Protein AF-A0A368G7T0-F1 (afdb_monomer)

Solvent-accessible surface area (backbone atoms only — not comparable to full-atom values): 21179 Å² total; per-residue (Å²): 137,83,88,90,78,86,85,77,90,71,83,85,74,84,69,77,79,73,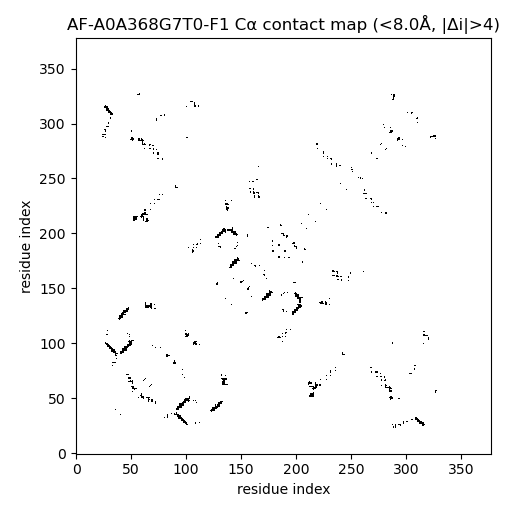69,77,88,69,86,67,64,80,40,47,28,40,36,34,49,46,74,39,92,53,74,73,26,43,25,41,35,37,37,24,32,63,39,20,41,27,94,54,31,57,61,1,21,14,10,34,44,15,19,29,17,46,39,45,52,55,50,50,48,57,50,52,40,63,41,61,70,43,79,91,62,42,50,71,40,22,42,35,43,34,42,19,27,39,37,87,62,62,26,32,18,55,50,43,51,51,52,53,61,64,67,63,77,47,90,48,67,44,71,64,36,35,44,26,39,34,29,43,15,50,83,73,46,47,28,43,36,27,55,53,84,62,54,89,87,33,72,66,31,51,40,53,54,29,37,47,67,45,28,87,90,48,57,65,45,81,46,70,47,75,83,58,90,90,50,77,60,73,51,71,23,49,62,38,44,76,72,73,37,52,38,30,29,42,23,46,61,94,51,77,82,46,63,60,60,46,25,52,82,30,38,60,85,70,48,35,69,66,38,27,51,51,50,47,48,20,53,49,42,12,50,48,37,59,63,66,66,54,73,88,83,63,71,76,83,51,85,89,53,86,64,75,94,56,91,59,61,90,77,58,67,53,68,67,61,51,55,51,41,41,63,71,54,10,61,53,44,24,21,77,60,36,51,69,45,43,51,51,50,50,50,53,48,49,56,63,44,48,79,68,25,63,68,47,78,46,81,38,69,72,84,92,58,88,79,68,80,75,57,76,81,84,84,80,82,74,84,68,88,55,75,62,56,58,51,52,50,53,50,50,52,50,52,51,52,52,52,51,52,52,52,54,60,47,48,54,53,51,50,53,50,50,49,53,54,53,63,72,74,108

Nearest PDB structures (foldseek):
  7tm3-assembly1_7  TM=8.358E-01  e=3.167E-27  Canis lupus
  9c7v-assembly1_A  TM=8.574E-01  e=7.953E-26  Homo sapiens
  8oqz-assembly1_A  TM=6.712E-01  e=8.395E-12  Homo sapiens
  6idf-assembly1_A  TM=7.305E-01  e=1.419E-10  Homo sapiens
  4uis-assembly1_A  TM=6.211E-01  e=2.686E-09  Homo sapiens

pLDDT: mean 85.39, std 16.7, range [24.81, 98.0]

Mean predicted aligned error: 10.29 Å

InterPro domains:
  IPR007484 Peptidase M28 [PF04389] (37-238)
  IPR016574 Nicalin [PTHR31826] (30-376)

Organism: Ancylostoma caninum (NCBI:txid29170)

Foldseek 3Di:
DDDDDDDDDDDDPPPPPPVPPPPCLFFKKKKFKQAAPDQQQAEEEEEFEQAFAAPQLQLGLLLLLGLLVLLLLLLLLLLVLVQSPDNVSGFSYMYMYMYFYCCVVLRLRLLVVLVVLVVVPDSSHHHLEYEYEGRQQADAAKEKEDQDPDDPPRLVNLLQLLLCLLCPPHHYYYDHHHDDPVDRGLDSQSSCVVVVHHYIYIHRDPGSVPCSNHDSVQAPVNGDLVSSQSSSQSNSQSVVCSRVVPDSVADDPPPVDPDDSGPDDPPSGPSVSSVVSSVLRRHGRRHSLDSVSSVSSVVVSCVSSVVRGDMDMDTGDDDPDDDDHDSDDDDDDDDPDDPVVVVVVVVVVVVVVVVVVVVVVVVVVVVVVVVVVVVVVD

Radius of gyration: 34.55 Å; Cα contacts (8 Å, |Δi|>4): 626; chains: 1; bounding box: 98×49×118 Å

Sequence (378 aa):
FVHLIPERFFPCFFFHFFCSWRGCCLNRYFKGRLSSSERSAPTIAFVAHYDSHAAFPGAAVGADSNGSGVVVLLELLAIFRKLYEKPATRPPFNLVFVWTAAGKYNYQGARQFIEDFQSDNSDDHRLEMAICVEALGGVGPLRMHASKQPADGSAADRLLRRLRLAAPNQSVELVTKKISMNQPSAWEHEKFNIKRLPAVTLSRLPTHDDPIRKSMLDTPSQLSLEALEQNIRTIAEAVLGHMLSLPEGGYSTDPRVSADTSVLSRDAVDRQRLAHAIRLFATRPRPVADEAATVACAANLAVAVGNYAKVTVSPVSMHEVQIWPGVSDRLMAERVKPAVFDLVIAGGVFVYLAAFYHLVSRAQRVLETAMLKLRKRV

Secondary structure (DSSP, 8-state):
---------------------------EEEEEEE--SSTT--EEEEEEE-----SSGGG---IIIIIHHHHHHHHHHHHHHHHHHSGGG--S-EEEEEEES-STTTTHHHHHHHHHHHHS--TT--EEEEEEEE--SSSS-EEEEESSPPPTTSHHHHHHHHHHHS-TTS-EEEEE----SSS--SSHHHHHHHTT--EEEEES-SSTT-GGGG-S---GGG--HHHHHHHHHHHHHHHHHHHTT--TT-S---TT----S-SS-GGGS-HHHHHHHHHHHSSS---TT-HHHHHHHHHHHHHHHHTTSEEEEEE---SS-PPPS-S-----------HHHHHHHHHHHHHHHHHHHHHHHHHHHHHHHHHHHHHTT-

Structure (mmCIF, N/CA/C/O backbone):
data_AF-A0A368G7T0-F1
#
_entry.id   AF-A0A368G7T0-F1
#
loop_
_atom_site.group_PDB
_atom_site.id
_atom_site.type_symbol
_atom_site.label_atom_id
_atom_site.label_alt_id
_atom_site.label_comp_id
_atom_site.label_asym_id
_atom_site.label_entity_id
_atom_site.label_seq_id
_atom_site.pdbx_PDB_ins_code
_atom_site.Cartn_x
_atom_site.Cartn_y
_atom_site.Cartn_z
_atom_site.occupancy
_atom_site.B_iso_or_equiv
_atom_site.auth_seq_id
_atom_site.auth_comp_id
_atom_site.auth_asym_id
_atom_site.auth_atom_id
_atom_site.pdbx_PDB_model_num
ATOM 1 N N . PHE A 1 1 ? 55.294 19.625 -39.959 1.00 32.88 1 PHE A N 1
ATOM 2 C CA . PHE A 1 1 ? 55.672 21.033 -39.741 1.00 32.88 1 PHE A CA 1
ATOM 3 C C . PHE A 1 1 ? 54.388 21.847 -39.728 1.00 32.88 1 PHE A C 1
ATOM 5 O O . PHE A 1 1 ? 53.804 22.041 -40.775 1.00 32.88 1 PHE A O 1
ATOM 12 N N . VAL A 1 2 ? 53.722 21.928 -38.576 1.00 30.50 2 VAL A N 1
ATOM 13 C CA . VAL A 1 2 ? 53.913 22.946 -37.523 1.00 30.50 2 VAL A CA 1
ATOM 14 C C . VAL A 1 2 ? 52.931 24.112 -37.732 1.00 30.50 2 VAL A C 1
ATOM 16 O O . VAL A 1 2 ? 52.976 24.787 -38.748 1.00 30.50 2 VAL A O 1
ATOM 19 N N . HIS A 1 3 ? 52.097 24.289 -36.701 1.00 31.66 3 HIS A N 1
ATOM 20 C CA . HIS A 1 3 ? 51.309 25.457 -36.292 1.00 31.66 3 HIS A CA 1
ATOM 21 C C . HIS A 1 3 ? 50.156 25.971 -37.164 1.00 31.66 3 HIS A C 1
ATOM 23 O O . HIS A 1 3 ? 50.363 26.544 -38.223 1.00 31.66 3 HIS A O 1
ATOM 29 N N . LEU A 1 4 ? 48.940 25.902 -36.598 1.00 31.47 4 LEU A N 1
ATOM 30 C CA . LEU A 1 4 ? 48.194 27.082 -36.117 1.00 31.47 4 LEU A CA 1
ATOM 31 C C . LEU A 1 4 ? 46.910 26.630 -35.385 1.00 31.47 4 LEU A C 1
ATOM 33 O O . LEU A 1 4 ? 45.899 26.324 -36.006 1.00 31.47 4 LEU A O 1
ATOM 37 N N . ILE A 1 5 ? 46.955 26.597 -34.050 1.00 32.44 5 ILE A N 1
ATOM 38 C CA . ILE A 1 5 ? 45.770 26.652 -33.178 1.00 32.44 5 ILE A CA 1
ATOM 39 C C . ILE A 1 5 ? 46.030 27.828 -32.232 1.00 32.44 5 ILE A C 1
ATOM 41 O O . ILE A 1 5 ? 47.087 27.832 -31.596 1.00 32.44 5 ILE A O 1
ATOM 45 N N . PRO A 1 6 ? 45.145 28.836 -32.151 1.00 36.50 6 PRO A N 1
ATOM 46 C CA . PRO A 1 6 ? 45.329 29.929 -31.219 1.00 36.50 6 PRO A CA 1
ATOM 47 C C . PRO A 1 6 ? 44.924 29.490 -29.811 1.00 36.50 6 PRO A C 1
ATOM 49 O O . PRO A 1 6 ? 43.859 28.912 -29.585 1.00 36.50 6 PRO A O 1
ATOM 52 N N . GLU A 1 7 ? 45.809 29.806 -28.876 1.00 30.20 7 GLU A N 1
ATOM 53 C CA . GLU A 1 7 ? 45.605 29.748 -27.440 1.00 30.20 7 GLU A CA 1
ATOM 54 C C . GLU A 1 7 ? 44.356 30.538 -27.022 1.00 30.20 7 GLU A C 1
ATOM 56 O O . GLU A 1 7 ? 44.214 31.730 -27.301 1.00 30.20 7 GLU A O 1
ATOM 61 N N . ARG A 1 8 ? 43.480 29.893 -26.252 1.00 28.69 8 ARG A N 1
ATOM 62 C CA . ARG A 1 8 ? 42.755 30.573 -25.179 1.00 28.69 8 ARG A CA 1
ATOM 63 C C . ARG A 1 8 ? 43.064 29.859 -23.876 1.00 28.69 8 ARG A C 1
ATOM 65 O O . ARG A 1 8 ? 42.516 28.803 -23.575 1.00 28.69 8 ARG A O 1
ATOM 72 N N . PHE A 1 9 ? 43.972 30.482 -23.137 1.00 28.19 9 PHE A N 1
ATOM 73 C CA . PHE A 1 9 ? 44.185 30.316 -21.711 1.00 28.19 9 PHE A CA 1
ATOM 74 C C . PHE A 1 9 ? 42.850 30.391 -20.954 1.00 28.19 9 PHE A C 1
ATOM 76 O O . PHE A 1 9 ? 42.186 31.425 -20.959 1.00 28.19 9 PHE A O 1
ATOM 83 N N . PHE A 1 10 ? 42.501 29.319 -20.249 1.00 27.80 10 PHE A N 1
ATOM 84 C CA . PHE A 1 10 ? 41.735 29.392 -19.008 1.00 27.80 10 PHE 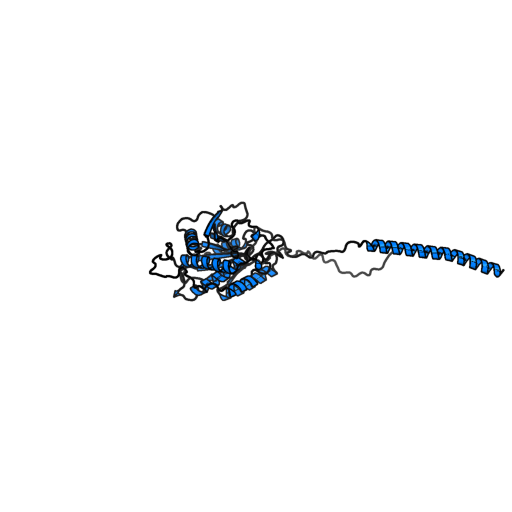A CA 1
ATOM 85 C C . PHE A 1 10 ? 42.491 28.556 -17.970 1.00 27.80 10 PHE A C 1
ATOM 87 O O . PHE A 1 10 ? 42.857 27.416 -18.266 1.00 27.80 10 PHE A O 1
ATOM 94 N N . PRO A 1 11 ? 42.803 29.115 -16.791 1.00 29.89 11 PRO A N 1
ATOM 95 C CA . PRO A 1 11 ? 43.644 28.446 -15.818 1.00 29.89 11 PRO A CA 1
ATOM 96 C C . PRO A 1 11 ? 42.894 27.268 -15.200 1.00 29.89 11 PRO A C 1
ATOM 98 O O . PRO A 1 11 ? 41.728 27.379 -14.816 1.00 29.89 11 PRO A O 1
ATOM 101 N N . CYS A 1 12 ? 43.609 26.151 -15.080 1.00 27.66 12 CYS A N 1
ATOM 102 C CA . CYS A 1 12 ? 43.267 25.005 -14.256 1.00 27.66 12 CYS A CA 1
ATOM 103 C C . CYS A 1 12 ? 43.040 25.448 -12.805 1.00 27.66 12 CYS A C 1
ATOM 105 O O . CYS A 1 12 ? 43.949 25.412 -11.979 1.00 27.66 12 CYS A O 1
ATOM 107 N N . PHE A 1 13 ? 41.810 25.827 -12.477 1.00 24.81 13 PHE A N 1
ATOM 108 C CA . PHE A 1 13 ? 41.325 25.705 -11.116 1.00 24.81 13 PHE A CA 1
ATOM 109 C C . PHE A 1 13 ? 40.976 24.237 -10.900 1.00 24.81 13 PHE A C 1
ATOM 111 O O . PHE A 1 13 ? 39.919 23.752 -11.302 1.00 24.81 13 PHE A O 1
ATOM 118 N N . PHE A 1 14 ? 41.911 23.534 -10.265 1.00 27.64 14 PHE A N 1
ATOM 119 C CA . PHE A 1 14 ? 41.688 22.287 -9.546 1.00 27.64 14 PHE A CA 1
ATOM 120 C C . PHE A 1 14 ? 40.686 22.569 -8.411 1.00 27.64 14 PHE A C 1
ATOM 122 O O . PHE A 1 14 ? 41.035 22.659 -7.237 1.00 27.64 14 PHE A O 1
ATOM 129 N N . PHE A 1 15 ? 39.416 22.780 -8.760 1.00 25.47 15 PHE A N 1
ATOM 130 C CA . PHE A 1 15 ? 38.341 22.709 -7.790 1.00 25.47 15 PHE A CA 1
ATOM 131 C C . PHE A 1 15 ? 38.098 21.232 -7.544 1.00 25.47 15 PHE A C 1
ATOM 133 O O . PHE A 1 15 ? 37.499 20.525 -8.352 1.00 25.47 15 PHE A O 1
ATOM 140 N N . HIS A 1 16 ? 38.645 20.788 -6.419 1.00 27.23 16 HIS A N 1
ATOM 141 C CA . HIS A 1 16 ? 38.237 19.612 -5.680 1.00 27.23 16 HIS A CA 1
ATOM 142 C C . HIS A 1 16 ? 36.710 19.470 -5.792 1.00 27.23 16 HIS A C 1
ATOM 144 O O . HIS A 1 16 ? 35.953 20.128 -5.079 1.00 27.23 16 HIS A O 1
ATOM 150 N N . PHE A 1 17 ? 36.247 18.623 -6.712 1.00 25.53 17 PHE A N 1
ATOM 151 C CA . PHE A 1 17 ? 34.865 18.169 -6.767 1.00 25.53 17 PHE A CA 1
ATOM 152 C C . PHE A 1 17 ? 34.688 17.187 -5.600 1.00 25.53 17 PHE A C 1
ATOM 154 O O . PHE A 1 17 ? 34.505 15.987 -5.769 1.00 25.53 17 PHE A O 1
ATOM 161 N N . PHE A 1 18 ? 34.742 17.710 -4.372 1.00 26.64 18 PHE A N 1
ATOM 162 C CA . PHE A 1 18 ? 33.938 17.179 -3.282 1.00 26.64 18 PHE A CA 1
ATOM 163 C C . PHE A 1 18 ? 32.490 17.514 -3.653 1.00 26.64 18 PHE A C 1
ATOM 165 O O . PHE A 1 18 ? 31.876 18.445 -3.137 1.00 26.64 18 PHE A O 1
ATOM 172 N N . CYS A 1 19 ? 31.958 16.784 -4.638 1.00 27.00 19 CYS A N 1
ATOM 173 C CA . CYS A 1 19 ? 30.526 16.698 -4.817 1.00 27.00 19 CYS A CA 1
ATOM 174 C C . CYS A 1 19 ? 30.025 16.072 -3.525 1.00 27.00 19 CYS A C 1
ATOM 176 O O . CYS A 1 19 ? 30.316 14.909 -3.245 1.00 27.00 19 CYS A O 1
ATOM 178 N N . SER A 1 20 ? 29.406 16.910 -2.700 1.00 28.77 20 SER A N 1
ATOM 179 C CA . SER A 1 20 ? 28.762 16.562 -1.447 1.00 28.77 20 SER A CA 1
ATOM 180 C C . SER A 1 20 ? 28.057 15.215 -1.585 1.00 28.77 20 SER A C 1
ATOM 182 O O . SER A 1 20 ? 26.975 15.103 -2.157 1.00 28.77 20 SER A O 1
ATOM 184 N N . TRP A 1 21 ? 28.708 14.179 -1.062 1.00 29.59 21 TRP A N 1
ATOM 185 C CA . TRP A 1 21 ? 28.151 12.862 -0.809 1.00 29.59 21 TRP A CA 1
ATOM 186 C C . TRP A 1 21 ? 27.145 13.006 0.342 1.00 29.59 21 TRP A C 1
ATOM 188 O O . TRP A 1 21 ? 27.373 12.621 1.483 1.00 29.59 21 TRP A O 1
ATOM 198 N N . ARG A 1 22 ? 26.018 13.648 0.048 1.00 32.91 22 ARG A N 1
ATOM 199 C CA . ARG A 1 22 ? 24.776 13.539 0.807 1.00 32.91 22 ARG A CA 1
ATOM 200 C C . ARG A 1 22 ? 23.691 13.196 -0.195 1.00 32.91 22 ARG A C 1
ATOM 202 O O . ARG A 1 22 ? 22.845 14.016 -0.532 1.00 32.91 22 ARG A O 1
ATOM 209 N N . GLY A 1 23 ? 23.758 11.957 -0.677 1.00 35.66 23 GLY A N 1
ATOM 210 C CA . GLY A 1 23 ? 22.663 11.276 -1.359 1.00 35.66 23 GLY A CA 1
ATOM 211 C C . GLY A 1 23 ? 21.502 11.029 -0.396 1.00 35.66 23 GLY A C 1
ATOM 212 O O . GLY A 1 23 ? 21.198 9.891 -0.058 1.00 35.66 23 GLY A O 1
ATOM 213 N N . CYS A 1 24 ? 20.865 12.100 0.073 1.00 41.28 24 CYS A N 1
ATOM 214 C CA . CYS A 1 24 ? 19.550 12.018 0.682 1.00 41.28 24 CYS A CA 1
ATOM 215 C C . CYS A 1 24 ? 18.527 12.058 -0.450 1.00 41.28 24 CYS A C 1
ATOM 217 O O . CYS A 1 24 ? 17.947 13.106 -0.710 1.00 41.28 24 CYS A O 1
ATOM 219 N N . CYS A 1 25 ? 18.280 10.922 -1.107 1.00 50.62 25 CYS A N 1
ATOM 220 C CA . CYS A 1 25 ? 16.977 10.721 -1.734 1.00 50.62 25 CYS A CA 1
ATOM 221 C C . CYS A 1 25 ? 15.950 10.896 -0.608 1.00 50.62 25 CYS A C 1
ATOM 223 O O . CYS A 1 25 ? 15.876 10.040 0.280 1.00 50.62 25 CYS A O 1
ATOM 225 N N . LEU A 1 26 ? 15.246 12.033 -0.564 1.00 65.94 26 LEU A N 1
ATOM 226 C CA . LEU A 1 26 ? 14.365 12.406 0.548 1.00 65.94 26 LEU A CA 1
ATOM 227 C C . LEU A 1 26 ? 13.054 11.611 0.480 1.00 65.94 26 LEU A C 1
ATOM 229 O O . LEU A 1 26 ? 11.965 12.146 0.280 1.00 65.94 26 LEU A O 1
ATOM 233 N N . ASN A 1 27 ? 13.173 10.300 0.670 1.00 82.44 27 ASN A N 1
ATOM 234 C CA . ASN A 1 27 ? 12.056 9.403 0.890 1.00 82.44 27 ASN A CA 1
ATOM 235 C C . ASN A 1 27 ? 11.357 9.793 2.190 1.00 82.44 27 ASN A C 1
ATOM 237 O O . ASN A 1 27 ? 11.998 10.123 3.190 1.00 82.44 27 ASN A O 1
ATOM 241 N N . ARG A 1 28 ? 10.026 9.773 2.177 1.00 88.00 28 ARG A N 1
ATOM 242 C CA . ARG A 1 28 ? 9.200 10.186 3.315 1.00 88.00 28 ARG A CA 1
ATOM 243 C C . ARG A 1 28 ? 8.091 9.183 3.546 1.00 88.00 28 ARG A C 1
ATOM 245 O O . ARG A 1 28 ? 7.566 8.621 2.586 1.00 88.00 28 ARG A O 1
ATOM 252 N N . TYR A 1 29 ? 7.708 8.996 4.799 1.00 91.19 29 TYR A N 1
ATOM 253 C CA . TYR A 1 29 ? 6.459 8.328 5.130 1.00 91.19 29 TYR A CA 1
ATOM 254 C C . TYR A 1 29 ? 5.424 9.361 5.588 1.00 91.19 29 TYR A C 1
ATOM 256 O O . TYR A 1 29 ? 5.761 10.435 6.097 1.00 91.19 29 TYR A O 1
ATOM 264 N N . PHE A 1 30 ? 4.155 9.029 5.381 1.00 90.44 30 PHE A N 1
ATOM 265 C CA . PHE A 1 30 ? 3.007 9.872 5.707 1.00 90.44 30 PHE A CA 1
ATOM 266 C C . PHE A 1 30 ? 2.185 9.166 6.763 1.00 90.44 30 PHE A C 1
ATOM 268 O O . PHE A 1 30 ? 1.940 7.969 6.630 1.00 90.44 30 PHE A O 1
ATOM 275 N N . LYS A 1 31 ? 1.723 9.893 7.780 1.00 92.06 31 LYS A N 1
ATOM 276 C CA . LYS A 1 31 ? 0.713 9.386 8.708 1.00 92.06 31 LYS A CA 1
ATOM 277 C C . LYS A 1 31 ? -0.485 10.324 8.794 1.00 92.06 31 LYS A C 1
ATOM 279 O O . LYS A 1 31 ? -0.321 11.529 8.981 1.00 92.06 31 LYS A O 1
ATOM 284 N N . GLY A 1 32 ? -1.682 9.764 8.661 1.00 93.06 32 GLY A N 1
ATOM 285 C CA . GLY A 1 32 ? -2.955 10.410 8.969 1.00 93.06 32 GLY A CA 1
ATOM 286 C C . GLY A 1 32 ? -3.502 9.847 10.276 1.00 93.06 32 GLY A C 1
ATOM 287 O O . GLY A 1 32 ? -3.548 8.629 10.442 1.00 93.06 32 GLY A O 1
ATOM 288 N N . ARG A 1 33 ? -3.898 10.709 11.218 1.00 92.12 33 ARG A N 1
ATOM 289 C CA . ARG A 1 33 ? -4.396 10.275 12.534 1.00 92.12 33 ARG A CA 1
ATOM 290 C C . ARG A 1 33 ? -5.852 10.669 12.750 1.00 92.12 33 ARG A C 1
ATOM 292 O O . ARG A 1 33 ? -6.204 11.839 12.616 1.00 92.12 33 ARG A O 1
ATOM 299 N N . LEU A 1 34 ? -6.660 9.701 13.177 1.00 92.69 34 LEU A N 1
ATOM 300 C CA . LEU A 1 34 ? -7.986 9.905 13.751 1.00 92.69 34 LEU A CA 1
ATOM 301 C C . LEU A 1 34 ? -7.905 9.566 15.245 1.00 92.69 34 LEU A C 1
ATOM 303 O O . LEU A 1 34 ? -7.773 8.404 15.623 1.00 92.69 34 LEU A O 1
ATOM 307 N N . SER A 1 35 ? -7.912 10.582 16.109 1.00 89.50 35 SER A N 1
ATOM 308 C CA . SER A 1 35 ? -7.858 10.370 17.562 1.00 89.50 35 SER A CA 1
ATOM 309 C C . SER A 1 35 ? -9.211 9.922 18.118 1.00 89.50 35 SER A C 1
ATOM 311 O O . SER A 1 35 ? -10.222 10.188 17.487 1.00 89.50 35 SER A O 1
ATOM 313 N N . SER A 1 36 ? -9.279 9.286 19.282 1.00 87.44 36 SER A N 1
ATOM 314 C CA . SER A 1 36 ? -10.511 9.171 20.078 1.00 87.44 36 SER A CA 1
ATOM 315 C C . SER A 1 36 ? -10.644 10.368 21.035 1.00 87.44 36 SER A C 1
ATOM 317 O O . SER A 1 36 ? -9.752 11.215 21.106 1.00 87.44 36 SER A O 1
ATOM 319 N N . SER A 1 37 ? -11.768 10.472 21.748 1.00 82.50 37 SER A N 1
ATOM 320 C CA . SER A 1 37 ? -11.941 11.405 22.874 1.00 82.50 37 SER A CA 1
ATOM 321 C C . SER A 1 37 ? -11.271 10.913 24.160 1.00 82.50 37 SER A C 1
ATOM 323 O O . SER A 1 37 ? -10.948 11.721 25.028 1.00 82.50 37 SER A O 1
ATOM 325 N N . GLU A 1 38 ? -11.060 9.605 24.292 1.00 82.88 38 GLU A N 1
ATOM 326 C CA . GLU A 1 38 ? -10.394 9.004 25.447 1.00 82.88 38 GLU A CA 1
ATOM 327 C C . GLU A 1 38 ? -8.870 9.172 25.364 1.00 82.88 38 GLU A C 1
ATOM 329 O O . GLU A 1 38 ? -8.260 8.891 24.330 1.00 82.88 38 GLU A O 1
ATOM 334 N N . ARG A 1 39 ? -8.244 9.612 26.467 1.00 76.12 39 ARG A N 1
ATOM 335 C CA . ARG A 1 39 ? -6.799 9.915 26.513 1.00 76.12 39 ARG A CA 1
ATOM 336 C C . ARG A 1 39 ? -5.918 8.675 26.315 1.00 76.12 39 ARG A C 1
ATOM 338 O O . ARG A 1 39 ? -4.988 8.724 25.525 1.00 76.12 39 ARG A O 1
ATOM 345 N N . SER A 1 40 ? -6.287 7.542 26.917 1.00 83.62 40 SER A N 1
ATOM 346 C CA . SER A 1 40 ? -5.521 6.282 26.852 1.00 83.62 40 SER A CA 1
ATOM 347 C C . SER A 1 40 ? -6.120 5.252 25.876 1.00 83.62 40 SER A C 1
ATOM 349 O O . SER A 1 40 ? -5.988 4.037 26.052 1.00 83.62 40 SER A O 1
ATOM 351 N N . ALA A 1 41 ? -6.821 5.719 24.836 1.00 89.50 41 ALA A N 1
ATOM 352 C CA . ALA A 1 41 ? -7.420 4.816 23.858 1.00 89.50 41 ALA A CA 1
ATOM 353 C C . ALA A 1 41 ? -6.337 4.014 23.099 1.00 89.50 41 ALA A C 1
ATOM 355 O O . ALA A 1 41 ? -5.395 4.608 22.553 1.00 89.50 41 ALA A O 1
ATOM 356 N N . PRO A 1 42 ? -6.461 2.677 23.005 1.00 92.75 42 PRO A N 1
ATOM 357 C CA . PRO A 1 42 ? -5.571 1.859 22.185 1.00 92.75 42 PRO A CA 1
ATOM 358 C C . PRO A 1 42 ? -5.567 2.314 20.720 1.00 92.75 42 PRO A C 1
ATOM 360 O O . PRO A 1 42 ? -6.571 2.784 20.186 1.00 92.75 42 PRO A O 1
ATOM 363 N N . THR A 1 43 ? -4.416 2.177 20.066 1.00 93.56 43 THR A N 1
ATOM 364 C CA . THR A 1 43 ? -4.216 2.578 18.671 1.00 93.56 43 THR A CA 1
ATOM 365 C C . THR A 1 43 ? -4.187 1.366 17.749 1.00 93.56 43 THR A C 1
ATOM 367 O O . THR A 1 43 ? -3.441 0.422 18.003 1.00 93.56 43 THR A O 1
ATOM 370 N N . ILE A 1 44 ? -4.943 1.416 16.654 1.00 95.94 44 ILE A N 1
ATOM 371 C CA . ILE A 1 44 ? -4.835 0.480 15.531 1.00 95.94 44 ILE A CA 1
ATOM 372 C C . ILE A 1 44 ? -4.130 1.213 14.391 1.00 95.94 44 ILE A C 1
ATOM 374 O O . ILE A 1 44 ? -4.570 2.282 13.954 1.00 95.94 44 ILE A O 1
ATOM 378 N N . ALA A 1 45 ? -3.012 0.657 13.930 1.00 96.44 45 ALA A N 1
ATOM 379 C CA . ALA A 1 45 ? -2.269 1.212 12.806 1.00 96.44 45 ALA A CA 1
ATOM 380 C C . ALA A 1 45 ? -2.610 0.454 11.524 1.00 96.44 45 ALA A C 1
ATOM 382 O O . ALA A 1 45 ? -2.530 -0.767 11.489 1.00 96.44 45 ALA A O 1
ATOM 383 N N . PHE A 1 46 ? -2.932 1.170 10.459 1.00 97.88 46 PHE A N 1
ATOM 384 C CA . PHE A 1 46 ? -3.028 0.627 9.116 1.00 97.88 46 PHE A CA 1
ATOM 385 C C . PHE A 1 46 ? -1.810 1.052 8.315 1.00 97.88 46 PHE A C 1
ATOM 387 O O . PHE A 1 46 ? -1.485 2.237 8.294 1.00 97.88 46 PHE A O 1
ATOM 394 N N . VAL A 1 47 ? -1.131 0.107 7.673 1.00 97.75 47 VAL A N 1
ATOM 395 C CA . VAL A 1 47 ? 0.165 0.369 7.036 1.00 97.75 47 VAL A CA 1
ATOM 396 C C . VAL A 1 47 ? 0.181 -0.185 5.619 1.00 97.75 47 VAL A C 1
ATOM 398 O O . VAL A 1 47 ? -0.274 -1.299 5.377 1.00 97.75 47 VAL A O 1
ATOM 401 N N . ALA A 1 48 ? 0.673 0.610 4.678 1.00 96.94 48 ALA A N 1
ATOM 402 C CA . ALA A 1 48 ? 0.937 0.178 3.316 1.00 96.94 48 ALA A CA 1
ATOM 403 C C . ALA A 1 48 ? 2.125 0.954 2.773 1.00 96.94 48 ALA A C 1
ATOM 405 O O . ALA A 1 48 ? 2.306 2.133 3.075 1.00 96.94 48 ALA A O 1
ATOM 406 N N . HIS A 1 49 ? 2.898 0.325 1.905 1.00 95.12 49 HIS A N 1
ATOM 407 C CA . HIS A 1 49 ? 4.024 0.972 1.256 1.00 95.12 49 HIS A CA 1
ATOM 408 C C . HIS A 1 49 ? 3.655 1.478 -0.150 1.00 95.12 49 HIS A C 1
ATOM 410 O O . HIS A 1 49 ? 3.049 0.769 -0.944 1.00 95.12 49 HIS A O 1
ATOM 416 N N . TYR A 1 50 ? 3.981 2.715 -0.510 1.00 94.31 50 TYR A N 1
ATOM 417 C CA . TYR A 1 50 ? 3.532 3.266 -1.802 1.00 94.31 50 TYR A CA 1
ATOM 418 C C . TYR A 1 50 ? 4.512 3.042 -2.959 1.00 94.31 50 TYR A C 1
ATOM 420 O O . TYR A 1 50 ? 4.192 3.367 -4.104 1.00 94.31 50 TYR A O 1
ATOM 428 N N . ASP A 1 51 ? 5.694 2.497 -2.684 1.00 92.31 51 ASP A N 1
ATOM 429 C CA . ASP A 1 51 ? 6.738 2.252 -3.671 1.00 92.31 51 ASP A CA 1
ATOM 430 C C . ASP A 1 51 ? 6.441 1.054 -4.579 1.00 92.31 51 ASP A C 1
ATOM 432 O O . ASP A 1 51 ? 5.808 0.070 -4.183 1.00 92.31 51 ASP A O 1
ATOM 436 N N . SER A 1 52 ? 6.946 1.132 -5.808 1.00 92.50 52 SER A N 1
ATOM 437 C CA . SER A 1 52 ? 6.898 0.050 -6.787 1.00 92.50 52 SER A CA 1
ATOM 438 C C . SER A 1 52 ? 8.302 -0.441 -7.140 1.00 92.50 52 SER A C 1
ATOM 440 O O . SER A 1 52 ? 9.287 0.296 -7.066 1.00 92.50 52 SER A O 1
ATOM 442 N N . HIS A 1 53 ? 8.401 -1.717 -7.516 1.00 91.50 53 HIS A N 1
ATOM 443 C CA . HIS A 1 53 ? 9.669 -2.344 -7.870 1.00 91.50 53 HIS A CA 1
ATOM 444 C C . HIS A 1 53 ? 9.463 -3.453 -8.902 1.00 91.50 53 HIS A C 1
ATOM 446 O O . HIS A 1 53 ? 8.537 -4.254 -8.793 1.00 91.50 53 HIS A O 1
ATOM 452 N N . ALA A 1 54 ? 10.371 -3.522 -9.869 1.00 91.38 54 ALA A N 1
ATOM 453 C CA . ALA A 1 54 ? 10.513 -4.626 -10.807 1.00 91.38 54 ALA A CA 1
ATOM 454 C C . ALA A 1 54 ? 11.956 -4.653 -11.333 1.00 91.38 54 ALA A C 1
ATOM 456 O O . ALA A 1 54 ? 12.768 -3.819 -10.935 1.00 91.38 54 ALA A O 1
ATOM 457 N N . ALA A 1 55 ? 12.264 -5.569 -12.256 1.00 88.50 55 ALA A N 1
ATOM 458 C CA . ALA A 1 55 ? 13.581 -5.638 -12.901 1.00 88.50 55 ALA A CA 1
ATOM 459 C C . ALA A 1 55 ? 14.013 -4.299 -13.534 1.00 88.50 55 ALA A C 1
ATOM 461 O O . ALA A 1 55 ? 15.183 -3.938 -13.465 1.00 88.50 55 ALA A O 1
ATOM 462 N N . PHE A 1 56 ? 13.058 -3.540 -14.085 1.00 89.00 56 PHE A N 1
ATOM 463 C CA . PHE A 1 56 ? 13.268 -2.180 -14.577 1.00 89.00 56 PHE A CA 1
ATOM 464 C C . PHE A 1 56 ? 12.392 -1.202 -13.774 1.00 89.00 56 PHE A C 1
ATOM 466 O O . PHE A 1 56 ? 11.207 -1.038 -14.090 1.00 89.00 56 PHE A O 1
ATOM 473 N N . PRO A 1 57 ? 12.939 -0.549 -12.729 1.00 88.19 57 PRO A N 1
ATOM 474 C CA . PRO A 1 57 ? 12.163 0.283 -11.807 1.00 88.19 57 PRO A CA 1
ATOM 475 C C . PRO A 1 57 ? 11.405 1.432 -12.488 1.00 88.19 57 PRO A C 1
ATOM 477 O O . PRO A 1 57 ? 10.288 1.748 -12.087 1.00 88.19 57 PRO A O 1
ATOM 480 N N . GLY A 1 58 ? 11.960 2.011 -13.560 1.00 88.44 58 GLY A N 1
ATOM 481 C CA . GLY A 1 58 ? 11.336 3.117 -14.296 1.00 88.44 58 GLY A CA 1
ATOM 482 C C . GLY A 1 58 ? 10.074 2.762 -15.073 1.00 88.44 58 GLY A C 1
ATOM 483 O O . GLY A 1 58 ? 9.318 3.655 -15.435 1.00 88.44 58 GLY A O 1
ATOM 484 N N . ALA A 1 59 ? 9.812 1.477 -15.297 1.00 89.62 59 ALA A N 1
ATOM 485 C CA . ALA A 1 59 ? 8.590 0.991 -15.936 1.00 89.62 59 ALA A CA 1
ATOM 486 C C . ALA A 1 59 ? 7.716 0.163 -14.974 1.00 89.62 59 ALA A C 1
ATOM 488 O O . ALA A 1 59 ? 6.655 -0.326 -15.356 1.00 89.62 59 ALA A O 1
ATOM 489 N N . ALA A 1 60 ? 8.132 0.019 -13.713 1.00 91.75 60 ALA A N 1
ATOM 490 C CA . ALA A 1 60 ? 7.414 -0.745 -12.704 1.00 91.75 60 ALA A CA 1
ATOM 491 C C . ALA A 1 60 ? 6.235 0.062 -12.149 1.00 91.75 60 ALA A C 1
ATOM 493 O O . ALA A 1 60 ? 6.403 0.845 -11.216 1.00 91.75 60 ALA A O 1
ATOM 494 N N . VAL A 1 61 ? 5.032 -0.119 -12.694 1.00 93.50 61 VAL A N 1
ATOM 495 C CA . VAL A 1 61 ? 3.833 0.583 -12.204 1.00 93.50 61 VAL A CA 1
ATOM 496 C C . VAL A 1 61 ? 3.392 0.066 -10.829 1.00 93.50 61 VAL A C 1
ATOM 498 O O . VAL A 1 61 ? 3.097 0.864 -9.933 1.00 93.50 61 VAL A O 1
ATOM 501 N N . GLY A 1 62 ? 3.394 -1.258 -10.642 1.00 94.06 62 GLY A N 1
ATOM 502 C CA . GLY A 1 62 ? 3.061 -1.892 -9.367 1.00 94.06 62 GLY A CA 1
ATOM 503 C C . GLY A 1 62 ? 1.615 -1.629 -8.938 1.00 94.06 62 GLY A C 1
ATOM 504 O O . GLY A 1 62 ? 1.394 -1.158 -7.816 1.00 94.06 62 GLY A O 1
ATOM 505 N N . ALA A 1 63 ? 0.657 -1.831 -9.848 1.00 94.88 63 ALA A N 1
ATOM 506 C CA . ALA A 1 63 ? -0.756 -1.561 -9.614 1.00 94.88 63 ALA A CA 1
ATOM 507 C C . ALA A 1 63 ? -1.357 -2.456 -8.516 1.00 94.88 63 ALA A C 1
ATOM 509 O O . ALA A 1 63 ? -1.769 -1.916 -7.493 1.00 94.88 63 ALA A O 1
ATOM 510 N N . ASP A 1 64 ? -1.379 -3.783 -8.668 1.00 95.06 64 ASP A N 1
ATOM 511 C CA . ASP A 1 64 ? -1.824 -4.710 -7.610 1.00 95.06 64 ASP A CA 1
ATOM 512 C C . ASP A 1 64 ? -0.705 -4.948 -6.589 1.00 95.06 64 ASP A C 1
ATOM 514 O O . ASP A 1 64 ? -0.961 -5.003 -5.396 1.00 95.06 64 ASP A O 1
ATOM 518 N N . SER A 1 65 ? 0.564 -4.979 -7.009 1.00 93.88 65 SER A N 1
ATOM 519 C CA . SER A 1 65 ? 1.724 -5.239 -6.143 1.00 93.88 65 SER A CA 1
ATOM 520 C C . SER A 1 65 ? 1.726 -4.399 -4.866 1.00 93.88 65 SER A C 1
ATOM 522 O O . SER A 1 65 ? 1.973 -4.956 -3.798 1.00 93.88 65 SER A O 1
ATOM 524 N N . ASN A 1 66 ? 1.441 -3.089 -4.957 1.00 94.38 66 ASN A N 1
ATOM 525 C CA . ASN A 1 66 ? 0.934 -2.354 -3.791 1.00 94.38 66 ASN A CA 1
ATOM 526 C C . ASN A 1 66 ? 0.177 -1.042 -4.063 1.00 94.38 66 ASN A C 1
ATOM 528 O O . ASN A 1 66 ? -0.319 -0.420 -3.121 1.00 94.38 66 ASN A O 1
ATOM 532 N N . GLY A 1 67 ? 0.031 -0.602 -5.318 1.00 94.81 67 GLY A N 1
ATOM 533 C CA . GLY A 1 67 ? -0.833 0.540 -5.643 1.00 94.81 67 GLY A CA 1
ATOM 534 C C . GLY A 1 67 ? -2.259 0.349 -5.109 1.00 94.81 67 GLY A C 1
ATOM 535 O O . GLY A 1 67 ? -2.845 1.280 -4.560 1.00 94.81 67 GLY A O 1
ATOM 536 N N . SER A 1 68 ? -2.776 -0.882 -5.150 1.00 95.69 68 SER A N 1
ATOM 537 C CA . SER A 1 68 ? -4.052 -1.258 -4.547 1.00 95.69 68 SER A CA 1
ATOM 538 C C . SER A 1 68 ? -4.055 -1.070 -3.030 1.00 95.69 68 SER A C 1
ATOM 540 O O . SER A 1 68 ? -5.049 -0.604 -2.493 1.00 95.69 68 SER A O 1
ATOM 542 N N . GLY A 1 69 ? -2.961 -1.389 -2.327 1.00 95.88 69 GLY A N 1
ATOM 543 C CA . GLY A 1 69 ? -2.863 -1.228 -0.871 1.00 95.88 69 GLY A CA 1
ATOM 544 C C . GLY A 1 69 ? -2.934 0.241 -0.449 1.00 95.88 69 GLY A C 1
ATOM 545 O O . GLY A 1 69 ? -3.652 0.589 0.486 1.00 95.88 69 GLY A O 1
ATOM 546 N N . VAL A 1 70 ? -2.284 1.127 -1.210 1.00 96.06 70 VAL A N 1
ATOM 547 C CA . VAL A 1 70 ? -2.393 2.585 -1.028 1.00 96.06 70 VAL A CA 1
ATOM 548 C C . VAL A 1 70 ? -3.844 3.049 -1.157 1.00 96.06 70 VAL A C 1
ATOM 550 O O . VAL A 1 70 ? -4.322 3.809 -0.313 1.00 96.06 70 VAL A O 1
ATOM 553 N N . VAL A 1 71 ? -4.546 2.571 -2.190 1.00 96.69 71 VAL A N 1
ATOM 554 C CA . VAL A 1 71 ? -5.959 2.891 -2.441 1.00 96.69 71 VAL A CA 1
ATOM 555 C C . VAL A 1 71 ? -6.860 2.351 -1.329 1.00 96.69 71 VAL A C 1
ATOM 557 O O . VAL A 1 71 ? -7.716 3.087 -0.845 1.00 96.69 71 VAL A O 1
ATOM 560 N N . VAL A 1 72 ? -6.633 1.114 -0.872 1.00 97.25 72 VAL A N 1
ATOM 561 C CA . VAL A 1 72 ? -7.357 0.506 0.258 1.00 97.25 72 VAL A CA 1
ATOM 562 C C . VAL A 1 72 ? -7.245 1.382 1.496 1.00 97.25 72 VAL A C 1
ATOM 564 O O . VAL A 1 72 ? -8.259 1.677 2.119 1.00 97.25 72 VAL A O 1
ATOM 567 N N . LEU A 1 73 ? -6.044 1.853 1.844 1.00 96.94 73 LEU A N 1
ATOM 568 C CA . LEU A 1 73 ? -5.873 2.710 3.017 1.00 96.94 73 LEU A CA 1
ATOM 569 C C . LEU A 1 73 ? -6.597 4.049 2.902 1.00 96.94 73 LEU A C 1
ATOM 571 O O . LEU A 1 73 ? -7.177 4.506 3.885 1.00 96.94 73 LEU A O 1
ATOM 575 N N . LEU A 1 74 ? -6.564 4.681 1.726 1.00 96.56 74 LEU A N 1
ATOM 576 C CA . LEU A 1 74 ? -7.277 5.939 1.495 1.00 96.56 74 LEU A CA 1
ATOM 577 C C . LEU A 1 74 ? -8.789 5.750 1.639 1.00 96.56 74 LEU A C 1
ATOM 579 O O . LEU A 1 74 ? -9.464 6.590 2.232 1.00 96.56 74 LEU A O 1
ATOM 583 N N . GLU A 1 75 ? -9.306 4.630 1.143 1.00 96.50 75 GLU A N 1
ATOM 584 C CA . GLU A 1 75 ? -10.727 4.317 1.223 1.00 96.50 75 GLU A CA 1
ATOM 585 C C . GLU A 1 75 ? -11.159 3.955 2.648 1.00 96.50 75 GLU A C 1
ATOM 587 O O . GLU A 1 75 ? -12.159 4.477 3.138 1.00 96.50 75 GLU A O 1
ATOM 592 N N . LEU A 1 76 ? -10.371 3.146 3.364 1.00 97.00 76 LEU A N 1
ATOM 593 C CA . LEU A 1 76 ? -10.600 2.867 4.783 1.00 97.00 76 LEU A CA 1
ATOM 594 C C . LEU A 1 76 ? -10.594 4.160 5.604 1.00 97.00 76 LEU A C 1
ATOM 596 O O . LEU A 1 76 ? -11.483 4.367 6.430 1.00 97.00 76 LEU A O 1
ATOM 600 N N . LEU A 1 77 ? -9.646 5.066 5.347 1.00 96.31 77 LEU A N 1
ATOM 601 C CA . LEU A 1 77 ? -9.613 6.376 5.993 1.00 96.31 77 LEU A CA 1
ATOM 602 C C . LEU A 1 77 ? -10.894 7.176 5.709 1.00 96.31 77 LEU A C 1
ATOM 604 O O . LEU A 1 77 ? -11.459 7.752 6.638 1.00 96.31 77 LEU A O 1
ATOM 608 N N . ALA A 1 78 ? -11.375 7.194 4.464 1.00 95.06 78 ALA A N 1
ATOM 609 C CA . ALA A 1 78 ? -12.606 7.892 4.094 1.00 95.06 78 ALA A CA 1
ATOM 610 C C . ALA A 1 78 ? -13.849 7.305 4.790 1.00 95.06 78 ALA A C 1
ATOM 612 O O . ALA A 1 78 ? -14.721 8.058 5.232 1.00 95.06 78 ALA A O 1
ATOM 613 N N . ILE A 1 79 ? -13.917 5.976 4.936 1.00 95.06 79 ILE A N 1
ATOM 614 C CA . ILE A 1 79 ? -15.001 5.281 5.647 1.00 95.06 79 ILE A CA 1
ATOM 615 C C . ILE A 1 79 ? -14.958 5.620 7.137 1.00 95.06 79 ILE A C 1
ATOM 617 O O . ILE A 1 79 ? -15.945 6.107 7.695 1.00 95.06 79 ILE A O 1
ATOM 621 N N . PHE A 1 80 ? -13.810 5.413 7.788 1.00 95.12 80 PHE A N 1
ATOM 622 C CA . PHE A 1 80 ? -13.683 5.635 9.225 1.00 95.12 80 PHE A CA 1
ATOM 623 C C . PHE A 1 80 ? -13.789 7.113 9.593 1.00 95.12 80 PHE A C 1
ATOM 625 O O . PHE A 1 80 ? -14.327 7.430 10.650 1.00 95.12 80 PHE A O 1
ATOM 632 N N . ARG A 1 81 ? -13.378 8.043 8.723 1.00 94.56 81 ARG A N 1
ATOM 633 C CA . ARG A 1 81 ? -13.511 9.482 8.980 1.00 94.56 81 ARG A CA 1
ATOM 634 C C . ARG A 1 81 ? -14.940 9.873 9.364 1.00 94.56 81 ARG A C 1
ATOM 636 O O . ARG A 1 81 ? -15.098 10.606 10.340 1.00 94.56 81 ARG A O 1
ATOM 643 N N . LYS A 1 82 ? -15.952 9.330 8.679 1.00 92.25 82 LYS A N 1
ATOM 644 C CA . LYS A 1 82 ? -17.375 9.594 8.962 1.00 92.25 82 LYS A CA 1
ATOM 645 C C . LYS A 1 82 ? -17.759 9.233 10.401 1.00 92.25 82 LYS A C 1
ATOM 647 O O . LYS A 1 82 ? -18.509 9.959 11.046 1.00 92.25 82 LYS A O 1
ATOM 652 N N . LEU A 1 83 ? -17.202 8.145 10.935 1.00 90.56 83 LEU A N 1
ATOM 653 C CA . LEU A 1 83 ? -17.453 7.701 12.308 1.00 90.56 83 LEU A CA 1
ATOM 654 C C . LEU A 1 83 ? -16.808 8.635 13.348 1.00 90.56 83 LEU A C 1
ATOM 656 O O . LEU A 1 83 ? -17.363 8.857 14.424 1.00 90.56 83 LEU A O 1
ATOM 660 N N . TYR A 1 84 ? -15.657 9.214 13.002 1.00 92.25 84 TYR A N 1
ATOM 661 C CA . TYR A 1 84 ? -14.876 10.116 13.852 1.00 92.25 84 TYR A CA 1
ATOM 662 C C . TYR A 1 84 ? -15.286 11.596 13.737 1.00 92.25 84 TYR A C 1
ATOM 664 O O . TYR A 1 84 ? -14.706 12.443 14.419 1.00 92.25 84 TYR A O 1
ATOM 672 N N . GLU A 1 85 ? -16.259 11.940 12.887 1.00 91.19 85 GLU A N 1
ATOM 673 C CA . GLU A 1 85 ? -16.793 13.306 12.767 1.00 91.19 85 GLU A CA 1
ATOM 674 C C . GLU A 1 85 ? -17.612 13.730 13.983 1.00 91.19 85 GLU A C 1
ATOM 676 O O . GLU A 1 85 ? -17.461 14.856 14.459 1.00 91.19 85 GLU A O 1
ATOM 681 N N . LYS A 1 86 ? -18.461 12.837 14.501 1.00 90.69 86 LYS A N 1
ATOM 682 C CA . LYS A 1 86 ? -19.343 13.132 15.633 1.00 90.69 86 LYS A CA 1
ATOM 683 C C . LYS A 1 86 ? -18.793 12.497 16.913 1.00 90.69 86 LYS A C 1
ATOM 685 O O . LYS A 1 86 ? -18.510 11.302 16.910 1.00 90.69 86 LYS A O 1
ATOM 690 N N . PRO A 1 87 ? -18.707 13.236 18.036 1.00 87.50 87 PRO A N 1
ATOM 691 C CA . PRO A 1 87 ? -18.260 12.672 19.311 1.00 87.50 87 PRO A CA 1
ATOM 692 C C . PRO A 1 87 ? -19.103 11.481 19.785 1.00 87.50 87 PRO A C 1
ATOM 694 O O . PRO A 1 87 ? -18.557 10.541 20.343 1.00 87.50 87 PRO A O 1
ATOM 697 N N . ALA A 1 88 ? -20.413 11.492 19.516 1.00 87.56 88 ALA A N 1
ATOM 698 C CA . ALA A 1 88 ? -21.338 10.444 19.954 1.00 87.56 88 ALA A CA 1
ATOM 699 C C . ALA A 1 88 ? -21.136 9.091 19.251 1.00 87.56 88 ALA A C 1
ATOM 701 O O . ALA A 1 88 ? -21.479 8.057 19.810 1.00 87.56 88 ALA A O 1
ATOM 702 N N . THR A 1 89 ? -20.602 9.088 18.027 1.00 87.94 89 THR A N 1
ATOM 703 C CA . THR A 1 89 ? -20.355 7.863 17.248 1.00 87.94 89 THR A CA 1
ATOM 704 C C . THR A 1 89 ? -18.899 7.418 17.314 1.00 87.94 89 THR A C 1
ATOM 706 O O . THR A 1 89 ? -18.533 6.415 16.708 1.00 87.94 89 THR A O 1
ATOM 709 N N . ARG A 1 90 ? -18.048 8.178 18.009 1.00 90.06 90 ARG A N 1
ATOM 710 C CA . ARG A 1 90 ? -16.603 7.980 18.014 1.00 90.06 90 ARG A CA 1
ATOM 711 C C . ARG A 1 90 ? -16.249 6.772 18.892 1.00 90.06 90 ARG A C 1
ATOM 713 O O . ARG A 1 90 ? -16.576 6.778 20.075 1.00 90.06 90 ARG A O 1
ATOM 720 N N . PRO A 1 91 ? -15.573 5.752 18.350 1.00 90.56 91 PRO A N 1
ATOM 721 C CA . PRO A 1 91 ? -15.212 4.564 19.111 1.00 90.56 91 PRO A CA 1
ATOM 722 C C . PRO A 1 91 ? -14.021 4.843 20.050 1.00 90.56 91 PRO A C 1
ATOM 724 O O . PRO A 1 91 ? -13.243 5.780 19.809 1.00 90.56 91 PRO A O 1
ATOM 727 N N . PRO A 1 92 ? -13.817 4.014 21.090 1.00 91.19 92 PRO A N 1
ATOM 728 C CA . PRO A 1 92 ? -12.734 4.158 22.070 1.00 91.19 92 PRO A CA 1
ATOM 729 C C . PRO A 1 92 ? -11.373 3.675 21.523 1.00 91.19 92 PRO A C 1
ATOM 731 O O . PRO A 1 92 ? -10.600 3.009 22.203 1.00 91.19 92 PRO A O 1
ATOM 734 N N . PHE A 1 93 ? -11.072 3.989 20.259 1.00 93.31 93 PHE A N 1
ATOM 735 C CA . PHE A 1 93 ? -9.845 3.596 19.567 1.00 93.31 93 PHE A CA 1
ATOM 736 C C . PHE A 1 93 ? -9.245 4.780 18.815 1.00 93.31 93 PHE A C 1
ATOM 738 O O . PHE A 1 93 ? -9.954 5.602 18.231 1.00 93.31 93 PHE A O 1
ATOM 745 N N . ASN A 1 94 ? -7.921 4.854 18.788 1.00 93.56 94 ASN A N 1
ATOM 746 C CA . ASN A 1 94 ? -7.173 5.741 17.909 1.00 93.56 94 ASN A CA 1
ATOM 747 C C . ASN A 1 94 ? -6.862 4.999 16.600 1.00 93.56 94 ASN A C 1
ATOM 749 O O . ASN A 1 94 ? -6.386 3.868 16.640 1.00 93.56 94 ASN A O 1
ATOM 753 N N . LEU A 1 95 ? -7.071 5.625 15.441 1.00 94.81 95 LEU A N 1
ATOM 754 C CA . LEU A 1 95 ? -6.640 5.068 14.155 1.00 94.81 95 LEU A CA 1
ATOM 755 C C . LEU A 1 95 ? -5.487 5.880 13.584 1.00 94.81 95 LEU A C 1
ATOM 757 O O . LEU A 1 95 ? -5.530 7.114 13.545 1.00 94.81 95 LEU A O 1
ATOM 761 N N . VAL A 1 96 ? -4.463 5.181 13.109 1.00 95.00 96 VAL A N 1
ATOM 762 C CA . VAL A 1 96 ? -3.331 5.784 12.404 1.00 95.00 96 VAL A CA 1
ATOM 763 C C . VAL A 1 96 ? -3.175 5.084 11.063 1.00 95.00 96 VAL A C 1
ATOM 765 O O . VAL A 1 96 ? -2.969 3.881 11.019 1.00 95.00 96 VAL A O 1
ATOM 768 N N . PHE A 1 97 ? -3.257 5.834 9.972 1.00 97.00 97 PHE A N 1
ATOM 769 C CA . PHE A 1 97 ? -3.033 5.338 8.616 1.00 97.00 97 PHE A CA 1
ATOM 770 C C . PHE A 1 97 ? -1.655 5.786 8.164 1.00 97.00 97 PHE A C 1
ATOM 772 O O . PHE A 1 97 ? -1.362 6.979 8.228 1.00 97.00 97 PHE A O 1
ATOM 779 N N . VAL A 1 98 ? -0.812 4.851 7.741 1.00 96.38 98 VAL A N 1
ATOM 780 C CA . VAL A 1 98 ? 0.597 5.087 7.436 1.00 96.38 98 VAL A CA 1
ATOM 781 C C . VAL A 1 98 ? 0.907 4.626 6.021 1.00 96.38 98 VAL A C 1
ATOM 783 O O . VAL A 1 98 ? 0.708 3.463 5.679 1.00 96.38 98 VAL A O 1
ATOM 786 N N . TRP A 1 99 ? 1.458 5.538 5.224 1.00 95.81 99 TRP A N 1
ATOM 787 C CA . TRP A 1 99 ? 1.992 5.250 3.898 1.00 95.81 99 TRP A CA 1
ATOM 788 C C . TRP A 1 99 ? 3.511 5.322 3.944 1.00 95.81 99 TRP A C 1
ATOM 790 O O . TRP A 1 99 ? 4.080 6.402 4.123 1.00 95.81 99 TRP A O 1
ATOM 800 N N . THR A 1 100 ? 4.170 4.178 3.809 1.00 94.81 100 THR A N 1
ATOM 801 C CA . THR A 1 100 ? 5.621 4.036 3.959 1.00 94.81 100 THR A CA 1
ATOM 802 C C . THR A 1 100 ? 6.330 4.081 2.603 1.00 94.81 100 THR A C 1
ATOM 804 O O . THR A 1 100 ? 5.824 3.599 1.591 1.00 94.81 100 THR A O 1
ATOM 807 N N . ALA A 1 101 ? 7.515 4.693 2.567 1.00 92.62 101 ALA A N 1
ATOM 808 C CA . ALA A 1 101 ? 8.425 4.579 1.427 1.00 92.62 101 ALA A CA 1
ATOM 809 C C . ALA A 1 101 ? 9.311 3.338 1.580 1.00 92.62 101 ALA A C 1
ATOM 811 O O . ALA A 1 101 ? 9.569 2.897 2.702 1.00 92.62 101 ALA A O 1
ATOM 812 N N . ALA A 1 102 ? 9.853 2.831 0.473 1.00 92.38 102 ALA A N 1
ATOM 813 C CA . ALA A 1 102 ? 10.817 1.730 0.481 1.00 92.38 102 ALA A CA 1
ATOM 814 C C . ALA A 1 102 ? 10.332 0.459 1.201 1.00 92.38 102 ALA A C 1
ATOM 816 O O . ALA A 1 102 ? 11.088 -0.198 1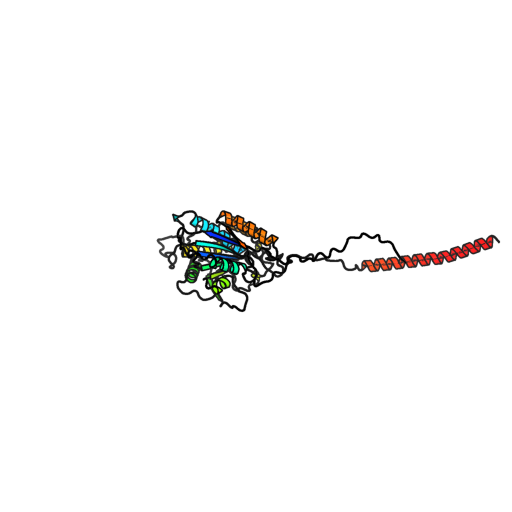.922 1.00 92.38 102 ALA A O 1
ATOM 817 N N . GLY A 1 103 ? 9.069 0.093 0.975 1.00 91.69 103 GLY A N 1
ATOM 818 C CA . GLY A 1 103 ? 8.507 -1.198 1.351 1.00 91.69 103 GLY A CA 1
ATOM 819 C C . GLY A 1 103 ? 9.202 -2.362 0.657 1.00 91.69 103 GLY A C 1
ATOM 820 O O . GLY A 1 103 ? 9.619 -3.321 1.305 1.00 91.69 103 GLY A O 1
ATOM 821 N N . LYS A 1 104 ? 9.426 -2.244 -0.657 1.00 92.06 104 LYS A N 1
ATOM 822 C CA . LYS A 1 104 ? 10.077 -3.280 -1.474 1.00 92.06 104 LYS A CA 1
ATOM 823 C C . LYS A 1 104 ? 11.563 -3.463 -1.145 1.00 92.06 104 LYS A C 1
ATOM 825 O O . LYS A 1 104 ? 12.140 -4.492 -1.486 1.00 92.06 104 LYS A O 1
ATOM 830 N N . TYR A 1 105 ? 12.165 -2.519 -0.424 1.00 91.94 105 TYR A N 1
ATOM 831 C CA . TYR A 1 105 ? 13.554 -2.566 0.033 1.00 91.94 105 TYR A CA 1
ATOM 832 C C . TYR A 1 105 ? 13.632 -2.951 1.516 1.00 91.94 105 TYR A C 1
ATOM 834 O O . TYR A 1 105 ? 14.131 -2.199 2.345 1.00 91.94 105 TYR A O 1
ATOM 842 N N . ASN A 1 106 ? 13.125 -4.135 1.867 1.00 92.81 106 ASN A N 1
ATOM 843 C CA . ASN A 1 106 ? 13.104 -4.639 3.248 1.00 92.81 106 ASN A CA 1
ATOM 844 C C . ASN A 1 106 ? 12.336 -3.730 4.233 1.00 92.81 106 ASN A C 1
ATOM 846 O O . ASN A 1 106 ? 12.725 -3.613 5.394 1.00 92.81 106 ASN A O 1
ATO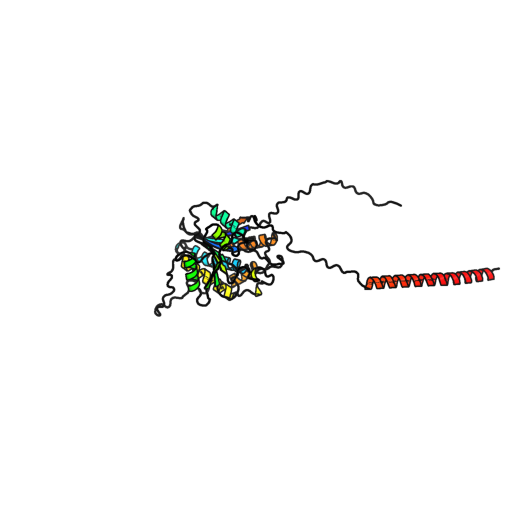M 850 N N . TYR A 1 107 ? 11.264 -3.075 3.777 1.00 94.44 107 TYR A N 1
ATOM 851 C CA . TYR A 1 107 ? 10.370 -2.239 4.587 1.00 94.44 107 TYR A CA 1
ATOM 852 C C . TYR A 1 107 ? 11.068 -1.173 5.451 1.00 94.44 107 TYR A C 1
ATOM 854 O O . TYR A 1 107 ? 10.721 -0.988 6.622 1.00 94.44 107 TYR A O 1
ATOM 862 N N . GLN A 1 108 ? 12.042 -0.443 4.890 1.00 93.19 108 GLN A N 1
ATOM 863 C CA . GLN A 1 108 ? 12.764 0.602 5.638 1.00 93.19 108 GLN A CA 1
ATOM 864 C C . GLN A 1 108 ? 11.829 1.710 6.144 1.00 93.19 108 GLN A C 1
ATOM 866 O O . GLN A 1 108 ? 12.003 2.193 7.261 1.00 93.19 108 GLN A O 1
ATOM 871 N N . GLY A 1 109 ? 10.801 2.088 5.376 1.00 93.19 109 GLY A N 1
ATOM 872 C CA . GLY A 1 109 ? 9.828 3.084 5.830 1.00 93.19 109 GLY A CA 1
ATOM 873 C C . GLY A 1 109 ? 9.006 2.617 7.030 1.00 93.19 109 GLY A C 1
ATOM 874 O O . GLY A 1 109 ? 8.782 3.400 7.950 1.00 93.19 109 GLY A O 1
ATOM 875 N N . ALA A 1 110 ? 8.611 1.340 7.069 1.00 95.00 110 ALA A N 1
ATOM 876 C CA . ALA A 1 110 ? 7.935 0.766 8.232 1.00 95.00 110 ALA A CA 1
ATOM 877 C C . ALA A 1 110 ? 8.867 0.710 9.448 1.00 95.00 110 ALA A C 1
ATOM 879 O O . ALA A 1 110 ? 8.446 1.030 10.556 1.00 95.00 110 ALA A O 1
ATOM 880 N N . ARG A 1 111 ? 10.148 0.368 9.237 1.00 94.25 111 ARG A N 1
ATOM 881 C CA . ARG A 1 111 ? 11.187 0.391 10.279 1.00 94.25 111 ARG A CA 1
ATOM 882 C C . ARG A 1 111 ? 11.297 1.778 10.915 1.00 94.25 111 ARG A C 1
ATOM 884 O O . ARG A 1 111 ? 11.220 1.875 12.136 1.00 94.25 111 ARG A O 1
ATOM 891 N N . GLN A 1 112 ? 11.407 2.827 10.095 1.00 93.31 112 GLN A N 1
ATOM 892 C CA . GLN A 1 112 ? 11.457 4.210 10.574 1.00 93.31 112 GLN A CA 1
ATOM 893 C C . GLN A 1 112 ? 10.182 4.588 11.333 1.00 93.31 112 GLN A C 1
ATOM 895 O O . GLN A 1 112 ? 10.264 5.152 12.416 1.00 93.31 112 GLN A O 1
ATOM 900 N N . PHE A 1 113 ? 9.003 4.247 10.803 1.00 93.88 113 PHE A N 1
ATOM 901 C CA . PHE A 1 113 ? 7.742 4.527 11.488 1.00 93.88 113 PHE A CA 1
ATOM 902 C C . PHE A 1 113 ? 7.674 3.865 12.872 1.00 93.88 113 PHE A C 1
ATOM 904 O O . PHE A 1 113 ? 7.223 4.500 13.820 1.00 93.88 113 PHE A O 1
ATOM 911 N N . ILE A 1 114 ? 8.126 2.615 13.005 1.00 93.94 114 ILE A N 1
ATOM 912 C CA . ILE A 1 114 ? 8.152 1.908 14.293 1.00 93.94 114 ILE A CA 1
ATOM 913 C C . ILE A 1 114 ? 9.087 2.607 15.284 1.00 93.94 114 ILE A C 1
ATOM 915 O O . ILE A 1 114 ? 8.726 2.763 16.448 1.00 93.94 114 ILE A O 1
ATOM 919 N N . GLU A 1 115 ? 10.272 3.022 14.833 1.00 92.38 115 GLU A N 1
ATOM 920 C CA . GLU A 1 115 ? 11.238 3.746 15.666 1.00 92.38 115 GLU A CA 1
ATOM 921 C C . GLU A 1 115 ? 10.671 5.088 16.129 1.00 92.38 115 GLU A C 1
ATOM 923 O O . GLU A 1 115 ? 10.682 5.374 17.326 1.00 92.38 115 GLU A O 1
ATOM 928 N N . ASP A 1 116 ? 10.082 5.854 15.211 1.00 91.31 116 ASP A N 1
ATOM 929 C CA . ASP A 1 116 ? 9.440 7.126 15.526 1.00 91.31 116 ASP A CA 1
ATOM 930 C C . ASP A 1 116 ? 8.270 6.923 16.501 1.00 91.31 116 ASP A C 1
ATOM 932 O O . ASP A 1 116 ? 8.172 7.633 17.498 1.00 91.31 116 ASP A O 1
ATOM 936 N N . PHE A 1 117 ? 7.418 5.918 16.266 1.00 89.88 117 PHE A N 1
ATOM 937 C CA . PHE A 1 117 ? 6.272 5.598 17.121 1.00 89.88 117 PHE A CA 1
ATOM 938 C C . PHE A 1 117 ? 6.693 5.216 18.545 1.00 89.88 117 PHE A C 1
ATOM 940 O O . PHE A 1 117 ? 6.041 5.623 19.500 1.00 89.88 117 PHE A O 1
ATOM 947 N N . GLN A 1 118 ? 7.780 4.454 18.700 1.00 88.38 118 GLN A N 1
ATOM 948 C CA . GLN A 1 118 ? 8.325 4.095 20.014 1.00 88.38 118 GLN A CA 1
ATOM 949 C C . GLN A 1 118 ? 9.042 5.269 20.692 1.00 88.38 118 GLN A C 1
ATOM 951 O O . GLN A 1 118 ? 9.030 5.363 21.915 1.00 88.38 118 GLN A O 1
ATOM 956 N N . SER A 1 119 ? 9.673 6.153 19.915 1.00 86.25 119 SER A N 1
ATOM 957 C CA . SER A 1 119 ? 10.393 7.320 20.441 1.00 86.25 119 SER A CA 1
ATOM 958 C C . SER A 1 119 ? 9.469 8.410 20.985 1.00 86.25 119 SER A C 1
ATOM 960 O O . SER A 1 119 ? 9.865 9.153 21.883 1.00 86.25 119 SER A O 1
ATOM 962 N N . ASP A 1 120 ? 8.231 8.468 20.487 1.00 81.00 120 ASP A N 1
ATOM 963 C CA . ASP A 1 120 ? 7.207 9.465 20.818 1.00 81.00 120 ASP A CA 1
ATOM 964 C C . ASP A 1 120 ? 6.588 9.242 22.219 1.00 81.00 120 ASP A C 1
ATOM 966 O O . ASP A 1 120 ? 5.409 9.541 22.379 1.00 81.00 120 ASP A O 1
ATOM 970 N N . ASN A 1 121 ? 7.389 8.698 23.172 1.00 54.91 121 ASN A N 1
ATOM 971 C CA . ASN A 1 121 ? 7.254 8.277 24.598 1.00 54.91 121 ASN A CA 1
ATOM 972 C C . ASN A 1 121 ? 6.099 8.862 25.446 1.00 54.91 121 ASN A C 1
ATOM 974 O O . ASN A 1 121 ? 6.234 9.148 26.634 1.00 54.91 121 ASN A O 1
ATOM 978 N N . SER A 1 122 ? 4.936 9.040 24.857 1.00 62.53 122 SER A N 1
ATOM 979 C CA . SER A 1 122 ? 3.705 9.415 25.511 1.00 62.53 122 SER A CA 1
ATOM 980 C C . SER A 1 122 ? 3.012 8.116 25.888 1.00 62.53 122 SER A C 1
ATOM 982 O O . SER A 1 122 ? 2.664 7.304 25.029 1.00 62.53 122 SER A O 1
ATOM 984 N N . ASP A 1 123 ? 2.796 7.918 27.188 1.00 56.28 123 ASP A N 1
ATOM 985 C CA . ASP A 1 123 ? 2.052 6.773 27.734 1.00 56.28 123 ASP A CA 1
ATOM 986 C C . ASP A 1 123 ? 0.636 6.636 27.116 1.00 56.28 123 ASP A C 1
ATOM 988 O O . ASP A 1 123 ? 0.003 5.582 27.191 1.00 56.28 123 ASP A O 1
ATOM 992 N N . ASP A 1 124 ? 0.164 7.681 26.426 1.00 59.16 124 ASP A N 1
ATOM 993 C CA . ASP A 1 124 ? -1.075 7.744 25.646 1.00 59.16 124 ASP A CA 1
ATOM 994 C C . ASP A 1 124 ? -1.018 7.012 24.280 1.00 59.16 124 ASP A C 1
ATOM 996 O O . ASP A 1 124 ? -2.013 6.990 23.547 1.00 59.16 124 ASP A O 1
ATOM 1000 N N . HIS A 1 125 ? 0.112 6.424 23.862 1.00 72.31 125 HIS A N 1
ATOM 1001 C CA . HIS A 1 125 ? 0.271 5.799 22.533 1.00 72.31 125 HIS A CA 1
ATOM 1002 C C . HIS A 1 125 ? 0.543 4.290 22.586 1.00 72.31 125 HIS A C 1
ATOM 1004 O O . HIS A 1 125 ? 1.521 3.773 22.049 1.00 72.31 125 HIS A O 1
ATOM 1010 N N . ARG A 1 126 ? -0.392 3.534 23.173 1.00 86.94 126 ARG A N 1
ATOM 1011 C CA . ARG A 1 126 ? -0.363 2.064 23.139 1.00 86.94 126 ARG A CA 1
ATOM 1012 C C . ARG A 1 126 ? -0.894 1.525 21.808 1.00 86.94 126 ARG A C 1
ATOM 1014 O O . ARG A 1 126 ? -2.085 1.650 21.523 1.00 86.94 126 ARG A O 1
ATOM 1021 N N . LEU A 1 127 ? -0.038 0.880 21.017 1.00 91.88 127 LEU A N 1
ATOM 1022 C CA . LEU A 1 127 ? -0.443 0.148 19.811 1.00 91.88 127 LEU A CA 1
ATOM 1023 C C . LEU A 1 127 ? -1.082 -1.194 20.202 1.00 91.88 127 LEU A C 1
ATOM 1025 O O . LEU A 1 127 ? -0.416 -2.037 20.798 1.00 91.88 127 LEU A O 1
ATOM 1029 N N . GLU A 1 128 ? -2.357 -1.402 19.870 1.00 93.62 128 GLU A N 1
ATOM 1030 C CA . GLU A 1 128 ? -3.016 -2.703 20.056 1.00 93.62 128 GLU A CA 1
ATOM 1031 C C . GLU A 1 128 ? -2.604 -3.676 18.952 1.00 93.62 128 GLU A C 1
ATOM 1033 O O . GLU A 1 128 ? -2.206 -4.805 19.237 1.00 93.62 128 GLU A O 1
ATOM 1038 N N . MET A 1 129 ? -2.681 -3.232 17.695 1.00 95.12 129 MET A N 1
ATOM 1039 C CA . MET A 1 129 ? -2.206 -3.998 16.550 1.00 95.12 129 MET A CA 1
ATOM 1040 C C . MET A 1 129 ? -1.922 -3.116 15.331 1.00 95.12 129 MET A C 1
ATOM 1042 O O . MET A 1 129 ? -2.541 -2.065 15.149 1.00 95.12 129 MET A O 1
ATOM 1046 N N . ALA A 1 130 ? -1.015 -3.575 14.471 1.00 97.12 130 ALA A N 1
ATOM 1047 C CA . ALA A 1 130 ? -0.821 -3.047 13.128 1.00 97.12 130 ALA A CA 1
ATOM 1048 C C . ALA A 1 130 ? -1.389 -4.010 12.071 1.00 97.12 130 ALA A C 1
ATOM 1050 O O . ALA A 1 130 ? -1.130 -5.214 12.090 1.00 97.12 130 ALA A O 1
ATOM 1051 N N . ILE A 1 131 ? -2.160 -3.463 11.138 1.00 98.00 131 ILE A N 1
ATOM 1052 C CA . ILE A 1 131 ? -2.751 -4.152 9.997 1.00 98.00 131 ILE A CA 1
ATOM 1053 C C . ILE A 1 131 ? -2.050 -3.620 8.750 1.00 98.00 131 ILE A C 1
ATOM 1055 O O . ILE A 1 131 ? -2.329 -2.519 8.273 1.00 98.00 131 ILE A O 1
ATOM 1059 N N . CYS A 1 132 ? -1.106 -4.395 8.234 1.00 97.75 132 CYS A N 1
ATOM 1060 C CA . CYS A 1 132 ? -0.441 -4.094 6.976 1.00 97.75 132 CYS A CA 1
ATOM 1061 C C . CYS A 1 132 ? -1.309 -4.589 5.812 1.00 97.75 132 CYS A C 1
ATOM 1063 O O . CYS A 1 132 ? -1.886 -5.670 5.912 1.00 97.75 132 CYS A O 1
ATOM 1065 N N . VAL A 1 133 ? -1.391 -3.855 4.706 1.00 97.12 133 VAL A N 1
ATOM 1066 C CA . VAL A 1 133 ? -2.161 -4.265 3.519 1.00 97.12 133 VAL A CA 1
ATOM 1067 C C . VAL A 1 133 ? -1.272 -4.315 2.279 1.00 97.12 133 VAL A C 1
ATOM 1069 O O . VAL A 1 133 ? -0.496 -3.395 2.033 1.00 97.12 133 VAL A O 1
ATOM 1072 N N . GLU A 1 134 ? -1.386 -5.391 1.498 1.00 95.38 134 GLU A N 1
ATOM 1073 C CA . GLU A 1 134 ? -0.637 -5.573 0.246 1.00 95.38 134 GLU A CA 1
ATOM 1074 C C . GLU A 1 134 ? -1.444 -6.401 -0.765 1.00 95.38 134 GLU A C 1
ATOM 1076 O O . GLU A 1 134 ? -2.044 -7.401 -0.386 1.00 95.38 134 GLU A O 1
ATOM 1081 N N . ALA A 1 135 ? -1.445 -6.035 -2.052 1.00 95.44 135 ALA A N 1
ATOM 1082 C CA . ALA A 1 135 ? -2.067 -6.810 -3.140 1.00 95.44 135 ALA A CA 1
ATOM 1083 C C . ALA A 1 135 ? -3.495 -7.311 -2.861 1.00 95.44 135 ALA A C 1
ATOM 1085 O O . ALA A 1 135 ? -3.756 -8.507 -2.707 1.00 95.44 135 ALA A O 1
ATOM 1086 N N . LEU A 1 136 ? -4.426 -6.357 -2.794 1.00 95.75 136 LEU A N 1
ATOM 1087 C CA . LEU A 1 136 ? -5.852 -6.571 -2.513 1.00 95.75 136 LEU A CA 1
ATOM 1088 C C . LEU A 1 136 ? -6.754 -6.203 -3.704 1.00 95.75 136 LEU A C 1
ATOM 1090 O O . LEU A 1 136 ? -7.975 -6.1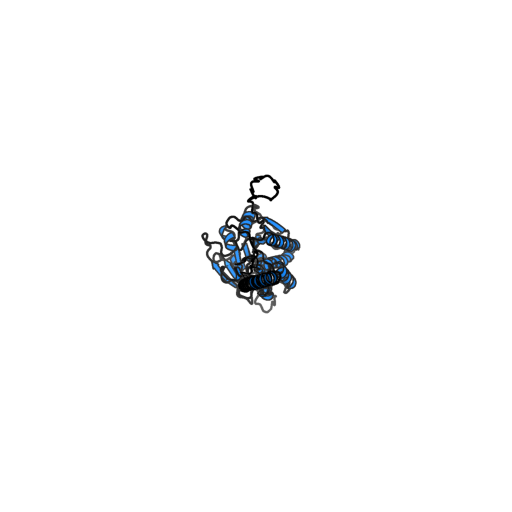80 -3.563 1.00 95.75 136 LEU A O 1
ATOM 1094 N N . GLY A 1 137 ? -6.177 -5.884 -4.864 1.00 91.94 137 GLY A N 1
ATOM 1095 C CA . GLY A 1 137 ? -6.893 -5.428 -6.055 1.00 91.94 137 GLY A CA 1
ATOM 1096 C C . GLY A 1 137 ? -7.357 -6.526 -7.010 1.00 91.94 137 GLY A C 1
ATOM 1097 O O . GLY A 1 137 ? -8.107 -6.239 -7.941 1.00 91.94 137 GLY A O 1
ATOM 1098 N N . GLY A 1 138 ? -6.928 -7.772 -6.806 1.00 89.06 138 GLY A N 1
ATOM 1099 C CA . GLY A 1 138 ? -7.333 -8.921 -7.621 1.00 89.06 138 GLY A CA 1
ATOM 1100 C C . GLY A 1 138 ? -8.461 -9.771 -7.021 1.00 89.06 138 GLY A C 1
ATOM 1101 O O . GLY A 1 138 ? -8.819 -9.646 -5.851 1.00 89.06 138 GLY A O 1
ATOM 1102 N N . VAL A 1 139 ? -8.985 -10.699 -7.828 1.00 90.75 139 VAL A N 1
ATOM 1103 C CA . VAL A 1 139 ? -9.969 -11.716 -7.408 1.00 90.75 139 VAL A CA 1
ATOM 1104 C C . VAL A 1 139 ? -9.254 -12.889 -6.732 1.00 90.75 139 VAL A C 1
ATOM 1106 O O . VAL A 1 139 ? -8.230 -13.370 -7.226 1.00 90.75 139 VAL A O 1
ATOM 1109 N N . GLY A 1 140 ? -9.778 -13.368 -5.605 1.00 90.62 140 GLY A N 1
ATOM 1110 C CA . GLY A 1 140 ? -9.249 -14.537 -4.900 1.00 90.62 140 GLY A CA 1
ATOM 1111 C C . GLY A 1 140 ? -9.581 -14.529 -3.408 1.00 90.62 140 GLY A C 1
ATOM 1112 O O . GLY A 1 140 ? -10.267 -13.619 -2.951 1.00 90.62 140 GLY A O 1
ATOM 1113 N N . PRO A 1 141 ? -9.106 -15.520 -2.639 1.00 94.56 141 PRO A N 1
ATOM 1114 C CA . PRO A 1 141 ? -9.299 -15.566 -1.192 1.00 94.56 141 PRO A CA 1
ATOM 1115 C C . PRO A 1 141 ? -8.499 -14.468 -0.482 1.00 94.56 141 PRO A C 1
ATOM 1117 O O . PRO A 1 141 ? -7.390 -14.124 -0.902 1.00 94.56 141 PRO A O 1
ATOM 1120 N N . LEU A 1 142 ? -9.050 -13.944 0.613 1.00 95.94 142 LEU A N 1
ATOM 1121 C CA . LEU A 1 142 ? -8.351 -12.996 1.475 1.00 95.94 142 LEU A CA 1
ATOM 1122 C C . LEU A 1 142 ? -7.498 -13.781 2.471 1.00 95.94 142 LEU A C 1
ATOM 1124 O O . LEU A 1 142 ? -7.989 -14.667 3.168 1.00 95.94 142 LEU A O 1
ATOM 1128 N N . ARG A 1 143 ? -6.209 -13.469 2.557 1.00 96.69 143 ARG A N 1
ATOM 1129 C CA . ARG A 1 143 ? -5.272 -14.161 3.441 1.00 96.69 143 ARG A CA 1
ATOM 1130 C C . ARG A 1 143 ? -4.770 -13.216 4.512 1.00 96.69 143 ARG A C 1
ATOM 1132 O O . ARG A 1 143 ? -4.335 -12.101 4.229 1.00 96.69 143 ARG A O 1
ATOM 1139 N N . MET A 1 144 ? -4.808 -13.682 5.754 1.00 97.44 144 MET A N 1
ATOM 1140 C CA . MET A 1 144 ? -4.125 -13.036 6.863 1.00 97.44 144 MET A CA 1
ATOM 1141 C C . MET A 1 144 ? -2.785 -13.732 7.076 1.00 97.44 144 MET A C 1
ATOM 1143 O O . MET A 1 144 ? -2.731 -14.900 7.459 1.00 97.44 144 MET A O 1
ATOM 1147 N N . HIS A 1 145 ? -1.698 -13.013 6.829 1.00 97.19 145 HIS A N 1
ATOM 1148 C CA . HIS A 1 145 ? -0.345 -13.462 7.107 1.00 97.19 145 HIS A CA 1
ATOM 1149 C C . HIS A 1 145 ? 0.061 -13.052 8.519 1.00 97.19 145 HIS A C 1
ATOM 1151 O O . HIS A 1 145 ? -0.024 -11.876 8.884 1.00 97.19 145 HIS A O 1
ATOM 1157 N N . ALA A 1 146 ? 0.525 -14.024 9.300 1.00 96.19 146 ALA A N 1
ATOM 1158 C CA . ALA A 1 146 ? 0.995 -13.808 10.662 1.00 96.19 146 ALA A CA 1
ATOM 1159 C C . ALA A 1 146 ? 2.302 -14.563 10.931 1.00 96.19 146 ALA A C 1
ATOM 1161 O O . ALA A 1 146 ? 2.614 -15.576 10.304 1.00 96.19 146 ALA A O 1
ATOM 1162 N N . SER A 1 147 ? 3.064 -14.094 11.918 1.00 92.88 147 SER A N 1
ATOM 1163 C CA . SER A 1 147 ? 4.331 -14.728 12.300 1.00 92.88 147 SER A CA 1
ATOM 1164 C C . SER A 1 147 ? 4.153 -16.062 13.031 1.00 92.88 147 SER A C 1
ATOM 1166 O O . SER A 1 147 ? 4.994 -16.961 12.959 1.00 92.88 147 SER A O 1
ATOM 1168 N N . LYS A 1 148 ? 3.058 -16.167 13.779 1.00 92.69 148 LYS A N 1
ATOM 1169 C CA . LYS A 1 148 ? 2.646 -17.309 14.592 1.00 92.69 148 LYS A CA 1
ATOM 1170 C C . LYS A 1 148 ? 1.128 -17.411 14.525 1.00 92.69 148 LYS A C 1
ATOM 1172 O O . LYS A 1 148 ? 0.463 -16.443 14.153 1.00 92.69 148 LYS A O 1
ATOM 1177 N N . GLN A 1 149 ? 0.591 -18.556 14.932 1.00 93.31 149 GLN A N 1
ATOM 1178 C CA . GLN A 1 149 ? -0.837 -18.673 15.202 1.00 93.31 149 GLN A CA 1
ATOM 1179 C C . GLN A 1 149 ? -1.229 -17.610 16.250 1.00 93.31 149 GLN A C 1
ATOM 1181 O O . GLN A 1 149 ? -0.581 -17.557 17.302 1.00 93.31 149 GLN A O 1
ATOM 1186 N N . PRO A 1 150 ? -2.222 -16.744 15.975 1.00 93.12 150 PRO A N 1
ATOM 1187 C CA . PRO A 1 150 ? -2.735 -15.808 16.969 1.00 93.12 150 PRO A CA 1
ATOM 1188 C C . PRO A 1 150 ? -3.201 -16.556 18.221 1.00 93.12 150 PRO A C 1
ATOM 1190 O O . PRO A 1 150 ? -3.846 -17.594 18.108 1.00 93.12 150 PRO A O 1
ATOM 1193 N N . ALA A 1 151 ? -2.857 -16.044 19.403 1.00 92.94 151 ALA A N 1
ATOM 1194 C CA . ALA A 1 151 ? -3.337 -16.618 20.658 1.00 92.94 151 ALA A CA 1
ATOM 1195 C C . ALA A 1 151 ? -4.843 -16.370 20.815 1.00 92.94 151 ALA A C 1
ATOM 1197 O O . ALA A 1 151 ? -5.330 -15.314 20.393 1.00 92.94 151 ALA A O 1
ATOM 1198 N N . ASP A 1 152 ? -5.554 -17.303 21.447 1.00 89.94 152 ASP A N 1
ATOM 1199 C CA . ASP A 1 152 ? -6.997 -17.191 21.659 1.00 89.94 152 ASP A CA 1
ATOM 1200 C C . ASP A 1 152 ? -7.344 -15.899 22.405 1.00 89.94 152 ASP A C 1
ATOM 1202 O O . ASP A 1 152 ? -6.757 -15.574 23.440 1.00 89.94 152 ASP A O 1
ATOM 1206 N N . GLY A 1 153 ? -8.271 -15.120 21.848 1.00 88.88 153 GLY A N 1
ATOM 1207 C CA . GLY A 1 153 ? -8.681 -13.842 22.431 1.00 88.88 153 GLY A CA 1
ATOM 1208 C C . GLY A 1 153 ? -7.654 -12.713 22.283 1.00 88.88 153 GLY A C 1
ATOM 1209 O O . GLY A 1 153 ? -7.851 -11.632 22.837 1.00 88.88 153 GLY A O 1
ATOM 1210 N N . SER A 1 154 ? -6.572 -12.902 21.523 1.00 92.62 154 SER A N 1
ATOM 1211 C CA . SER A 1 154 ? -5.714 -11.789 21.096 1.00 92.62 154 SER A CA 1
ATOM 1212 C C . SER A 1 154 ? -6.437 -10.890 20.083 1.00 92.62 154 SER A C 1
ATOM 1214 O O . SER A 1 154 ? -7.369 -11.322 19.406 1.00 92.62 154 SER A O 1
ATOM 1216 N N . ALA A 1 155 ? -5.997 -9.635 19.927 1.00 92.56 155 ALA A N 1
ATOM 1217 C CA . ALA A 1 155 ? -6.581 -8.720 18.938 1.00 92.56 155 ALA A CA 1
ATOM 1218 C C . ALA A 1 155 ? -6.501 -9.276 17.502 1.00 92.56 155 ALA A C 1
ATOM 1220 O O . ALA A 1 155 ? -7.446 -9.148 16.729 1.00 92.56 155 ALA A O 1
ATOM 1221 N N . ALA A 1 156 ? -5.408 -9.971 17.172 1.00 94.12 156 ALA A N 1
ATOM 1222 C CA . ALA A 1 156 ? -5.238 -10.629 15.879 1.00 94.12 156 ALA A CA 1
ATOM 1223 C C . ALA A 1 156 ? -6.190 -11.824 15.679 1.00 94.12 156 ALA A C 1
ATOM 1225 O O . ALA A 1 156 ? -6.701 -12.009 14.577 1.00 94.12 156 ALA A O 1
ATOM 1226 N N . ASP A 1 157 ? -6.456 -12.615 16.725 1.00 94.62 157 ASP A N 1
ATOM 1227 C CA . ASP A 1 157 ? -7.440 -13.706 16.671 1.00 94.62 157 ASP A CA 1
ATOM 1228 C C . ASP A 1 157 ? -8.865 -13.159 16.501 1.00 94.62 157 ASP A C 1
ATOM 1230 O O . ASP A 1 157 ? -9.595 -13.581 15.601 1.00 94.62 157 ASP A O 1
ATOM 1234 N N . ARG A 1 158 ? -9.229 -12.129 17.279 1.00 93.75 158 ARG A N 1
ATOM 1235 C CA . ARG A 1 158 ? -10.511 -11.422 17.120 1.00 93.75 158 ARG A CA 1
ATOM 1236 C C . ARG A 1 158 ? -10.683 -10.879 15.705 1.00 93.75 158 ARG A C 1
ATOM 1238 O O . ARG A 1 158 ? -11.739 -11.071 15.106 1.00 93.75 158 ARG A O 1
ATOM 1245 N N . LEU A 1 159 ? -9.648 -10.247 15.147 1.00 94.88 159 LEU A N 1
ATOM 1246 C CA . LEU A 1 159 ? -9.679 -9.753 13.771 1.00 94.88 159 LEU A CA 1
ATOM 1247 C C . LEU A 1 159 ? -9.897 -10.895 12.768 1.00 94.88 159 LEU A C 1
ATOM 1249 O O . LEU A 1 159 ? -10.744 -10.765 11.890 1.00 94.88 159 LEU A O 1
ATOM 1253 N N . LEU A 1 160 ? -9.193 -12.024 12.907 1.00 95.00 160 LEU A N 1
ATOM 1254 C CA . LEU A 1 160 ? -9.339 -13.174 12.008 1.00 95.00 160 LEU A CA 1
ATOM 1255 C C . LEU A 1 160 ? -10.762 -13.741 12.009 1.00 95.00 160 LEU A C 1
ATOM 1257 O O . LEU A 1 160 ? -11.325 -14.008 10.946 1.00 95.00 160 LEU A O 1
ATOM 1261 N N . ARG A 1 161 ? -11.350 -13.926 13.196 1.00 92.94 161 ARG A N 1
ATOM 1262 C CA . ARG A 1 161 ? -12.736 -14.398 13.332 1.00 92.94 161 ARG A CA 1
ATOM 1263 C C . ARG A 1 161 ? -13.706 -13.426 12.669 1.00 92.94 161 ARG A C 1
ATOM 1265 O O . ARG A 1 161 ? -14.578 -13.847 11.917 1.00 92.94 161 ARG A O 1
ATOM 1272 N N . ARG A 1 162 ? -13.509 -12.122 12.876 1.00 92.19 162 ARG A N 1
ATOM 1273 C CA . ARG A 1 162 ? -14.351 -11.080 12.276 1.00 92.19 162 ARG A CA 1
ATOM 1274 C C . ARG A 1 162 ? -14.208 -10.990 10.764 1.00 92.19 162 ARG A C 1
ATOM 1276 O O . ARG A 1 162 ? -15.217 -10.828 10.092 1.00 92.19 162 ARG A O 1
ATOM 1283 N N . LEU A 1 163 ? -13.004 -11.153 10.221 1.00 93.94 163 LEU A N 1
ATOM 1284 C CA . LEU A 1 163 ? -12.796 -11.218 8.773 1.00 93.94 163 LEU A CA 1
ATOM 1285 C C . LEU A 1 163 ? -13.574 -12.385 8.158 1.00 93.94 163 LEU A C 1
ATOM 1287 O O . LEU A 1 163 ? -14.214 -12.204 7.130 1.00 93.94 163 LEU A O 1
ATOM 1291 N N . ARG A 1 164 ? -13.581 -13.556 8.810 1.00 92.69 164 ARG A N 1
ATOM 1292 C CA . ARG A 1 164 ? -14.373 -14.717 8.365 1.00 92.69 164 ARG A CA 1
ATOM 1293 C C . ARG A 1 164 ? -15.878 -14.453 8.398 1.00 92.69 164 ARG A C 1
ATOM 1295 O O . ARG A 1 164 ? -16.581 -14.907 7.508 1.00 92.69 164 ARG A O 1
ATOM 1302 N N . LEU A 1 165 ? -16.365 -13.716 9.396 1.00 89.75 165 LEU A N 1
ATOM 1303 C CA . LEU A 1 165 ? -17.780 -13.340 9.494 1.00 89.75 165 LEU A CA 1
ATOM 1304 C C . LEU A 1 165 ? -18.179 -12.277 8.456 1.00 89.75 165 LEU A C 1
ATOM 1306 O O . LEU A 1 165 ? -19.265 -12.356 7.893 1.00 89.75 165 LEU A O 1
ATOM 1310 N N . ALA A 1 166 ? -17.297 -11.314 8.179 1.00 89.19 166 ALA A N 1
ATOM 1311 C CA . ALA A 1 166 ? -17.519 -10.223 7.224 1.00 89.19 166 ALA A CA 1
ATOM 1312 C C . ALA A 1 166 ? -17.306 -10.630 5.749 1.00 89.19 166 ALA A C 1
ATOM 1314 O O . ALA A 1 166 ? -17.430 -9.803 4.841 1.00 89.19 166 ALA A O 1
ATOM 1315 N N . ALA A 1 167 ? -16.948 -11.890 5.490 1.00 87.19 167 ALA A N 1
ATOM 1316 C CA . ALA A 1 167 ? -16.670 -12.427 4.161 1.00 87.19 167 ALA A CA 1
ATOM 1317 C C . ALA A 1 167 ? -17.644 -13.571 3.805 1.00 87.19 167 ALA A C 1
ATOM 1319 O O . ALA A 1 167 ? -17.232 -14.726 3.731 1.00 87.19 167 ALA A O 1
ATOM 1320 N N . PRO A 1 168 ? -18.939 -13.293 3.555 1.00 75.06 168 PRO A N 1
ATOM 1321 C CA . PRO A 1 168 ? -19.913 -14.349 3.261 1.00 75.06 168 PRO A CA 1
ATOM 1322 C C . PRO A 1 168 ? -19.638 -15.068 1.929 1.00 75.06 168 PRO A C 1
ATOM 1324 O O . PRO A 1 168 ? -19.917 -16.255 1.795 1.00 75.06 168 PRO A O 1
ATOM 1327 N N . ASN A 1 169 ? -19.058 -14.359 0.953 1.00 82.81 169 ASN A N 1
ATOM 1328 C CA . ASN A 1 169 ? -18.858 -14.841 -0.419 1.00 82.81 169 ASN A CA 1
ATOM 1329 C C . ASN A 1 169 ? -17.382 -15.124 -0.761 1.00 82.81 169 ASN A C 1
ATOM 1331 O O . ASN A 1 169 ? -17.050 -15.339 -1.926 1.00 82.81 169 ASN A O 1
ATOM 1335 N N . GLN A 1 170 ? -16.480 -15.080 0.224 1.00 87.81 170 GLN A N 1
ATOM 1336 C CA . GLN A 1 170 ? -15.037 -15.209 0.016 1.00 87.81 170 GLN A CA 1
ATOM 1337 C C . GLN A 1 170 ? -14.410 -15.987 1.172 1.00 87.81 170 GLN A C 1
ATOM 1339 O O . GLN A 1 170 ? -14.716 -15.741 2.335 1.00 87.81 170 GLN A O 1
ATOM 1344 N N . SER A 1 171 ? -13.499 -16.914 0.877 1.00 92.12 171 SER A N 1
ATOM 1345 C CA . SER A 1 171 ? -12.764 -17.611 1.931 1.00 92.12 171 SER A CA 1
ATOM 1346 C C . SER A 1 171 ? -11.681 -16.716 2.538 1.00 92.12 171 SER A C 1
ATOM 1348 O O . SER A 1 171 ? -10.957 -16.009 1.829 1.00 92.12 171 SER A O 1
ATOM 1350 N N . VAL A 1 172 ? -11.563 -16.777 3.870 1.00 95.12 172 VAL A N 1
ATOM 1351 C CA . VAL A 1 172 ? -10.508 -16.102 4.635 1.00 95.12 172 VAL A CA 1
ATOM 1352 C C . VAL A 1 172 ? -9.562 -17.130 5.247 1.00 95.12 172 VAL A C 1
ATOM 1354 O O . VAL A 1 172 ? -9.925 -17.875 6.166 1.00 95.12 172 VAL A O 1
ATOM 1357 N N . GLU A 1 173 ? -8.329 -17.151 4.750 1.00 95.81 173 GLU A N 1
ATOM 1358 C CA . GLU A 1 173 ? -7.292 -18.112 5.137 1.00 95.81 173 GLU A CA 1
ATOM 1359 C C . GLU A 1 173 ? -6.263 -17.470 6.077 1.00 95.81 173 GLU A C 1
ATOM 1361 O O . GLU A 1 173 ? -5.913 -16.298 5.943 1.00 95.81 173 GLU A O 1
ATOM 1366 N N . LEU A 1 174 ? -5.743 -18.250 7.027 1.00 96.38 174 LEU A N 1
ATOM 1367 C CA . LEU A 1 174 ? -4.613 -17.849 7.864 1.00 96.38 174 LEU A CA 1
ATOM 1368 C C . LEU A 1 174 ? -3.351 -18.531 7.338 1.00 96.38 174 LEU A C 1
ATOM 1370 O O . LEU A 1 174 ? -3.278 -19.758 7.310 1.00 96.38 174 LEU A O 1
ATOM 1374 N N . VAL A 1 175 ? -2.346 -17.740 6.974 1.00 96.31 175 VAL A N 1
ATOM 1375 C CA . VAL A 1 175 ? -1.041 -18.235 6.529 1.00 96.31 175 VAL A CA 1
ATOM 1376 C C . VAL A 1 175 ? 0.002 -17.812 7.551 1.00 96.31 175 VAL A C 1
ATOM 1378 O O . VAL A 1 175 ? 0.230 -16.622 7.764 1.00 96.31 175 VAL A O 1
ATOM 1381 N N . THR A 1 176 ? 0.659 -18.778 8.190 1.00 94.31 176 THR A N 1
ATOM 1382 C CA . THR A 1 176 ? 1.696 -18.478 9.180 1.00 94.31 176 THR A CA 1
ATOM 1383 C C . THR A 1 176 ? 3.091 -18.713 8.615 1.00 94.31 176 THR A C 1
ATOM 1385 O O . THR A 1 176 ? 3.347 -19.702 7.929 1.00 94.31 176 THR A O 1
ATOM 1388 N N . LYS A 1 177 ? 4.013 -17.790 8.898 1.00 93.00 177 LYS A N 1
ATOM 1389 C CA . LYS A 1 177 ? 5.433 -17.927 8.561 1.00 93.00 177 LYS A CA 1
ATOM 1390 C C . LYS A 1 177 ? 6.277 -17.491 9.747 1.00 93.00 177 LYS A C 1
ATOM 1392 O O . LYS A 1 177 ? 6.198 -16.350 10.187 1.00 93.00 177 LYS A O 1
ATOM 1397 N N . LYS A 1 178 ? 7.143 -18.378 10.236 1.00 90.94 178 LYS A N 1
ATOM 1398 C CA . LYS A 1 178 ? 8.082 -18.030 11.306 1.00 90.94 178 LYS A CA 1
ATOM 1399 C C . LYS A 1 178 ? 9.066 -16.962 10.814 1.00 90.94 178 LYS A C 1
ATOM 1401 O O . LYS A 1 178 ? 9.692 -17.128 9.769 1.00 90.94 178 LYS A O 1
ATOM 1406 N N . ILE A 1 179 ? 9.227 -15.901 11.604 1.00 88.25 179 ILE A N 1
ATOM 1407 C CA . ILE A 1 179 ? 10.158 -14.805 11.308 1.00 88.25 179 ILE A CA 1
ATOM 1408 C C . ILE A 1 179 ? 11.594 -15.330 11.362 1.00 88.25 179 ILE A C 1
ATOM 1410 O O . ILE A 1 179 ? 11.988 -15.985 12.331 1.00 88.25 179 ILE A O 1
ATOM 1414 N N . SER A 1 180 ? 12.373 -15.001 10.336 1.00 86.88 180 SER A N 1
ATOM 1415 C CA . SER A 1 180 ? 13.815 -15.227 10.287 1.00 86.88 180 SER A CA 1
ATOM 1416 C C . SER A 1 180 ? 14.534 -13.887 10.399 1.00 86.88 180 SER A C 1
ATOM 1418 O O . SER A 1 180 ? 14.188 -12.953 9.686 1.00 86.88 180 SER A O 1
ATOM 1420 N N . MET A 1 181 ? 15.535 -13.792 11.276 1.00 83.38 181 MET A N 1
ATOM 1421 C CA . MET A 1 181 ? 16.370 -12.585 11.402 1.00 83.38 181 MET A CA 1
ATOM 1422 C C . MET A 1 181 ? 17.496 -12.536 10.359 1.00 83.38 181 MET A C 1
ATOM 1424 O O . MET A 1 181 ? 18.051 -11.475 10.108 1.00 83.38 181 MET A O 1
ATOM 1428 N N . ASN A 1 182 ? 17.837 -13.678 9.754 1.00 85.94 182 ASN A N 1
ATOM 1429 C CA . ASN A 1 182 ? 18.976 -13.799 8.836 1.00 85.94 182 ASN A CA 1
ATOM 1430 C C . ASN A 1 182 ? 18.614 -13.450 7.386 1.00 85.94 182 ASN A C 1
ATOM 1432 O O . ASN A 1 182 ? 19.494 -13.315 6.543 1.00 85.94 182 ASN A O 1
ATOM 1436 N N . GLN A 1 183 ? 17.321 -13.379 7.078 1.00 87.12 183 GLN A N 1
ATOM 1437 C CA . GLN A 1 183 ? 16.799 -13.101 5.744 1.00 87.12 183 GLN A CA 1
ATOM 1438 C C . GLN A 1 183 ? 16.044 -11.770 5.757 1.00 87.12 183 GLN A C 1
ATOM 1440 O O . GLN A 1 183 ? 15.539 -11.372 6.811 1.00 87.12 183 GLN A O 1
ATOM 1445 N N . PRO A 1 184 ? 15.936 -11.081 4.606 1.00 88.75 184 PRO A N 1
ATOM 1446 C CA . PRO A 1 184 ? 15.060 -9.925 4.502 1.00 88.75 184 PRO A CA 1
ATOM 1447 C C . PRO A 1 184 ? 13.625 -10.320 4.863 1.00 88.75 184 PRO A C 1
ATOM 1449 O O . PRO A 1 184 ? 13.175 -11.434 4.577 1.00 88.75 184 PRO A O 1
ATOM 1452 N N . SER A 1 185 ? 12.915 -9.394 5.500 1.00 91.62 185 SER A N 1
ATOM 1453 C CA . SER A 1 185 ? 11.542 -9.606 5.934 1.00 91.62 185 SER A CA 1
ATOM 1454 C C . SER A 1 185 ? 10.662 -9.918 4.731 1.00 91.62 185 SER A C 1
ATOM 1456 O O . SER A 1 185 ? 10.703 -9.231 3.711 1.00 91.62 185 SER A O 1
ATOM 1458 N N . ALA A 1 186 ? 9.850 -10.961 4.849 1.00 92.75 186 ALA A N 1
ATOM 1459 C CA . ALA A 1 186 ? 8.980 -11.392 3.764 1.00 92.75 186 ALA A CA 1
ATOM 1460 C C . ALA A 1 186 ? 7.747 -10.502 3.632 1.00 92.75 186 ALA A C 1
ATOM 1462 O O . ALA A 1 186 ? 7.359 -10.127 2.522 1.00 92.75 186 ALA A O 1
ATOM 1463 N N . TRP A 1 187 ? 7.189 -10.124 4.778 1.00 95.38 187 TRP A N 1
ATOM 1464 C CA . TRP A 1 187 ? 5.997 -9.301 4.923 1.00 95.38 187 TRP A CA 1
ATOM 1465 C C . TRP A 1 187 ? 6.268 -8.109 5.835 1.00 95.38 187 TRP A C 1
ATOM 1467 O O . TRP A 1 187 ? 7.110 -8.183 6.732 1.00 95.38 187 TRP A O 1
ATOM 1477 N N . GLU A 1 188 ? 5.515 -7.029 5.642 1.00 95.75 188 GLU A N 1
ATOM 1478 C CA . GLU A 1 188 ? 5.697 -5.788 6.402 1.00 95.75 188 GLU A CA 1
ATOM 1479 C C . GLU A 1 188 ? 5.478 -5.993 7.913 1.00 95.75 188 GLU A C 1
ATOM 1481 O O . GLU A 1 188 ? 6.244 -5.479 8.731 1.00 95.75 188 GLU A O 1
ATOM 1486 N N . HIS A 1 189 ? 4.515 -6.842 8.298 1.00 96.12 189 HIS A N 1
ATOM 1487 C CA . HIS A 1 189 ? 4.215 -7.143 9.703 1.00 96.12 189 HIS A CA 1
ATOM 1488 C C . HIS A 1 189 ? 5.381 -7.793 10.469 1.00 96.12 189 HIS A C 1
ATOM 1490 O O . HIS A 1 189 ? 5.415 -7.757 11.701 1.00 96.12 189 HIS A O 1
ATOM 1496 N N . GLU A 1 190 ? 6.353 -8.397 9.778 1.00 95.88 190 GLU A N 1
ATOM 1497 C CA . GLU A 1 190 ? 7.515 -8.996 10.436 1.00 95.88 190 GLU A CA 1
ATOM 1498 C C . GLU A 1 190 ? 8.370 -7.926 11.128 1.00 95.88 190 GLU A C 1
ATOM 1500 O O . GLU A 1 190 ? 8.829 -8.159 12.246 1.00 95.88 190 GLU A O 1
ATOM 1505 N N . LYS A 1 191 ? 8.507 -6.723 10.543 1.00 94.81 191 LYS A N 1
ATOM 1506 C CA . LYS A 1 191 ? 9.257 -5.611 11.159 1.00 94.81 191 LYS A CA 1
ATOM 1507 C C . LYS A 1 191 ? 8.649 -5.167 12.490 1.00 94.81 191 LYS A C 1
ATOM 1509 O O . LYS A 1 191 ? 9.383 -4.926 13.447 1.00 94.81 191 LYS A O 1
ATOM 1514 N N . PHE A 1 192 ? 7.321 -5.130 12.573 1.00 95.50 192 PHE A N 1
ATOM 1515 C CA . PHE A 1 192 ? 6.589 -4.825 13.805 1.00 95.50 192 PHE A CA 1
ATOM 1516 C C . PHE A 1 192 ? 6.786 -5.920 14.858 1.00 95.50 192 PHE A C 1
ATOM 1518 O O . PHE A 1 192 ? 7.179 -5.638 15.993 1.00 95.50 192 PHE A O 1
ATOM 1525 N N . ASN A 1 193 ? 6.610 -7.184 14.467 1.00 94.75 193 ASN A N 1
ATOM 1526 C CA . ASN A 1 193 ? 6.726 -8.315 15.386 1.00 94.75 193 ASN A CA 1
ATOM 1527 C C . ASN A 1 193 ? 8.157 -8.492 15.937 1.00 94.75 193 ASN A C 1
ATOM 1529 O O . ASN A 1 193 ? 8.314 -8.875 17.096 1.00 94.75 193 ASN A O 1
ATOM 1533 N N . ILE A 1 194 ? 9.202 -8.162 15.162 1.00 93.38 194 ILE A N 1
ATOM 1534 C CA . ILE A 1 194 ? 10.601 -8.121 15.641 1.00 93.38 194 ILE A CA 1
ATOM 1535 C C . ILE A 1 194 ? 10.751 -7.150 16.822 1.00 93.38 194 ILE A C 1
ATOM 1537 O O . ILE A 1 194 ? 11.446 -7.447 17.793 1.00 93.38 194 ILE A O 1
ATOM 1541 N N . LYS A 1 195 ? 10.050 -6.012 16.773 1.00 92.56 195 LYS A N 1
ATOM 1542 C CA . LYS A 1 195 ? 10.013 -4.991 17.830 1.00 92.56 195 LYS A CA 1
ATOM 1543 C C . LYS A 1 195 ? 8.947 -5.264 18.900 1.00 92.56 195 LYS A C 1
ATOM 1545 O O . LYS A 1 195 ? 8.680 -4.391 19.719 1.00 92.56 195 LYS A O 1
ATOM 1550 N N . ARG A 1 196 ? 8.381 -6.480 18.929 1.00 92.38 196 ARG A N 1
ATOM 1551 C CA . ARG A 1 196 ? 7.329 -6.936 19.861 1.00 92.38 196 ARG A CA 1
ATOM 1552 C C . ARG A 1 196 ? 6.014 -6.150 19.759 1.00 92.38 196 ARG A C 1
ATOM 1554 O O . ARG A 1 196 ? 5.250 -6.112 20.718 1.00 92.38 196 ARG A O 1
ATOM 1561 N N . LEU A 1 197 ? 5.740 -5.556 18.601 1.00 93.44 197 LEU A N 1
ATOM 1562 C CA . LEU A 1 197 ? 4.470 -4.903 18.302 1.00 93.44 197 LEU A CA 1
ATOM 1563 C C . LEU A 1 197 ? 3.556 -5.892 17.561 1.00 93.44 197 LEU A C 1
ATOM 1565 O O . LEU A 1 197 ? 3.990 -6.415 16.532 1.00 93.44 197 LEU A O 1
ATOM 1569 N N . PRO A 1 198 ? 2.326 -6.167 18.039 1.00 94.62 198 PRO A N 1
ATOM 1570 C CA . PRO A 1 198 ? 1.425 -7.105 17.374 1.00 94.62 198 PRO A CA 1
ATOM 1571 C C . PRO A 1 198 ? 1.075 -6.626 15.966 1.00 94.62 198 PRO A C 1
ATOM 1573 O O . PRO A 1 198 ? 0.548 -5.527 15.799 1.00 94.62 198 PRO A O 1
ATOM 1576 N N . ALA A 1 199 ? 1.347 -7.441 14.947 1.00 96.62 199 ALA A N 1
ATOM 1577 C CA . ALA A 1 199 ? 1.024 -7.081 13.572 1.00 96.62 199 ALA A CA 1
ATOM 1578 C C . ALA A 1 199 ? 0.686 -8.278 12.684 1.00 96.62 199 ALA A C 1
ATOM 1580 O O . ALA A 1 199 ? 1.234 -9.375 12.851 1.00 96.62 199 ALA A O 1
ATOM 1581 N N . VAL A 1 200 ? -0.170 -8.018 11.695 1.00 97.56 200 VAL A N 1
ATOM 1582 C CA . VAL A 1 200 ? -0.589 -8.955 10.643 1.00 97.56 200 VAL A CA 1
ATOM 1583 C C . VAL A 1 200 ? -0.573 -8.263 9.279 1.00 97.56 200 VAL A C 1
ATOM 1585 O O . VAL A 1 200 ? -0.776 -7.053 9.203 1.00 97.56 200 VAL A O 1
ATOM 1588 N N . THR A 1 201 ? -0.347 -9.014 8.198 1.00 97.69 201 THR A N 1
ATOM 1589 C CA . THR A 1 201 ? -0.504 -8.505 6.823 1.00 97.69 201 THR A CA 1
ATOM 1590 C C . THR A 1 201 ? -1.725 -9.136 6.173 1.00 97.69 201 THR A C 1
ATOM 1592 O O . THR A 1 201 ? -1.842 -10.355 6.150 1.00 97.69 201 THR A O 1
ATOM 1595 N N . LEU A 1 202 ? -2.612 -8.323 5.611 1.00 97.75 202 LEU A N 1
ATOM 1596 C CA . LEU A 1 202 ? -3.726 -8.765 4.786 1.00 97.75 202 LEU A CA 1
ATOM 1597 C C . LEU A 1 202 ? -3.319 -8.682 3.320 1.00 97.75 202 LEU A C 1
ATOM 1599 O O . LEU A 1 202 ? -2.939 -7.617 2.832 1.00 97.75 202 LEU A O 1
ATOM 1603 N N . SER A 1 203 ? -3.388 -9.814 2.631 1.00 96.81 203 SER A N 1
ATOM 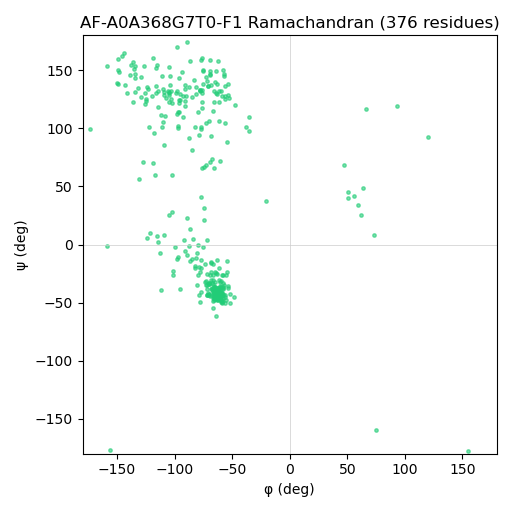1604 C CA . SER A 1 203 ? -3.075 -9.898 1.213 1.00 96.81 203 SER A CA 1
ATOM 1605 C C . SER A 1 203 ? -3.895 -10.974 0.529 1.00 96.81 203 SER A C 1
ATOM 1607 O O . SER A 1 203 ? -4.398 -11.893 1.165 1.00 96.81 203 SER A O 1
ATOM 1609 N N . ARG A 1 204 ? -4.020 -10.887 -0.790 1.00 95.06 204 ARG A N 1
ATOM 1610 C CA . ARG A 1 204 ? -4.526 -11.990 -1.605 1.00 95.06 204 ARG A CA 1
ATOM 1611 C C . ARG A 1 204 ? -3.437 -13.008 -1.931 1.00 95.06 204 ARG A C 1
ATOM 1613 O O . ARG A 1 204 ? -3.746 -14.137 -2.304 1.00 95.06 204 ARG A O 1
ATOM 1620 N N . LEU A 1 205 ? -2.163 -12.636 -1.845 1.00 95.38 205 LEU A N 1
ATOM 1621 C CA . LEU A 1 205 ? -1.077 -13.476 -2.345 1.00 95.38 205 LEU A CA 1
ATOM 1622 C C . LEU A 1 205 ? -0.886 -14.715 -1.460 1.00 95.38 205 LEU A C 1
ATOM 1624 O O . LEU A 1 205 ? -0.890 -14.607 -0.237 1.00 95.38 205 LEU A O 1
ATOM 1628 N N . PRO A 1 206 ? -0.698 -15.910 -2.042 1.00 93.31 206 PRO A N 1
ATOM 1629 C CA . PRO A 1 206 ? -0.472 -17.119 -1.253 1.00 93.31 206 PRO A CA 1
ATOM 1630 C C . PRO A 1 206 ? 0.900 -17.096 -0.571 1.00 93.31 206 PRO A C 1
ATOM 1632 O O . PRO A 1 206 ? 1.066 -17.615 0.533 1.00 93.31 206 PRO A O 1
ATOM 1635 N N . THR A 1 207 ? 1.894 -16.487 -1.221 1.00 93.56 207 THR A N 1
ATOM 1636 C CA . THR A 1 207 ? 3.272 -16.443 -0.739 1.00 93.56 207 THR A CA 1
ATOM 1637 C C . THR A 1 207 ? 3.882 -15.062 -0.947 1.00 93.56 207 THR A C 1
ATOM 1639 O O . THR A 1 207 ? 3.504 -14.310 -1.839 1.00 93.56 207 THR A O 1
ATOM 1642 N N . HIS A 1 208 ? 4.873 -14.739 -0.122 1.00 91.56 208 HIS A N 1
ATOM 1643 C CA . HIS A 1 208 ? 5.647 -13.506 -0.237 1.00 91.56 208 HIS A CA 1
ATOM 1644 C C . HIS A 1 208 ? 6.524 -13.412 -1.496 1.00 91.56 208 HIS A C 1
ATOM 1646 O O . HIS A 1 208 ? 6.998 -12.321 -1.793 1.00 91.56 208 HIS A O 1
ATOM 1652 N N . ASP A 1 209 ? 6.794 -14.511 -2.203 1.00 92.19 209 ASP A N 1
ATOM 1653 C CA . ASP A 1 209 ? 7.651 -14.506 -3.400 1.00 92.19 209 ASP A CA 1
ATOM 1654 C C . ASP A 1 209 ? 6.824 -14.618 -4.687 1.00 92.19 209 ASP A C 1
ATOM 1656 O O . ASP A 1 209 ? 7.293 -15.091 -5.717 1.00 92.19 209 ASP A O 1
ATOM 1660 N N . ASP A 1 210 ? 5.562 -14.189 -4.622 1.00 93.75 210 ASP A N 1
ATOM 1661 C CA . ASP A 1 210 ? 4.694 -14.155 -5.788 1.00 93.75 210 ASP A CA 1
ATOM 1662 C C . ASP A 1 210 ? 5.273 -13.218 -6.869 1.00 93.75 210 ASP A C 1
ATOM 1664 O O . ASP A 1 210 ? 5.658 -12.078 -6.558 1.00 93.75 210 ASP A O 1
ATOM 1668 N N . PRO A 1 211 ? 5.334 -13.659 -8.142 1.00 92.38 211 PRO A N 1
ATOM 1669 C CA . PRO A 1 211 ? 5.923 -12.881 -9.227 1.00 92.38 211 PRO A CA 1
ATOM 1670 C C . PRO A 1 211 ? 5.257 -11.516 -9.424 1.00 92.38 211 PRO A C 1
ATOM 1672 O O . PRO A 1 211 ? 5.932 -10.583 -9.867 1.00 92.38 211 PRO A O 1
ATOM 1675 N N . ILE A 1 212 ? 3.981 -11.345 -9.051 1.00 92.31 212 ILE A N 1
ATOM 1676 C CA . ILE A 1 212 ? 3.290 -10.054 -9.179 1.00 92.31 212 ILE A CA 1
ATOM 1677 C C . ILE A 1 212 ? 3.989 -8.944 -8.386 1.00 92.31 212 ILE A C 1
ATOM 1679 O O . ILE A 1 212 ? 4.040 -7.801 -8.835 1.00 92.31 212 ILE A O 1
ATOM 1683 N N . ARG A 1 213 ? 4.638 -9.279 -7.259 1.00 92.25 213 ARG A N 1
ATOM 1684 C CA . ARG A 1 213 ? 5.327 -8.299 -6.404 1.00 92.25 213 ARG A CA 1
ATOM 1685 C C . ARG A 1 213 ? 6.505 -7.620 -7.101 1.00 92.25 213 ARG A C 1
ATOM 1687 O O . ARG A 1 213 ? 6.886 -6.524 -6.687 1.00 92.25 213 ARG A O 1
ATOM 1694 N N . LYS A 1 214 ? 7.081 -8.279 -8.113 1.00 91.06 214 LYS A N 1
ATOM 1695 C CA . LYS A 1 214 ? 8.289 -7.869 -8.851 1.00 91.06 214 LYS A CA 1
ATOM 1696 C C . LYS A 1 214 ? 8.025 -7.703 -10.357 1.00 91.06 214 LYS A C 1
ATOM 1698 O O . LYS A 1 214 ? 8.973 -7.583 -11.133 1.00 91.06 214 LYS A O 1
ATOM 1703 N N . SER A 1 215 ? 6.761 -7.731 -10.782 1.00 91.62 215 SER A N 1
ATOM 1704 C CA . SER A 1 215 ? 6.385 -7.723 -12.195 1.00 91.62 215 SER A CA 1
ATOM 1705 C C . SER A 1 215 ? 6.265 -6.305 -12.749 1.00 91.62 215 SER A C 1
ATOM 1707 O O . SER A 1 215 ? 5.636 -5.436 -12.153 1.00 91.62 215 SER A O 1
ATOM 1709 N N . MET A 1 216 ? 6.816 -6.082 -13.942 1.00 91.88 216 MET A N 1
ATOM 1710 C CA . MET A 1 216 ? 6.581 -4.852 -14.713 1.00 91.88 216 MET A CA 1
ATOM 1711 C C . MET A 1 216 ? 5.222 -4.844 -15.408 1.00 91.88 216 MET A C 1
ATOM 1713 O O . MET A 1 216 ? 4.733 -3.790 -15.799 1.00 91.88 216 MET A O 1
ATOM 1717 N N . LEU A 1 217 ? 4.634 -6.026 -15.600 1.00 93.06 217 LEU A N 1
ATOM 1718 C CA . LEU A 1 217 ? 3.366 -6.190 -16.306 1.00 93.06 217 LEU A CA 1
ATOM 1719 C C . LEU A 1 217 ? 2.166 -5.882 -15.405 1.00 93.06 217 LEU A C 1
ATOM 1721 O O . LEU A 1 217 ? 1.039 -5.835 -15.891 1.00 93.06 217 LEU A O 1
ATOM 1725 N N . ASP A 1 218 ? 2.411 -5.661 -14.113 1.00 93.81 218 ASP A N 1
ATOM 1726 C CA . ASP A 1 218 ? 1.409 -5.269 -13.132 1.00 93.81 218 ASP A CA 1
ATOM 1727 C C . ASP A 1 218 ? 0.907 -3.841 -13.401 1.00 93.81 218 ASP A C 1
ATOM 1729 O O . ASP A 1 218 ? 1.496 -2.840 -12.979 1.00 93.81 218 ASP A O 1
ATOM 1733 N N . THR A 1 219 ? -0.187 -3.769 -14.157 1.00 93.62 219 THR A N 1
ATOM 1734 C CA . THR A 1 219 ? -0.811 -2.540 -14.653 1.00 93.62 219 THR A CA 1
ATOM 1735 C C . THR A 1 219 ? -2.240 -2.403 -14.120 1.00 93.62 219 THR A C 1
ATOM 1737 O O . THR A 1 219 ? -2.864 -3.407 -13.774 1.00 93.62 219 THR A O 1
ATOM 1740 N N . PRO A 1 220 ? -2.824 -1.186 -14.124 1.00 93.62 220 PRO A N 1
ATOM 1741 C CA . PRO A 1 220 ? -4.196 -0.956 -13.659 1.00 93.62 220 PRO A CA 1
ATOM 1742 C C . PRO A 1 220 ? -5.259 -1.832 -14.324 1.00 93.62 220 PRO A C 1
ATOM 1744 O O . PRO A 1 220 ? -6.322 -2.030 -13.752 1.00 93.62 220 PRO A O 1
ATOM 1747 N N . SER A 1 221 ? -4.986 -2.337 -15.530 1.00 91.81 221 SER A N 1
ATOM 1748 C CA . SER A 1 221 ? -5.902 -3.202 -16.279 1.00 91.81 221 SER A CA 1
ATOM 1749 C C . SER A 1 221 ? -6.165 -4.553 -15.603 1.00 91.81 221 SER A C 1
ATOM 1751 O O . SER A 1 221 ? -7.201 -5.159 -15.853 1.00 91.81 221 SER A O 1
ATOM 1753 N N . GLN A 1 222 ? -5.254 -5.013 -14.739 1.00 89.94 222 GLN A N 1
ATOM 1754 C CA . GLN A 1 222 ? -5.394 -6.272 -14.001 1.00 89.94 222 GLN A CA 1
ATOM 1755 C C . GLN A 1 222 ? -6.204 -6.117 -12.708 1.00 89.94 222 GLN A C 1
ATOM 1757 O O . GLN A 1 222 ? -6.594 -7.115 -12.103 1.00 89.94 222 GLN A O 1
ATOM 1762 N N . LEU A 1 223 ? -6.459 -4.878 -12.274 1.00 94.06 223 LEU A N 1
ATOM 1763 C CA . LEU A 1 223 ? -7.223 -4.598 -11.066 1.00 94.06 223 LEU A CA 1
ATOM 1764 C C . LEU A 1 223 ? -8.717 -4.805 -11.318 1.00 94.06 223 LEU A C 1
ATOM 1766 O O . LEU A 1 223 ? -9.291 -4.236 -12.247 1.00 94.06 223 LEU A O 1
ATOM 1770 N N . SER A 1 224 ? -9.367 -5.559 -10.434 1.00 94.50 224 SER A N 1
ATOM 1771 C CA . SER A 1 224 ? -10.822 -5.663 -10.390 1.00 94.50 224 SER A CA 1
ATOM 1772 C C . SER A 1 224 ? -11.366 -4.695 -9.346 1.00 94.50 224 SER A C 1
ATOM 1774 O O . SER A 1 224 ? -11.147 -4.864 -8.147 1.00 94.50 224 SER A O 1
ATOM 1776 N N . LEU A 1 225 ? -12.105 -3.678 -9.803 1.00 94.44 225 LEU A N 1
ATOM 1777 C CA . LEU A 1 225 ? -12.755 -2.708 -8.914 1.00 94.44 225 LEU A CA 1
ATOM 1778 C C . LEU A 1 225 ? -13.743 -3.389 -7.959 1.00 94.44 225 LEU A C 1
ATOM 1780 O O . LEU A 1 225 ? -13.828 -2.999 -6.804 1.00 94.44 225 LEU A O 1
ATOM 1784 N N . GLU A 1 226 ? -14.451 -4.417 -8.428 1.00 93.56 226 GLU A N 1
ATOM 1785 C CA . GLU A 1 226 ? -15.446 -5.157 -7.639 1.00 93.56 226 GLU A CA 1
ATOM 1786 C C . GLU A 1 226 ? -14.794 -5.986 -6.539 1.00 93.56 226 GLU A C 1
ATOM 1788 O O . GLU A 1 226 ? -15.235 -5.953 -5.392 1.00 93.56 226 GLU A O 1
ATOM 1793 N N . ALA A 1 227 ? -13.704 -6.687 -6.864 1.00 93.44 227 ALA A N 1
ATOM 1794 C CA . ALA A 1 227 ? -12.960 -7.445 -5.865 1.00 93.44 227 ALA A CA 1
ATOM 1795 C C . ALA A 1 227 ? -12.340 -6.515 -4.818 1.00 93.44 227 ALA A C 1
ATOM 1797 O O . ALA A 1 227 ? -12.402 -6.794 -3.624 1.00 93.44 227 ALA A O 1
ATOM 1798 N N . LEU A 1 228 ? -11.785 -5.385 -5.262 1.00 94.75 228 LEU A N 1
ATOM 1799 C CA . LEU A 1 228 ? -11.200 -4.385 -4.378 1.00 94.75 228 LEU A CA 1
ATOM 1800 C C . LEU A 1 228 ? -12.251 -3.758 -3.448 1.00 94.75 228 LEU A C 1
ATOM 1802 O O . LEU A 1 228 ? -12.006 -3.636 -2.252 1.00 94.75 228 LEU A O 1
ATOM 1806 N N . GLU A 1 229 ? -13.426 -3.411 -3.976 1.00 94.75 229 GLU A N 1
ATOM 1807 C CA . GLU A 1 229 ? -14.569 -2.900 -3.213 1.00 94.75 229 GLU A CA 1
ATOM 1808 C C . GLU A 1 229 ? -15.017 -3.898 -2.135 1.00 94.75 229 GLU A C 1
ATOM 1810 O O . GLU A 1 229 ? -15.130 -3.536 -0.960 1.00 94.75 229 GLU A O 1
ATOM 1815 N N . GLN A 1 230 ? -15.180 -5.171 -2.509 1.00 93.00 230 GLN A N 1
ATOM 1816 C CA . GLN A 1 230 ? -15.548 -6.238 -1.580 1.00 93.00 230 GLN A CA 1
ATOM 1817 C C . GLN A 1 230 ? -14.481 -6.451 -0.495 1.00 93.00 230 GLN A C 1
ATOM 1819 O O . GLN A 1 230 ? -14.815 -6.524 0.687 1.00 93.00 230 GLN A O 1
ATOM 1824 N N . ASN A 1 231 ? -13.199 -6.492 -0.873 1.00 95.00 231 ASN A N 1
ATOM 1825 C CA . ASN A 1 231 ? -12.088 -6.662 0.066 1.00 95.00 231 ASN A CA 1
ATOM 1826 C C . ASN A 1 231 ? -12.031 -5.504 1.076 1.00 95.00 231 ASN A C 1
ATOM 1828 O O . ASN A 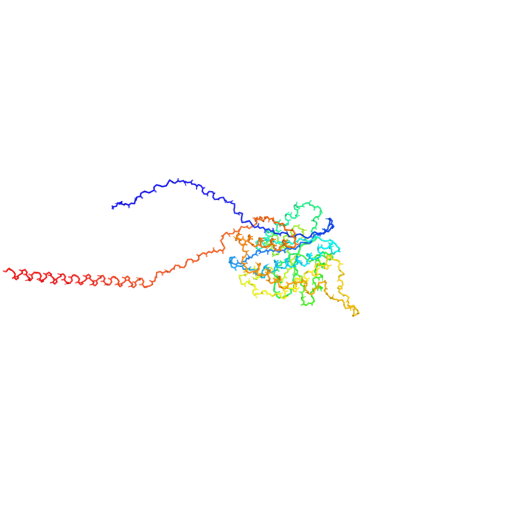1 231 ? -11.879 -5.735 2.276 1.00 95.00 231 ASN A O 1
ATOM 1832 N N . ILE A 1 232 ? -12.190 -4.257 0.616 1.00 95.88 232 ILE A N 1
ATOM 1833 C CA . ILE A 1 232 ? -12.218 -3.075 1.490 1.00 95.88 232 ILE A CA 1
ATOM 1834 C C . ILE A 1 232 ? -13.397 -3.153 2.453 1.00 95.88 232 ILE A C 1
ATOM 1836 O O . ILE A 1 232 ? -13.216 -2.910 3.646 1.00 95.88 232 ILE A O 1
ATOM 1840 N N . ARG A 1 233 ? -14.583 -3.526 1.958 1.00 94.38 233 ARG A N 1
ATOM 1841 C CA . ARG A 1 233 ? -15.780 -3.685 2.785 1.00 94.38 233 ARG A CA 1
ATOM 1842 C C . ARG A 1 233 ? -15.559 -4.713 3.891 1.00 94.38 233 ARG A C 1
ATOM 1844 O O . ARG A 1 233 ? -15.781 -4.398 5.055 1.00 94.38 233 ARG A O 1
ATOM 1851 N N . THR A 1 234 ? -15.065 -5.899 3.544 1.00 94.12 234 THR A N 1
ATOM 1852 C CA . THR A 1 234 ? -14.784 -6.974 4.505 1.00 94.12 234 THR A CA 1
ATOM 1853 C C . THR A 1 234 ? -13.768 -6.537 5.565 1.00 94.12 234 THR A C 1
ATOM 1855 O O . THR A 1 234 ? -13.975 -6.782 6.753 1.00 94.12 234 THR A O 1
ATOM 1858 N N . ILE A 1 235 ? -12.695 -5.837 5.174 1.00 96.06 235 ILE A N 1
ATOM 1859 C CA . ILE A 1 235 ? -11.695 -5.318 6.123 1.00 96.06 235 ILE A CA 1
ATOM 1860 C C . ILE A 1 235 ? -12.307 -4.248 7.034 1.00 96.06 235 ILE A C 1
ATOM 1862 O O . ILE A 1 235 ? -12.111 -4.286 8.250 1.00 96.06 235 ILE A O 1
ATOM 1866 N N . ALA A 1 236 ? -13.060 -3.306 6.466 1.00 95.81 236 ALA A N 1
ATOM 1867 C CA . ALA A 1 236 ? -13.690 -2.225 7.211 1.00 95.81 236 ALA A CA 1
ATOM 1868 C C . ALA A 1 236 ? -14.714 -2.755 8.226 1.00 95.81 236 ALA A C 1
ATOM 1870 O O . ALA A 1 236 ? -14.689 -2.341 9.382 1.00 95.81 236 ALA A O 1
ATOM 1871 N N . GLU A 1 237 ? -15.568 -3.701 7.828 1.00 93.56 237 GLU A N 1
ATOM 1872 C CA . GLU A 1 237 ? -16.545 -4.347 8.711 1.00 93.56 237 GLU A CA 1
ATOM 1873 C C . GLU A 1 237 ? -15.871 -5.148 9.826 1.00 93.56 237 GLU A C 1
ATOM 1875 O O . GLU A 1 237 ? -16.273 -5.042 10.987 1.00 93.56 237 GLU A O 1
ATOM 1880 N N . ALA A 1 238 ? -14.815 -5.902 9.508 1.00 94.19 238 ALA A N 1
ATOM 1881 C CA . ALA A 1 238 ? -14.098 -6.687 10.505 1.00 94.19 238 ALA A CA 1
ATOM 1882 C C . ALA A 1 238 ? -13.440 -5.801 11.571 1.00 94.19 238 ALA A C 1
ATOM 1884 O O . ALA A 1 238 ? -13.537 -6.084 12.769 1.00 94.19 238 ALA A O 1
ATOM 1885 N N . VAL A 1 239 ? -12.808 -4.703 11.150 1.00 95.31 239 VAL A N 1
ATOM 1886 C CA . VAL A 1 239 ? -12.185 -3.750 12.073 1.00 95.31 239 VAL A CA 1
ATOM 1887 C C . VAL A 1 239 ? -13.239 -2.967 12.853 1.00 95.31 239 VAL A C 1
ATOM 1889 O O . VAL A 1 239 ? -13.102 -2.812 14.064 1.00 95.31 239 VAL A O 1
ATOM 1892 N N . LEU A 1 240 ? -14.319 -2.525 12.206 1.00 93.44 240 LEU A N 1
ATOM 1893 C CA . LEU A 1 240 ? -15.408 -1.825 12.882 1.00 93.44 240 LEU A CA 1
ATOM 1894 C C . LEU A 1 240 ? -16.055 -2.707 13.952 1.00 93.44 240 LEU A C 1
ATOM 1896 O O . LEU A 1 240 ? -16.295 -2.250 15.067 1.00 93.44 240 LEU A O 1
ATOM 1900 N N . GLY A 1 241 ? -16.264 -3.988 13.644 1.00 91.62 241 GLY A N 1
ATOM 1901 C CA . GLY A 1 241 ? -16.737 -4.958 14.618 1.00 91.62 241 GLY A CA 1
ATOM 1902 C C . GLY A 1 241 ? -15.801 -5.068 15.819 1.00 91.62 241 GLY A C 1
ATOM 1903 O O . GLY A 1 241 ? -16.279 -5.109 16.952 1.00 91.62 241 GLY A O 1
ATOM 1904 N N . HIS A 1 242 ? -14.482 -5.084 15.590 1.00 92.56 242 HIS A N 1
ATOM 1905 C CA . HIS A 1 242 ? -13.479 -5.124 16.662 1.00 92.56 242 HIS A CA 1
ATOM 1906 C C . HIS A 1 242 ? -13.523 -3.862 17.522 1.00 92.56 242 HIS A C 1
ATOM 1908 O O . HIS A 1 242 ? -13.569 -3.964 18.742 1.00 92.56 242 HIS A O 1
ATOM 1914 N N . MET A 1 243 ? -13.594 -2.690 16.895 1.00 92.75 243 MET A N 1
ATOM 1915 C CA . MET A 1 243 ? -13.621 -1.402 17.588 1.00 92.75 243 MET A CA 1
ATOM 1916 C C . MET A 1 243 ? -14.900 -1.174 18.403 1.00 92.75 243 MET A C 1
ATOM 1918 O O . MET A 1 243 ? -14.861 -0.518 19.441 1.00 92.75 243 MET A O 1
ATOM 1922 N N . LEU A 1 244 ? -16.035 -1.697 17.935 1.00 89.75 244 LEU A N 1
ATOM 1923 C CA . LEU A 1 244 ? -17.327 -1.605 18.620 1.00 89.75 244 LEU A CA 1
ATOM 1924 C C . LEU A 1 244 ? -17.599 -2.795 19.552 1.00 89.75 244 LEU A C 1
ATOM 1926 O O . LEU A 1 244 ? -18.686 -2.882 20.118 1.00 89.75 244 LEU A O 1
ATOM 1930 N N . SER A 1 245 ? -16.641 -3.715 19.709 1.00 88.19 245 SER A N 1
ATOM 1931 C CA . SER A 1 245 ? -16.780 -4.925 20.530 1.00 88.19 245 SER A CA 1
ATOM 1932 C C . SER A 1 245 ? -18.053 -5.728 20.220 1.00 88.19 245 SER A C 1
ATOM 1934 O O . SER A 1 245 ? -18.706 -6.246 21.125 1.00 88.19 245 SER A O 1
ATOM 1936 N N . LEU A 1 246 ? -18.417 -5.848 18.935 1.00 87.31 246 LEU A N 1
ATOM 1937 C CA . LEU A 1 246 ? -19.622 -6.587 18.534 1.00 87.31 246 LEU A CA 1
ATOM 1938 C C . LEU A 1 246 ? -19.496 -8.079 18.891 1.00 87.31 246 LEU A C 1
ATOM 1940 O O . LEU A 1 246 ? -18.376 -8.598 18.828 1.00 87.31 246 LEU A O 1
ATOM 1944 N N . PRO A 1 247 ? -20.602 -8.785 19.196 1.00 83.31 247 PRO A N 1
ATOM 1945 C CA . PRO A 1 247 ? -20.572 -10.206 19.536 1.00 83.31 247 PRO A CA 1
ATOM 1946 C C . PRO A 1 247 ? -19.868 -11.062 18.474 1.00 83.31 247 PRO A C 1
ATOM 1948 O O . PRO A 1 247 ? -20.079 -10.887 17.276 1.00 83.31 247 PRO A O 1
ATOM 1951 N N . GLU A 1 248 ? -19.045 -12.017 18.915 1.00 74.94 248 GLU A N 1
ATOM 1952 C CA . GLU A 1 248 ? -18.307 -12.925 18.018 1.00 74.94 248 GLU A CA 1
ATOM 1953 C C . GLU A 1 248 ? -19.184 -14.042 17.430 1.00 74.94 248 GLU A C 1
ATOM 1955 O O . GLU A 1 248 ? -18.782 -14.692 16.471 1.00 74.94 248 GLU A O 1
ATOM 1960 N N . GLY A 1 249 ? -20.386 -14.255 17.976 1.00 69.69 249 GLY A N 1
ATOM 1961 C CA . GLY A 1 249 ? -21.343 -15.273 17.522 1.00 69.69 249 GLY A CA 1
ATOM 1962 C C . GLY A 1 249 ? -22.014 -14.972 16.177 1.00 69.69 249 GLY A C 1
ATOM 1963 O O . GLY A 1 249 ? -22.877 -15.733 15.753 1.00 69.69 249 GLY A O 1
ATOM 1964 N N . GLY A 1 250 ? -21.622 -13.881 15.513 1.00 71.25 250 GLY A N 1
ATOM 1965 C CA . GLY A 1 250 ? -22.188 -13.457 14.239 1.00 71.25 250 GLY A CA 1
ATOM 1966 C C . GLY A 1 250 ? -23.580 -12.842 14.375 1.00 71.25 250 GLY A C 1
ATOM 1967 O O . GLY A 1 250 ? -23.976 -12.353 15.434 1.00 71.25 250 GLY A O 1
ATOM 1968 N N . TYR A 1 251 ? -24.301 -12.826 13.258 1.00 71.00 251 TYR A N 1
ATOM 1969 C CA . TYR A 1 251 ? -25.660 -12.300 13.178 1.00 71.00 251 TYR A CA 1
ATOM 1970 C C . TYR A 1 251 ? -26.651 -13.276 13.814 1.00 71.00 251 TYR A C 1
ATOM 1972 O O . TYR A 1 251 ? -26.448 -14.490 13.782 1.00 71.00 251 TYR A O 1
ATOM 1980 N N . SER A 1 252 ? -27.739 -12.744 14.374 1.00 70.94 252 SER A N 1
ATOM 1981 C CA . SER A 1 252 ? -28.838 -13.585 14.846 1.00 70.94 252 SER A CA 1
ATOM 1982 C C . SER A 1 252 ? -29.383 -14.407 13.678 1.00 70.94 252 SER A C 1
ATOM 1984 O O . SER A 1 252 ? -29.724 -13.854 12.637 1.00 70.94 252 SER A O 1
ATOM 1986 N N . THR A 1 253 ? -29.473 -15.723 13.855 1.00 70.19 253 THR A N 1
ATOM 1987 C CA . THR A 1 253 ? -30.099 -16.640 12.891 1.00 70.19 253 THR A CA 1
ATOM 1988 C C . THR A 1 253 ? -31.617 -16.712 13.059 1.00 70.19 253 THR A C 1
ATOM 1990 O O . THR A 1 253 ? -32.267 -17.511 12.386 1.00 70.19 253 THR A O 1
ATOM 1993 N N . ASP A 1 254 ? -32.193 -15.900 13.957 1.00 75.00 254 ASP A N 1
ATOM 1994 C CA . ASP A 1 254 ? -33.637 -15.838 14.162 1.00 75.00 254 ASP A CA 1
ATOM 1995 C C . ASP A 1 254 ? -34.321 -15.267 12.906 1.00 75.00 254 ASP A C 1
ATOM 1997 O O . ASP A 1 254 ? -34.138 -14.086 12.598 1.00 75.00 254 ASP A O 1
ATOM 2001 N N . PRO A 1 255 ? -35.154 -16.051 12.193 1.00 70.38 255 PRO A N 1
ATOM 2002 C CA . PRO A 1 255 ? -35.844 -15.594 10.987 1.00 70.38 255 PRO A CA 1
ATOM 2003 C C . PRO A 1 255 ? -36.822 -14.436 11.245 1.00 70.38 255 PRO A C 1
ATOM 2005 O O . PRO A 1 255 ? -37.286 -13.805 10.298 1.00 70.38 255 PRO A O 1
ATOM 2008 N N . ARG A 1 256 ? -37.156 -14.143 12.511 1.00 71.00 256 ARG A N 1
ATOM 2009 C CA . ARG A 1 256 ? -37.994 -12.998 12.907 1.00 71.00 256 ARG A CA 1
ATOM 2010 C C . ARG A 1 256 ? -37.225 -11.681 12.930 1.00 71.00 256 ARG A C 1
ATOM 2012 O O . ARG A 1 256 ? -37.840 -10.618 12.889 1.00 71.00 256 ARG A O 1
ATOM 2019 N N . VAL A 1 257 ? -35.897 -11.743 13.000 1.00 67.19 257 VAL A N 1
ATOM 2020 C CA . VAL A 1 257 ? -35.010 -10.583 13.008 1.00 67.19 257 VAL A CA 1
ATOM 2021 C C . VAL A 1 257 ? -34.276 -10.557 11.673 1.00 67.19 257 VAL A C 1
ATOM 2023 O O . VAL A 1 257 ? -33.166 -11.061 11.543 1.00 67.19 257 VAL A O 1
ATOM 2026 N N . SER A 1 258 ? -34.899 -9.947 10.661 1.00 54.78 258 SER A N 1
ATOM 2027 C CA . SER A 1 258 ? -34.233 -9.640 9.388 1.00 54.78 258 SER A CA 1
ATOM 2028 C C . SER A 1 258 ? -33.277 -8.459 9.587 1.00 54.78 258 SER A C 1
ATOM 2030 O O . SER A 1 258 ? -33.527 -7.356 9.104 1.00 54.78 258 SER A O 1
ATOM 2032 N N . ALA A 1 259 ? -32.219 -8.657 10.371 1.00 57.94 259 ALA A N 1
ATOM 2033 C CA . ALA A 1 259 ? -31.136 -7.692 10.466 1.00 57.94 259 ALA A CA 1
ATOM 2034 C C . ALA A 1 259 ? -30.269 -7.809 9.211 1.00 57.94 259 ALA A C 1
ATOM 2036 O O . ALA A 1 259 ? -29.883 -8.914 8.823 1.00 57.94 259 ALA A O 1
ATOM 2037 N N . ASP A 1 260 ? -29.947 -6.672 8.593 1.00 62.28 260 ASP A N 1
ATOM 2038 C CA . ASP A 1 260 ? -28.907 -6.633 7.572 1.00 62.28 260 ASP A CA 1
ATOM 2039 C C . ASP A 1 260 ? -27.632 -7.260 8.151 1.00 62.28 260 ASP A C 1
ATOM 2041 O O . ASP A 1 260 ? -27.137 -6.864 9.209 1.00 62.28 260 ASP A O 1
ATOM 2045 N N . THR A 1 261 ? -27.085 -8.251 7.450 1.00 69.31 261 THR A N 1
ATOM 2046 C CA . THR A 1 261 ? -25.869 -8.971 7.854 1.00 69.31 261 THR A CA 1
ATOM 2047 C C . THR A 1 261 ? -24.605 -8.138 7.634 1.00 69.31 261 THR A C 1
ATOM 2049 O O . THR A 1 261 ? -23.528 -8.685 7.454 1.00 69.31 261 THR A O 1
ATOM 2052 N N . SER A 1 262 ? -24.712 -6.815 7.545 1.00 77.12 262 SER A N 1
ATOM 2053 C CA .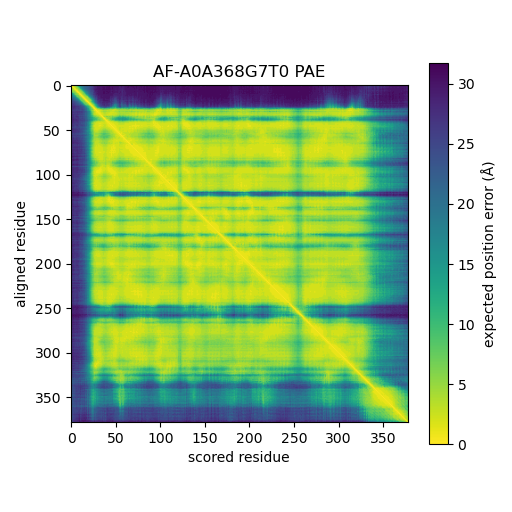 SER A 1 262 ? -23.616 -5.913 7.206 1.00 77.12 262 SER A CA 1
ATOM 2054 C C . SER A 1 262 ? -23.733 -4.660 8.063 1.00 77.12 262 SER A C 1
ATOM 2056 O O . SER A 1 262 ? -24.801 -4.067 8.182 1.00 77.12 262 SER A O 1
ATOM 2058 N N . VAL A 1 263 ? -22.622 -4.278 8.698 1.00 83.00 263 VAL A N 1
ATOM 2059 C CA . VAL A 1 263 ? -22.564 -3.103 9.587 1.00 83.00 263 VAL A CA 1
ATOM 2060 C C . VAL A 1 263 ? -22.444 -1.807 8.779 1.00 83.00 263 VAL A C 1
ATOM 2062 O O . VAL A 1 263 ? -22.834 -0.735 9.237 1.00 83.00 263 VAL A O 1
ATOM 2065 N N . LEU A 1 264 ? -21.889 -1.893 7.569 1.00 86.94 264 LEU A N 1
ATOM 2066 C CA . LEU A 1 264 ? -21.714 -0.755 6.678 1.00 86.94 264 LEU A CA 1
ATOM 2067 C C . LEU A 1 264 ? -22.899 -0.632 5.718 1.00 86.94 264 LEU A C 1
ATOM 2069 O O . LEU A 1 264 ? -23.471 -1.625 5.278 1.00 86.94 264 LEU A O 1
ATOM 2073 N N . SER A 1 265 ? -23.237 0.596 5.318 1.00 86.62 265 SER A N 1
ATOM 2074 C CA . SER A 1 265 ? -24.212 0.799 4.243 1.00 86.62 265 SER A CA 1
ATOM 2075 C C . SER A 1 265 ? -23.709 0.187 2.931 1.00 86.62 265 SER A C 1
ATOM 2077 O O . SER A 1 265 ? -22.508 -0.028 2.738 1.00 86.62 265 SER A O 1
ATOM 2079 N N . ARG A 1 266 ? -24.617 -0.127 2.001 1.00 82.50 266 ARG A N 1
ATOM 2080 C CA . ARG A 1 266 ? -24.229 -0.646 0.676 1.00 82.50 266 ARG A CA 1
ATOM 2081 C C . ARG A 1 266 ? -23.264 0.312 -0.028 1.00 82.50 266 ARG A C 1
ATOM 2083 O O . ARG A 1 266 ? -22.195 -0.126 -0.429 1.00 82.50 266 ARG A O 1
ATOM 2090 N N . ASP A 1 267 ? -23.553 1.608 0.036 1.00 84.94 267 ASP A N 1
ATOM 2091 C CA . ASP A 1 267 ? -22.760 2.680 -0.582 1.00 84.94 267 ASP A CA 1
ATOM 2092 C C . ASP A 1 267 ? -21.637 3.232 0.323 1.00 84.94 267 ASP A C 1
ATOM 2094 O O . ASP A 1 267 ? -21.220 4.386 0.192 1.00 84.94 267 ASP A O 1
ATOM 2098 N N . ALA A 1 268 ? -21.177 2.460 1.316 1.00 87.94 268 ALA A N 1
ATOM 2099 C CA . ALA A 1 268 ? -20.099 2.905 2.202 1.00 87.94 268 ALA A CA 1
ATOM 2100 C C . ALA A 1 268 ? -18.777 3.093 1.440 1.00 87.94 268 ALA A C 1
ATOM 2102 O O . ALA A 1 268 ? -18.071 4.079 1.679 1.00 87.94 268 ALA A O 1
ATOM 2103 N N . VAL A 1 269 ? -18.487 2.170 0.516 1.00 92.19 269 VAL A N 1
ATOM 2104 C CA . VAL A 1 269 ? -17.357 2.237 -0.414 1.00 92.19 269 VAL A CA 1
ATOM 2105 C C . VAL A 1 269 ? -17.823 2.943 -1.682 1.00 92.19 269 VAL A C 1
ATOM 2107 O O . VAL A 1 269 ? -18.790 2.526 -2.312 1.00 92.19 269 VAL A O 1
ATOM 2110 N N . ASP A 1 270 ? -17.144 4.019 -2.066 1.00 93.44 270 ASP A N 1
ATOM 2111 C CA . ASP A 1 270 ? -17.507 4.771 -3.270 1.00 93.44 270 ASP A CA 1
ATOM 2112 C C . ASP A 1 270 ? -16.631 4.342 -4.445 1.00 93.44 270 ASP A C 1
ATOM 2114 O O . ASP A 1 270 ? -15.431 4.635 -4.508 1.00 93.44 270 ASP A O 1
ATOM 2118 N N . ARG A 1 271 ? -17.257 3.687 -5.420 1.00 94.25 271 ARG A N 1
ATOM 2119 C CA . ARG A 1 271 ? -16.582 3.187 -6.617 1.00 94.25 271 ARG A CA 1
ATOM 2120 C C . ARG A 1 271 ? -15.929 4.298 -7.447 1.00 94.25 271 ARG A C 1
ATOM 2122 O O . ARG A 1 271 ? -14.885 4.062 -8.058 1.00 94.25 271 ARG A O 1
ATOM 2129 N N . GLN A 1 272 ? -16.497 5.506 -7.480 1.00 94.38 272 GLN A N 1
ATOM 2130 C CA . GLN A 1 272 ? -15.923 6.625 -8.237 1.00 94.38 272 GLN A CA 1
ATOM 2131 C C . GLN A 1 272 ? -14.650 7.144 -7.569 1.00 94.38 272 GLN A C 1
ATOM 2133 O O . GLN A 1 272 ? -13.635 7.350 -8.243 1.00 94.38 272 GLN A O 1
ATOM 2138 N N . ARG A 1 273 ? -14.676 7.290 -6.238 1.00 94.44 273 ARG A N 1
ATOM 2139 C CA . ARG A 1 273 ? -13.496 7.656 -5.444 1.00 94.44 273 ARG A CA 1
ATOM 2140 C C . ARG A 1 273 ? -12.394 6.607 -5.571 1.00 94.44 273 ARG A C 1
ATOM 2142 O O . ARG A 1 273 ? -11.240 6.971 -5.797 1.00 94.44 273 ARG A O 1
ATOM 2149 N N . LEU A 1 274 ? -12.751 5.325 -5.521 1.00 94.56 274 LEU A N 1
ATOM 2150 C CA . LEU A 1 274 ? -11.819 4.214 -5.706 1.00 94.56 274 LEU A CA 1
ATOM 2151 C C . LEU A 1 274 ? -11.134 4.269 -7.083 1.00 94.56 274 LEU A C 1
ATOM 2153 O O . LEU A 1 274 ? -9.907 4.226 -7.181 1.00 94.56 274 LEU A O 1
ATOM 2157 N N . ALA A 1 275 ? -11.917 4.439 -8.154 1.00 95.50 275 ALA A N 1
ATOM 2158 C CA . ALA A 1 275 ? -11.394 4.556 -9.513 1.00 95.50 275 ALA A CA 1
ATOM 2159 C C . ALA A 1 275 ? -10.486 5.786 -9.686 1.00 95.50 275 ALA A C 1
ATOM 2161 O O . ALA A 1 275 ? -9.463 5.717 -10.372 1.00 95.50 275 ALA A O 1
ATOM 2162 N N . HIS A 1 276 ? -10.825 6.909 -9.047 1.00 95.38 276 HIS A N 1
ATOM 2163 C CA . HIS A 1 276 ? -9.981 8.102 -9.032 1.00 95.38 276 HIS A CA 1
ATOM 2164 C C . HIS A 1 276 ? -8.651 7.855 -8.302 1.00 95.38 276 HIS A C 1
ATOM 2166 O O . HIS A 1 276 ? -7.590 8.182 -8.836 1.00 95.38 276 HIS A O 1
ATOM 2172 N N . ALA A 1 277 ? -8.685 7.212 -7.133 1.00 95.19 277 ALA A N 1
ATOM 2173 C CA . ALA A 1 277 ? -7.489 6.888 -6.362 1.00 95.19 277 ALA A CA 1
ATOM 2174 C C . ALA A 1 277 ? -6.551 5.930 -7.123 1.00 95.19 277 ALA A C 1
ATOM 2176 O O . ALA A 1 277 ? -5.342 6.155 -7.153 1.00 95.19 277 ALA A O 1
ATOM 2177 N N . ILE A 1 278 ? -7.092 4.928 -7.827 1.00 95.50 278 ILE A N 1
ATOM 2178 C CA . ILE A 1 278 ? -6.311 4.045 -8.715 1.00 95.50 278 ILE A CA 1
ATOM 2179 C C . ILE A 1 278 ? -5.628 4.854 -9.817 1.00 95.50 278 ILE A C 1
ATOM 2181 O O . ILE A 1 278 ? -4.437 4.676 -10.074 1.00 95.50 278 ILE A O 1
ATOM 2185 N N . ARG A 1 279 ? -6.350 5.784 -10.454 1.00 95.19 279 ARG A N 1
ATOM 2186 C CA . ARG A 1 279 ? -5.774 6.630 -11.509 1.00 95.19 279 ARG A CA 1
ATOM 2187 C C . ARG A 1 279 ? -4.607 7.478 -11.009 1.00 95.19 279 ARG A C 1
ATOM 2189 O O . ARG A 1 279 ? -3.655 7.668 -11.760 1.00 95.19 279 ARG A O 1
ATOM 2196 N N . LEU A 1 280 ? -4.663 7.956 -9.768 1.00 93.50 280 LEU A N 1
ATOM 2197 C CA . LEU A 1 280 ? -3.607 8.773 -9.170 1.00 93.50 280 LEU A CA 1
ATOM 2198 C C . LEU A 1 280 ? -2.411 7.949 -8.681 1.00 93.50 280 LEU A C 1
ATOM 2200 O O . LEU A 1 280 ? -1.270 8.342 -8.918 1.00 93.50 280 LEU A O 1
ATOM 2204 N N . PHE A 1 281 ? -2.661 6.820 -8.013 1.00 93.62 281 PHE A N 1
ATOM 2205 C CA . PHE A 1 281 ? -1.635 6.108 -7.241 1.00 93.62 281 PHE A CA 1
ATOM 2206 C C . PHE A 1 281 ? -1.233 4.746 -7.800 1.00 93.62 281 PHE A C 1
ATOM 2208 O O . PHE A 1 281 ? -0.276 4.173 -7.299 1.00 93.62 281 PHE A O 1
ATOM 2215 N N . ALA A 1 282 ? -1.911 4.224 -8.823 1.00 93.44 282 ALA A N 1
ATOM 2216 C CA . ALA A 1 282 ? -1.628 2.901 -9.382 1.00 93.44 282 ALA A CA 1
ATOM 2217 C C . ALA A 1 282 ? -1.324 2.911 -10.890 1.00 93.44 282 ALA A C 1
ATOM 2219 O O . ALA A 1 282 ? -1.164 1.846 -11.469 1.00 93.44 282 ALA A O 1
ATOM 2220 N N . THR A 1 283 ? -1.228 4.078 -11.544 1.00 93.62 283 THR A N 1
ATOM 2221 C CA . THR A 1 283 ? -0.985 4.185 -13.003 1.00 93.62 283 THR A CA 1
ATOM 2222 C C . THR A 1 283 ? 0.453 4.514 -13.387 1.00 93.62 283 THR A C 1
ATOM 2224 O O . THR A 1 283 ? 0.878 4.187 -14.492 1.00 93.62 283 THR A O 1
ATOM 2227 N N . ARG A 1 284 ? 1.200 5.181 -12.503 1.00 92.50 284 ARG A N 1
ATOM 2228 C CA . ARG A 1 284 ? 2.565 5.651 -12.768 1.00 92.50 284 ARG A CA 1
ATOM 2229 C C . ARG A 1 284 ? 3.582 4.867 -11.947 1.00 92.50 284 ARG A C 1
ATOM 2231 O O . ARG A 1 284 ? 3.269 4.529 -10.806 1.00 92.50 284 ARG A O 1
ATOM 2238 N N . PRO A 1 285 ? 4.785 4.612 -12.480 1.00 92.56 285 PRO A N 1
ATOM 2239 C CA . PRO A 1 285 ? 5.861 3.992 -11.720 1.00 92.56 285 PRO A CA 1
ATOM 2240 C C . PRO A 1 285 ? 6.307 4.905 -10.570 1.00 92.56 285 PRO A C 1
ATOM 2242 O O . PRO A 1 285 ? 6.356 6.126 -10.714 1.00 92.56 285 PRO A O 1
ATOM 2245 N N . ARG A 1 286 ? 6.589 4.305 -9.411 1.00 92.00 286 ARG A N 1
ATOM 2246 C CA . ARG A 1 286 ? 6.991 4.981 -8.166 1.00 92.00 286 ARG A CA 1
ATOM 2247 C C . ARG A 1 286 ? 8.246 4.317 -7.577 1.00 92.00 286 ARG A C 1
ATOM 2249 O O . ARG A 1 286 ? 8.202 3.830 -6.443 1.00 92.00 286 ARG A O 1
ATOM 2256 N N . PRO A 1 287 ? 9.350 4.229 -8.341 1.00 91.62 287 PRO A N 1
ATOM 2257 C CA . PRO A 1 287 ? 10.571 3.621 -7.845 1.00 91.62 287 PRO A CA 1
ATOM 2258 C C . PRO A 1 287 ? 11.233 4.534 -6.814 1.00 91.62 287 PRO A C 1
ATOM 2260 O O . PRO A 1 287 ? 11.303 5.745 -6.988 1.00 91.62 287 PRO A O 1
ATOM 2263 N N . VAL A 1 288 ? 11.783 3.941 -5.757 1.00 89.31 288 VAL A N 1
ATOM 2264 C CA . VAL A 1 288 ? 12.430 4.679 -4.653 1.00 89.31 288 VAL A CA 1
ATOM 2265 C C . VAL A 1 288 ? 13.669 5.463 -5.111 1.00 89.31 288 VAL A C 1
ATOM 2267 O O . VAL A 1 288 ? 14.036 6.460 -4.496 1.00 89.31 288 VAL A O 1
ATOM 2270 N N . ALA A 1 289 ? 14.308 5.025 -6.199 1.00 87.69 289 ALA A N 1
ATOM 2271 C CA . ALA A 1 289 ? 15.458 5.699 -6.798 1.00 87.69 289 ALA A CA 1
ATOM 2272 C C . ALA A 1 289 ? 15.097 6.997 -7.551 1.00 87.69 289 ALA A C 1
ATOM 2274 O O . ALA A 1 289 ? 15.992 7.789 -7.838 1.00 87.69 289 ALA A O 1
ATOM 2275 N N . ASP A 1 290 ? 13.820 7.219 -7.884 1.00 88.75 290 ASP A N 1
ATOM 2276 C CA . ASP A 1 290 ? 13.352 8.449 -8.530 1.00 88.75 290 ASP A CA 1
ATOM 2277 C C . ASP A 1 290 ? 12.783 9.417 -7.484 1.00 88.75 290 ASP A C 1
ATOM 2279 O O . ASP A 1 290 ? 11.651 9.281 -7.002 1.00 88.75 290 ASP A O 1
ATOM 2283 N N . GLU A 1 291 ? 13.581 10.422 -7.127 1.00 85.00 291 GLU A N 1
ATOM 2284 C CA . GLU A 1 291 ? 13.181 11.438 -6.155 1.00 85.00 291 GLU A CA 1
ATOM 2285 C C . GLU A 1 291 ? 11.975 12.255 -6.639 1.00 85.00 291 GLU A C 1
ATOM 2287 O O . GLU A 1 291 ? 11.058 12.526 -5.866 1.0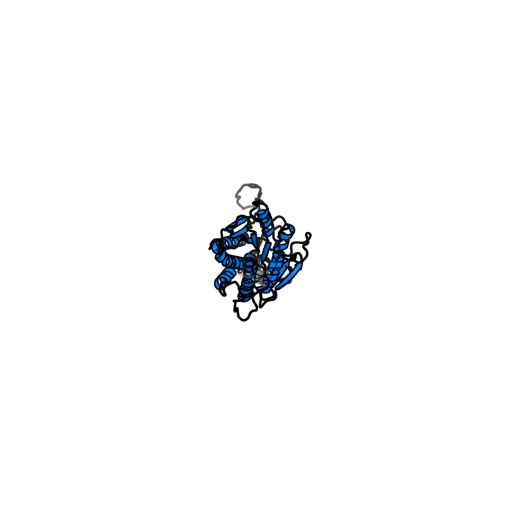0 85.00 291 GLU A O 1
ATOM 2292 N N . ALA A 1 292 ? 11.913 12.602 -7.926 1.00 87.38 292 ALA A N 1
ATOM 2293 C CA . ALA A 1 292 ? 10.805 13.392 -8.450 1.00 87.38 292 ALA A CA 1
ATOM 2294 C C . ALA A 1 292 ? 9.486 12.608 -8.374 1.00 87.38 292 ALA A C 1
ATOM 2296 O O . ALA A 1 292 ? 8.461 13.154 -7.953 1.00 87.38 292 ALA A O 1
ATOM 2297 N N . ALA A 1 293 ? 9.510 11.316 -8.718 1.00 87.75 293 ALA A N 1
ATOM 2298 C CA . ALA A 1 293 ? 8.332 10.454 -8.634 1.00 87.75 293 ALA A CA 1
ATOM 2299 C C . ALA A 1 293 ? 7.866 10.241 -7.186 1.00 87.75 293 ALA A C 1
ATOM 2301 O O . ALA A 1 293 ? 6.670 10.343 -6.893 1.00 87.75 293 ALA A O 1
ATOM 2302 N N . THR A 1 294 ? 8.800 9.970 -6.271 1.00 87.06 294 THR A N 1
ATOM 2303 C CA . THR A 1 294 ? 8.491 9.752 -4.849 1.00 87.06 294 THR A CA 1
ATOM 2304 C C . THR A 1 294 ? 7.961 11.018 -4.184 1.00 87.06 294 THR A C 1
ATOM 2306 O O . THR A 1 294 ? 6.927 10.942 -3.523 1.00 87.06 294 THR A O 1
ATOM 2309 N N . VAL A 1 295 ? 8.573 12.186 -4.421 1.00 87.50 295 VAL A N 1
ATOM 2310 C CA . VAL A 1 295 ? 8.114 13.489 -3.903 1.00 87.50 295 VAL A CA 1
ATOM 2311 C C . VAL A 1 295 ? 6.748 13.879 -4.474 1.00 87.50 295 VAL A C 1
ATOM 2313 O O . VAL A 1 295 ? 5.885 14.348 -3.729 1.00 87.50 295 VAL A O 1
ATOM 2316 N N . ALA A 1 296 ? 6.502 13.651 -5.767 1.00 89.50 296 ALA A N 1
ATOM 2317 C CA . ALA A 1 296 ? 5.198 13.924 -6.370 1.00 89.50 296 ALA A CA 1
ATOM 2318 C C . ALA A 1 296 ? 4.098 13.008 -5.806 1.00 89.50 296 ALA A C 1
ATOM 2320 O O . ALA A 1 296 ? 3.008 13.477 -5.474 1.00 89.50 296 ALA A O 1
ATOM 2321 N N . CYS A 1 297 ? 4.379 11.709 -5.649 1.00 89.88 297 CYS A N 1
ATOM 2322 C CA . CYS A 1 297 ? 3.440 10.765 -5.039 1.00 89.88 297 CYS A CA 1
ATOM 2323 C C . CYS A 1 297 ? 3.138 11.140 -3.583 1.00 89.88 297 CYS A C 1
ATOM 2325 O O . CYS A 1 297 ? 1.978 11.198 -3.182 1.00 89.88 297 CYS A O 1
ATOM 2327 N N . ALA A 1 298 ? 4.183 11.448 -2.818 1.00 88.25 298 ALA A N 1
ATOM 2328 C CA . ALA A 1 298 ? 4.122 11.964 -1.459 1.00 88.25 298 ALA A CA 1
ATOM 2329 C C . ALA A 1 298 ? 3.214 13.196 -1.328 1.00 88.25 298 ALA A C 1
ATOM 2331 O O . ALA A 1 298 ? 2.332 13.236 -0.471 1.00 88.25 298 ALA A O 1
ATOM 2332 N N . ALA A 1 299 ? 3.412 14.197 -2.188 1.00 89.19 299 ALA A N 1
ATOM 2333 C CA . ALA A 1 299 ? 2.614 15.418 -2.187 1.00 89.19 299 ALA A CA 1
ATOM 2334 C C . ALA A 1 299 ? 1.139 15.129 -2.506 1.00 89.19 299 ALA A C 1
ATOM 2336 O O . ALA A 1 299 ? 0.252 15.593 -1.790 1.00 89.19 299 ALA A O 1
ATOM 2337 N N . ASN A 1 300 ? 0.871 14.299 -3.520 1.00 92.81 300 ASN A N 1
ATOM 2338 C CA . ASN A 1 300 ? -0.490 13.900 -3.882 1.00 92.81 300 ASN A CA 1
ATOM 2339 C C . ASN A 1 300 ? -1.185 13.123 -2.753 1.00 92.81 300 ASN A C 1
ATOM 2341 O O . ASN A 1 300 ? -2.362 13.361 -2.481 1.00 92.81 300 ASN A O 1
ATOM 2345 N N . LEU A 1 301 ? -0.464 12.231 -2.063 1.00 92.38 301 LEU A N 1
ATOM 2346 C CA . LEU A 1 301 ? -0.975 11.525 -0.885 1.00 92.38 301 LEU A CA 1
ATOM 2347 C C . LEU A 1 301 ? -1.276 12.495 0.256 1.00 92.38 301 LEU A C 1
ATOM 2349 O O . LEU A 1 301 ? -2.346 12.414 0.849 1.00 92.38 301 LEU A O 1
ATOM 2353 N N . ALA A 1 302 ? -0.381 13.440 0.545 1.00 91.19 302 ALA A N 1
ATOM 2354 C CA . ALA A 1 302 ? -0.600 14.427 1.597 1.00 91.19 302 ALA A CA 1
ATOM 2355 C C . ALA A 1 302 ? -1.854 15.279 1.337 1.00 91.19 302 ALA A C 1
ATOM 2357 O O . ALA A 1 302 ? -2.626 15.522 2.262 1.00 91.19 302 ALA A O 1
ATOM 2358 N N . VAL A 1 303 ? -2.101 15.675 0.085 1.00 92.75 303 VAL A N 1
ATOM 2359 C CA . VAL A 1 303 ? -3.330 16.387 -0.301 1.00 92.75 303 VAL A CA 1
ATOM 2360 C C . VAL A 1 303 ? -4.560 15.488 -0.138 1.00 92.75 303 VAL A C 1
ATOM 2362 O O . VAL A 1 303 ? -5.540 15.903 0.478 1.00 92.75 303 VAL A O 1
ATOM 2365 N N . ALA A 1 304 ? -4.509 14.245 -0.629 1.00 92.94 304 ALA A N 1
ATOM 2366 C CA . ALA A 1 304 ? -5.632 13.311 -0.534 1.00 92.94 304 ALA A CA 1
ATOM 2367 C C . ALA A 1 304 ? -6.008 12.991 0.924 1.00 92.94 304 ALA A C 1
ATOM 2369 O O . ALA A 1 304 ? -7.185 13.005 1.278 1.00 92.94 304 ALA A O 1
ATOM 2370 N N . VAL A 1 305 ? -5.014 12.747 1.782 1.00 93.94 305 VAL A N 1
ATOM 2371 C CA . VAL A 1 305 ? -5.208 12.461 3.212 1.00 93.94 305 VAL A CA 1
ATOM 2372 C C . VAL A 1 305 ? -5.632 13.718 3.972 1.00 93.94 305 VAL A C 1
ATOM 2374 O O . VAL A 1 305 ? -6.455 13.617 4.879 1.00 93.94 305 VAL A O 1
ATOM 2377 N N . GLY A 1 306 ? -5.132 14.897 3.584 1.00 92.88 306 GLY A N 1
ATOM 2378 C CA . GLY A 1 306 ? -5.462 16.184 4.206 1.00 92.88 306 GLY A CA 1
ATOM 2379 C C . GLY A 1 306 ? -6.951 16.531 4.173 1.00 92.88 306 GLY A C 1
ATOM 2380 O O . GLY A 1 306 ? -7.438 17.207 5.076 1.00 92.88 306 GLY A O 1
ATOM 2381 N N . ASN A 1 307 ? -7.692 15.997 3.199 1.00 91.44 307 ASN A N 1
ATOM 2382 C CA . ASN A 1 307 ? -9.149 16.136 3.133 1.00 91.44 307 ASN A CA 1
ATOM 2383 C C . ASN A 1 307 ? -9.878 15.374 4.254 1.00 91.44 307 ASN A C 1
ATOM 2385 O O . ASN A 1 307 ? -11.006 15.720 4.601 1.00 91.44 307 ASN A O 1
ATOM 2389 N N . TYR A 1 308 ? -9.250 14.344 4.828 1.00 92.38 308 TYR A N 1
ATOM 2390 C CA . TYR A 1 308 ? -9.866 13.468 5.825 1.00 92.38 308 TYR A CA 1
ATOM 2391 C C . TYR A 1 308 ? -9.248 13.620 7.217 1.00 92.38 308 TYR A C 1
ATOM 2393 O O . TYR A 1 308 ? -9.974 13.585 8.207 1.00 92.38 308 TYR A O 1
ATOM 2401 N N . ALA A 1 309 ? -7.931 13.785 7.326 1.00 92.06 309 ALA A N 1
ATOM 2402 C CA . ALA A 1 309 ? -7.224 13.793 8.602 1.00 92.06 309 ALA A CA 1
ATOM 2403 C C . ALA A 1 309 ? -6.026 14.748 8.604 1.00 92.06 309 ALA A C 1
ATOM 2405 O O . ALA A 1 309 ? -5.486 15.122 7.564 1.00 92.06 309 ALA A O 1
ATOM 2406 N N . LYS A 1 310 ? -5.555 15.099 9.807 1.00 89.56 310 LYS A N 1
ATOM 2407 C CA . LYS A 1 310 ? -4.300 15.838 9.970 1.00 89.56 310 LYS A CA 1
ATOM 2408 C C . LYS A 1 310 ? -3.135 14.959 9.510 1.00 89.56 310 LYS A C 1
ATOM 2410 O O . LYS A 1 310 ? -2.930 13.871 10.051 1.00 89.56 310 LYS A O 1
ATOM 2415 N N . VAL A 1 311 ? -2.372 15.460 8.542 1.00 90.69 311 VAL A N 1
ATOM 2416 C CA . VAL A 1 311 ? -1.216 14.770 7.961 1.00 90.69 311 VAL A CA 1
ATOM 2417 C C . VAL A 1 311 ? 0.051 15.139 8.718 1.00 90.69 311 VAL A C 1
ATOM 2419 O O . VAL A 1 311 ? 0.281 16.300 9.053 1.00 90.69 311 VAL A O 1
ATOM 2422 N N . THR A 1 312 ? 0.894 14.149 8.984 1.00 90.31 312 THR A N 1
ATOM 2423 C CA . THR A 1 312 ? 2.276 14.344 9.432 1.00 90.31 312 THR A CA 1
ATOM 2424 C C . THR A 1 312 ? 3.207 13.627 8.469 1.00 90.31 312 THR A C 1
ATOM 2426 O O . THR A 1 312 ? 2.935 12.497 8.064 1.00 90.31 312 THR A O 1
ATOM 2429 N N . VAL A 1 313 ? 4.285 14.306 8.088 1.00 90.44 313 VAL A N 1
ATOM 2430 C CA . VAL A 1 313 ? 5.262 13.817 7.116 1.00 90.44 313 VAL A CA 1
ATOM 2431 C C . VAL A 1 313 ? 6.614 13.734 7.796 1.00 90.44 313 VAL A C 1
ATOM 2433 O O . VAL A 1 313 ? 7.078 14.733 8.343 1.00 90.44 313 VAL A O 1
ATOM 2436 N N . SER A 1 314 ? 7.251 12.573 7.707 1.00 89.69 314 SER A N 1
ATOM 2437 C CA . SER A 1 314 ? 8.547 12.320 8.332 1.00 89.69 314 SER A CA 1
ATOM 2438 C C . SER A 1 314 ? 9.529 11.734 7.315 1.00 89.69 314 SER A C 1
ATOM 2440 O O . SER A 1 314 ? 9.113 10.979 6.428 1.00 89.69 314 SER A O 1
ATOM 2442 N N . PRO A 1 315 ? 10.824 12.082 7.394 1.00 90.44 315 PRO A N 1
ATOM 2443 C CA . PRO A 1 315 ? 11.844 11.520 6.516 1.00 90.44 315 PRO A CA 1
ATOM 2444 C C . PRO A 1 315 ? 12.099 10.040 6.834 1.00 90.44 315 PRO A C 1
ATOM 2446 O O . PRO A 1 315 ? 11.984 9.614 7.979 1.00 90.44 315 PRO A O 1
ATOM 2449 N N . VAL A 1 316 ? 12.470 9.263 5.817 1.00 87.56 316 VAL A N 1
ATOM 2450 C CA . VAL A 1 316 ? 12.863 7.853 5.940 1.00 87.56 316 VAL A CA 1
ATOM 2451 C C . VAL A 1 316 ? 14.366 7.735 5.745 1.00 87.56 316 VAL A C 1
ATOM 2453 O O . VAL A 1 316 ? 14.901 8.157 4.721 1.00 87.56 316 VAL A O 1
ATOM 2456 N N . SER A 1 317 ? 15.037 7.119 6.714 1.00 85.31 317 SER A N 1
ATOM 2457 C CA . SER A 1 317 ? 16.461 6.810 6.637 1.00 85.31 317 SER A CA 1
ATOM 2458 C C . SER A 1 317 ? 16.685 5.374 6.138 1.00 85.31 317 SER A C 1
ATOM 2460 O O . SER A 1 317 ? 16.093 4.421 6.647 1.00 85.31 317 SER A O 1
ATOM 2462 N N . MET A 1 318 ? 17.544 5.204 5.129 1.00 83.38 318 MET A N 1
ATOM 2463 C CA . MET A 1 318 ? 17.876 3.890 4.562 1.00 83.38 318 MET A CA 1
ATOM 2464 C C . MET A 1 318 ? 19.177 3.387 5.190 1.00 83.38 318 MET A C 1
ATOM 2466 O O . MET A 1 318 ? 20.254 3.839 4.815 1.00 83.38 318 MET A O 1
ATOM 2470 N N . HIS A 1 319 ? 19.081 2.485 6.167 1.00 78.31 319 HIS A N 1
ATOM 2471 C CA . HIS A 1 319 ? 20.256 1.975 6.888 1.00 78.31 319 HIS A CA 1
ATOM 2472 C C . HIS A 1 319 ? 20.782 0.658 6.311 1.00 78.31 319 HIS A C 1
ATOM 2474 O O . HIS A 1 319 ? 21.987 0.437 6.257 1.00 78.31 319 HIS A O 1
ATOM 2480 N N . GLU A 1 320 ? 19.878 -0.229 5.891 1.00 82.19 320 GLU A N 1
ATOM 2481 C CA . GLU A 1 320 ? 20.227 -1.602 5.495 1.00 82.19 320 GLU A CA 1
ATOM 2482 C C . GLU A 1 320 ? 20.396 -1.767 3.977 1.00 82.19 320 GLU A C 1
ATOM 2484 O O . GLU A 1 320 ? 20.839 -2.817 3.517 1.00 82.19 320 GLU A O 1
ATOM 2489 N N . VAL A 1 321 ? 20.000 -0.765 3.187 1.00 84.56 321 VAL A N 1
ATOM 2490 C CA . VAL A 1 321 ? 19.918 -0.872 1.728 1.00 84.56 321 VAL A CA 1
ATOM 2491 C C . VAL A 1 321 ? 20.529 0.353 1.066 1.00 84.56 321 VAL A C 1
ATOM 2493 O O . VAL A 1 321 ? 20.178 1.485 1.391 1.00 84.56 321 VAL A O 1
ATOM 2496 N N . GLN A 1 322 ? 21.392 0.109 0.081 1.00 85.31 322 GLN A N 1
ATOM 2497 C CA . GLN A 1 322 ? 21.907 1.133 -0.816 1.00 85.31 322 GLN A CA 1
ATOM 2498 C C . GLN A 1 322 ? 21.076 1.158 -2.101 1.00 85.31 322 GLN A C 1
ATOM 2500 O O . GLN A 1 322 ? 20.924 0.142 -2.780 1.00 85.31 322 GLN A O 1
ATOM 2505 N N . ILE A 1 323 ? 20.534 2.328 -2.430 1.00 83.44 323 ILE A N 1
ATOM 2506 C CA . ILE A 1 323 ? 19.752 2.538 -3.648 1.00 83.44 323 ILE A CA 1
ATOM 2507 C C . ILE A 1 323 ? 20.692 3.038 -4.741 1.00 83.44 323 ILE A C 1
ATOM 2509 O O . ILE A 1 323 ? 21.415 4.016 -4.549 1.00 83.44 323 ILE A O 1
ATOM 2513 N N . TRP A 1 324 ? 20.668 2.368 -5.889 1.00 80.94 324 TRP A N 1
ATOM 2514 C CA . TRP A 1 324 ? 21.425 2.794 -7.058 1.00 80.94 324 TRP A CA 1
ATOM 2515 C C . TRP A 1 324 ? 20.661 3.890 -7.810 1.00 80.94 324 TRP A C 1
ATOM 2517 O O . TRP A 1 324 ? 19.473 3.707 -8.094 1.00 80.94 324 TRP A O 1
ATOM 2527 N N . PRO A 1 325 ? 21.307 5.023 -8.136 1.00 76.06 325 PRO A N 1
ATOM 2528 C CA . PRO A 1 325 ? 20.701 6.046 -8.975 1.00 76.06 325 PRO A CA 1
ATOM 2529 C C . PRO A 1 325 ? 20.634 5.559 -10.431 1.00 76.06 325 PRO A C 1
ATOM 2531 O O . PRO A 1 325 ? 21.553 4.895 -10.906 1.00 76.06 325 PRO A O 1
ATOM 2534 N N . GLY A 1 326 ? 19.566 5.919 -11.148 1.00 72.12 326 GLY A N 1
ATOM 2535 C CA . GLY A 1 326 ? 19.385 5.565 -12.562 1.00 72.12 326 GLY A CA 1
ATOM 2536 C C . GLY A 1 326 ? 18.127 4.737 -12.801 1.00 72.12 326 GLY A C 1
ATOM 2537 O O . GLY A 1 326 ? 18.127 3.515 -12.704 1.00 72.12 326 GLY A O 1
ATOM 2538 N N . VAL A 1 327 ? 17.032 5.425 -13.112 1.00 81.06 327 VAL A N 1
ATOM 2539 C CA . VAL A 1 327 ? 15.706 4.816 -13.330 1.00 81.06 327 VAL A CA 1
ATOM 2540 C C . VAL A 1 327 ? 15.391 4.685 -14.825 1.00 81.06 327 VAL A C 1
ATOM 2542 O O . VAL A 1 327 ? 14.601 3.834 -15.232 1.00 81.06 327 VAL A O 1
ATOM 2545 N N . SER A 1 328 ? 16.041 5.509 -15.645 1.00 78.94 328 SER A N 1
ATOM 2546 C CA . SER A 1 328 ? 15.955 5.497 -17.101 1.00 78.94 328 SER A CA 1
ATOM 2547 C C . SER A 1 328 ? 17.344 5.720 -17.682 1.00 78.94 328 SER A C 1
ATOM 2549 O O . SER A 1 328 ? 18.137 6.462 -17.101 1.00 78.94 328 SER A O 1
ATOM 2551 N N . ASP A 1 329 ? 17.617 5.083 -18.814 1.00 81.75 329 ASP A N 1
ATOM 2552 C CA . ASP A 1 329 ? 18.849 5.277 -19.568 1.00 81.75 329 ASP A CA 1
ATOM 2553 C C . ASP A 1 329 ? 18.526 5.425 -21.059 1.00 81.75 329 ASP A C 1
ATOM 2555 O O . ASP A 1 329 ? 17.485 4.961 -21.540 1.00 81.75 329 ASP A O 1
ATOM 2559 N N . ARG A 1 330 ? 19.391 6.122 -21.795 1.00 83.81 330 ARG A N 1
ATOM 2560 C CA . ARG A 1 330 ? 19.227 6.351 -23.231 1.00 83.81 330 ARG A CA 1
ATOM 2561 C C . ARG A 1 330 ? 19.957 5.258 -23.998 1.00 83.81 330 ARG A C 1
ATOM 2563 O O . ARG A 1 330 ? 21.180 5.259 -24.074 1.00 83.81 330 ARG A O 1
ATOM 2570 N N . LEU A 1 331 ? 19.201 4.369 -24.640 1.00 86.19 331 LEU A N 1
ATOM 2571 C CA . LEU A 1 331 ? 19.775 3.410 -25.579 1.00 86.19 331 LEU A CA 1
ATOM 2572 C C . LEU A 1 331 ? 20.235 4.147 -26.847 1.00 86.19 331 LEU A C 1
ATOM 2574 O O . LEU A 1 331 ? 19.416 4.558 -27.671 1.00 86.19 331 LEU A O 1
ATOM 2578 N N . MET A 1 332 ? 21.546 4.310 -27.013 1.00 89.12 332 MET A N 1
ATOM 2579 C CA . MET A 1 332 ? 22.122 4.813 -28.257 1.00 89.12 332 MET A CA 1
ATOM 2580 C C . MET A 1 332 ? 22.240 3.667 -29.263 1.00 89.12 332 MET A C 1
ATOM 2582 O O . MET A 1 332 ? 23.138 2.834 -29.183 1.00 89.12 332 MET A O 1
ATOM 2586 N N . ALA A 1 333 ? 21.304 3.612 -30.209 1.00 87.88 333 ALA A N 1
ATOM 2587 C CA . ALA A 1 333 ? 21.388 2.708 -31.348 1.00 87.88 333 ALA A CA 1
ATOM 2588 C C . ALA A 1 333 ? 22.171 3.393 -32.472 1.00 87.88 333 ALA A C 1
ATOM 2590 O O . ALA A 1 333 ? 21.610 4.126 -33.290 1.00 87.88 333 ALA A O 1
ATOM 2591 N N . GLU A 1 334 ? 23.482 3.179 -32.500 1.00 85.62 334 GLU A N 1
ATOM 2592 C CA . GLU A 1 334 ? 24.305 3.650 -33.607 1.00 85.62 334 GLU A CA 1
ATOM 2593 C C . GLU A 1 334 ? 24.154 2.727 -34.814 1.00 85.62 334 GLU A C 1
ATOM 2595 O O . GLU A 1 334 ? 24.212 1.497 -34.719 1.00 85.62 334 GLU A O 1
ATOM 2600 N N . ARG A 1 335 ? 23.956 3.328 -35.988 1.00 82.50 335 ARG A N 1
ATOM 2601 C CA . ARG A 1 335 ? 23.922 2.579 -37.238 1.00 82.50 335 ARG A CA 1
ATOM 2602 C C . ARG A 1 335 ? 25.344 2.140 -37.575 1.00 82.50 335 ARG A C 1
ATOM 2604 O O . ARG A 1 335 ? 26.150 2.944 -38.034 1.00 82.50 335 ARG A O 1
ATOM 2611 N N . VAL A 1 336 ? 25.631 0.858 -37.365 1.00 82.44 336 VAL A N 1
ATOM 2612 C CA . VAL A 1 336 ? 26.907 0.240 -37.753 1.00 82.44 336 VAL A CA 1
ATOM 2613 C C . VAL A 1 336 ? 27.137 0.408 -39.261 1.00 82.44 336 VAL A C 1
ATOM 2615 O O . VAL A 1 336 ? 26.178 0.491 -40.037 1.00 82.44 336 VAL A O 1
ATOM 2618 N N . LYS A 1 337 ? 28.418 0.479 -39.659 1.00 79.62 337 LYS A N 1
ATOM 2619 C CA . LYS A 1 337 ? 28.908 0.692 -41.030 1.00 79.62 337 LYS A CA 1
ATOM 2620 C C . LYS A 1 337 ? 28.002 0.010 -42.074 1.00 79.62 337 LYS A C 1
ATOM 2622 O O . LYS A 1 337 ? 27.982 -1.220 -42.149 1.00 79.62 337 LYS A O 1
ATOM 2627 N N . PRO A 1 338 ? 27.250 0.773 -42.886 1.00 81.38 338 PRO A N 1
ATOM 2628 C CA . PRO A 1 338 ? 26.389 0.178 -43.896 1.00 81.38 338 PRO A CA 1
ATOM 2629 C C . PRO A 1 338 ? 27.247 -0.465 -44.988 1.00 81.38 338 PRO A C 1
ATOM 2631 O O . PRO A 1 338 ? 28.194 0.154 -45.464 1.00 81.38 338 PRO A O 1
ATOM 2634 N N . ALA A 1 339 ? 26.881 -1.664 -45.448 1.00 79.19 339 ALA A N 1
ATOM 2635 C CA . ALA A 1 339 ? 27.578 -2.358 -46.541 1.00 79.19 339 ALA A CA 1
ATOM 2636 C C . ALA A 1 339 ? 27.678 -1.510 -47.830 1.00 79.19 339 ALA A C 1
ATOM 2638 O O . ALA A 1 339 ? 28.616 -1.641 -48.610 1.00 79.19 339 ALA A O 1
ATOM 2639 N N . VAL A 1 340 ? 26.740 -0.575 -48.018 1.00 85.31 340 VAL A N 1
ATOM 2640 C CA . VAL A 1 340 ? 26.738 0.401 -49.118 1.00 85.31 340 VAL A CA 1
ATOM 2641 C C . VAL A 1 340 ? 27.965 1.318 -49.082 1.00 85.31 340 VAL A C 1
ATOM 2643 O O . VAL A 1 340 ? 28.433 1.740 -50.132 1.00 85.31 340 VAL A O 1
ATOM 2646 N N . PHE A 1 341 ? 28.521 1.610 -47.905 1.00 85.88 341 PHE A N 1
ATOM 2647 C CA . PHE A 1 341 ? 29.706 2.459 -47.779 1.00 85.88 341 PHE A CA 1
ATOM 2648 C C . PHE A 1 341 ? 30.917 1.851 -48.496 1.00 85.88 341 PHE A C 1
ATOM 2650 O O . PHE A 1 341 ? 31.618 2.558 -49.216 1.00 85.88 341 PHE A O 1
ATOM 2657 N N . ASP A 1 342 ? 31.110 0.535 -48.381 1.00 88.81 342 ASP A N 1
ATOM 2658 C CA . ASP A 1 342 ? 32.203 -0.158 -49.069 1.00 88.81 342 ASP A CA 1
ATOM 2659 C C . ASP A 1 342 ? 31.980 -0.214 -50.585 1.00 88.81 342 ASP A C 1
ATOM 2661 O O . ASP A 1 342 ? 32.933 -0.059 -51.346 1.00 88.81 342 ASP A O 1
ATOM 2665 N N . LEU A 1 343 ? 30.726 -0.322 -51.040 1.00 90.19 343 LEU A N 1
ATOM 2666 C CA . LEU A 1 343 ? 30.383 -0.226 -52.463 1.00 90.19 343 LEU A CA 1
ATOM 2667 C C . LEU A 1 343 ? 30.650 1.179 -53.025 1.00 90.19 343 LEU A C 1
ATOM 2669 O O . LEU A 1 343 ? 31.159 1.310 -54.135 1.00 90.19 343 LEU A O 1
ATOM 2673 N N . VAL A 1 344 ? 30.335 2.230 -52.262 1.00 92.62 344 VAL A N 1
ATOM 2674 C CA . VAL A 1 344 ? 30.600 3.623 -52.656 1.00 92.62 344 VAL A CA 1
ATOM 2675 C C . VAL A 1 344 ? 32.103 3.879 -52.737 1.00 92.62 344 VAL A C 1
ATOM 2677 O O . VAL A 1 344 ? 32.557 4.484 -53.706 1.00 92.62 344 VAL A O 1
ATOM 2680 N N . ILE A 1 345 ? 32.887 3.377 -51.777 1.00 93.62 345 ILE A N 1
ATOM 2681 C CA . ILE A 1 345 ? 34.352 3.465 -51.836 1.00 93.62 345 ILE A CA 1
ATOM 2682 C C . ILE A 1 345 ? 34.886 2.687 -53.039 1.00 93.62 345 ILE A C 1
ATOM 2684 O O . ILE A 1 345 ? 35.673 3.238 -53.804 1.00 93.62 345 ILE A O 1
ATOM 2688 N N . ALA A 1 346 ? 34.444 1.445 -53.251 1.00 94.38 346 ALA A N 1
ATOM 2689 C CA . ALA A 1 346 ? 34.879 0.632 -54.385 1.00 94.38 346 ALA A CA 1
ATOM 2690 C C . ALA A 1 346 ? 34.536 1.298 -55.728 1.00 94.38 346 ALA A C 1
ATOM 2692 O O . ALA A 1 346 ? 35.384 1.372 -56.618 1.00 94.38 346 ALA A O 1
ATOM 2693 N N . GLY A 1 347 ? 33.327 1.853 -55.853 1.00 95.75 347 GLY A N 1
ATOM 2694 C CA . GLY A 1 347 ? 32.907 2.634 -57.013 1.00 95.75 347 GLY A CA 1
ATOM 2695 C C . GLY A 1 347 ? 33.761 3.887 -57.211 1.00 95.75 347 GLY A C 1
ATOM 2696 O O . GLY A 1 347 ? 34.213 4.151 -58.323 1.00 95.75 347 GLY A O 1
ATOM 2697 N N . GLY A 1 348 ? 34.055 4.622 -56.136 1.00 96.38 348 GLY A N 1
ATOM 2698 C CA . GLY A 1 348 ? 34.941 5.787 -56.172 1.00 96.38 348 GLY A CA 1
ATOM 2699 C C . GLY A 1 348 ? 36.361 5.439 -56.628 1.00 96.38 348 GLY A C 1
ATOM 2700 O O . GLY A 1 348 ? 36.907 6.112 -57.501 1.00 96.38 348 GLY A O 1
ATOM 2701 N N . VAL A 1 349 ? 36.936 4.351 -56.105 1.00 96.25 349 VAL A N 1
ATOM 2702 C CA . VAL A 1 349 ? 38.257 3.842 -56.513 1.00 96.25 349 VAL A CA 1
ATOM 2703 C C . VAL A 1 349 ? 38.250 3.420 -57.984 1.00 96.25 349 VAL A C 1
ATOM 2705 O O . VAL A 1 349 ? 39.174 3.759 -58.723 1.00 96.25 349 VAL A O 1
ATOM 2708 N N . PHE A 1 350 ? 37.198 2.737 -58.440 1.00 96.88 350 PHE A N 1
ATOM 2709 C CA . PHE A 1 350 ? 37.060 2.332 -59.839 1.00 96.88 350 PHE A CA 1
ATOM 2710 C C . PHE A 1 350 ? 36.997 3.538 -60.785 1.00 96.88 350 PHE A C 1
ATOM 2712 O O . PHE A 1 350 ? 37.732 3.592 -61.772 1.00 96.88 350 PHE A O 1
ATOM 2719 N N . VAL A 1 351 ? 36.168 4.537 -60.463 1.00 96.94 351 VAL A N 1
ATOM 2720 C CA . VAL A 1 351 ? 36.054 5.778 -61.247 1.00 96.94 351 VAL A CA 1
ATOM 2721 C C . VAL A 1 351 ? 37.384 6.531 -61.278 1.00 96.94 351 VAL A C 1
ATOM 2723 O O . VAL A 1 351 ? 37.797 6.992 -62.343 1.00 96.94 351 VAL A O 1
ATOM 2726 N N . TYR A 1 352 ? 38.083 6.616 -60.143 1.00 96.81 352 TYR A N 1
ATOM 2727 C CA . TYR A 1 352 ? 39.402 7.240 -60.056 1.00 96.81 352 TYR A CA 1
ATOM 2728 C C . TYR A 1 352 ? 40.421 6.567 -60.988 1.00 96.81 352 TYR A C 1
ATOM 2730 O O . TYR A 1 352 ? 41.073 7.246 -61.784 1.00 96.81 352 TYR A O 1
ATOM 2738 N N . LEU A 1 353 ? 40.519 5.233 -60.949 1.00 96.56 353 LEU A N 1
ATOM 2739 C CA . LEU A 1 353 ? 41.438 4.475 -61.803 1.00 96.56 353 LEU A CA 1
ATOM 2740 C C . LEU A 1 353 ? 41.086 4.607 -63.292 1.00 96.56 353 LEU A C 1
ATOM 2742 O O . LEU A 1 353 ? 41.981 4.782 -64.120 1.00 96.56 353 LEU A O 1
ATOM 2746 N N . ALA A 1 354 ? 39.796 4.583 -63.637 1.00 95.12 354 ALA A N 1
ATOM 2747 C CA . ALA A 1 354 ? 39.335 4.762 -65.013 1.00 95.12 354 ALA A CA 1
ATOM 2748 C C . ALA A 1 354 ? 39.678 6.159 -65.559 1.00 95.12 354 ALA A C 1
ATOM 2750 O O . ALA A 1 354 ? 40.185 6.285 -66.677 1.00 95.12 354 ALA A O 1
ATOM 2751 N N . ALA A 1 355 ? 39.454 7.208 -64.761 1.00 94.81 355 ALA A N 1
ATOM 2752 C CA . ALA A 1 355 ? 39.811 8.575 -65.127 1.00 94.81 355 ALA A CA 1
ATOM 2753 C C . ALA A 1 355 ? 41.328 8.733 -65.309 1.00 94.81 355 ALA A C 1
ATOM 2755 O O . ALA A 1 355 ? 41.770 9.315 -66.302 1.00 94.81 355 ALA A O 1
ATOM 2756 N N . PHE A 1 356 ? 42.123 8.167 -64.397 1.00 94.94 356 PHE A N 1
ATOM 2757 C CA . PHE A 1 356 ? 43.582 8.183 -64.482 1.00 94.94 356 PHE A CA 1
ATOM 2758 C C . PHE A 1 356 ? 44.091 7.487 -65.753 1.00 94.94 356 PHE A C 1
ATOM 2760 O O . PHE A 1 356 ? 44.878 8.066 -66.503 1.00 94.94 356 PHE A O 1
ATOM 2767 N N . TYR A 1 357 ? 43.584 6.289 -66.057 1.00 94.12 357 TYR A N 1
ATOM 2768 C CA . TYR A 1 357 ? 43.939 5.557 -67.275 1.00 94.12 357 TYR A CA 1
ATOM 2769 C C . TYR A 1 357 ? 43.600 6.342 -68.551 1.00 94.12 357 TYR A C 1
ATOM 2771 O O . TYR A 1 357 ? 44.399 6.412 -69.492 1.00 94.12 357 TYR A O 1
ATOM 2779 N N . HIS A 1 358 ? 42.429 6.984 -68.587 1.00 91.75 358 HIS A N 1
ATOM 2780 C CA . HIS A 1 358 ? 42.018 7.796 -69.734 1.00 91.75 358 HIS A CA 1
ATOM 2781 C C . HIS A 1 358 ? 42.904 9.028 -69.924 1.00 91.75 358 HIS A C 1
ATOM 2783 O O . HIS A 1 358 ? 43.214 9.414 -71.050 1.00 91.75 358 HIS A O 1
ATOM 2789 N N . LEU A 1 359 ? 43.347 9.634 -68.823 1.00 91.62 359 LEU A N 1
ATOM 2790 C CA . LEU A 1 359 ? 44.229 10.795 -68.849 1.00 91.62 359 LEU A CA 1
ATOM 2791 C C . LEU A 1 359 ? 45.628 10.418 -69.355 1.00 91.62 359 LEU A C 1
ATOM 2793 O O . LEU A 1 359 ? 46.156 11.103 -70.229 1.00 91.62 359 LEU A O 1
ATOM 2797 N N . VAL A 1 360 ? 46.184 9.289 -68.902 1.00 90.56 360 VAL A N 1
ATOM 2798 C CA . VAL A 1 360 ? 47.487 8.775 -69.366 1.00 90.56 360 VAL A CA 1
ATOM 2799 C C . VAL A 1 360 ? 47.445 8.376 -70.846 1.00 90.56 360 VAL A C 1
ATOM 2801 O O . VAL A 1 360 ? 48.300 8.792 -71.629 1.00 90.56 360 VAL A O 1
ATOM 2804 N N . SER A 1 361 ? 46.423 7.628 -71.268 1.00 86.81 361 SER A N 1
ATOM 2805 C CA . SER A 1 361 ? 46.292 7.189 -72.667 1.00 86.81 361 SER A CA 1
ATOM 2806 C C . SER A 1 361 ? 46.038 8.350 -73.635 1.00 86.81 361 SER A C 1
ATOM 2808 O O . SER A 1 361 ? 46.543 8.345 -74.761 1.00 86.81 361 SER A O 1
ATOM 2810 N N . ARG A 1 362 ? 45.303 9.391 -73.217 1.00 85.19 362 ARG A N 1
ATOM 2811 C CA . ARG A 1 362 ? 45.170 10.627 -74.005 1.00 85.19 362 ARG A CA 1
ATOM 2812 C C . ARG A 1 362 ? 46.446 11.459 -73.998 1.00 85.19 362 ARG A C 1
ATOM 2814 O O . ARG A 1 362 ? 46.749 12.044 -75.031 1.00 85.19 362 ARG A O 1
ATOM 2821 N N . ALA A 1 363 ? 47.203 11.495 -72.902 1.00 82.62 363 ALA A N 1
ATOM 2822 C CA . ALA A 1 363 ? 48.479 12.203 -72.851 1.00 82.62 363 ALA A CA 1
ATOM 2823 C C . ALA A 1 363 ? 49.477 11.647 -73.880 1.00 82.62 363 ALA A C 1
ATOM 2825 O O . ALA A 1 363 ? 50.094 12.436 -74.591 1.00 82.62 363 ALA A O 1
ATOM 2826 N N . GLN A 1 364 ? 49.557 10.320 -74.054 1.00 78.25 364 GLN A N 1
ATOM 2827 C CA . GLN A 1 364 ? 50.354 9.711 -75.131 1.00 78.25 364 GLN A CA 1
ATOM 2828 C C . GLN A 1 364 ? 49.904 10.177 -76.522 1.00 78.25 364 GLN A C 1
ATOM 2830 O O . GLN A 1 364 ? 50.726 10.642 -77.307 1.00 78.25 364 GLN A O 1
ATOM 2835 N N . ARG A 1 365 ? 48.595 10.154 -76.814 1.00 76.69 365 ARG A N 1
ATOM 2836 C CA . ARG A 1 365 ? 48.073 10.610 -78.119 1.00 76.69 365 ARG A CA 1
ATOM 2837 C C . ARG A 1 365 ? 48.291 12.104 -78.358 1.00 76.69 365 ARG A C 1
ATOM 2839 O O . ARG A 1 365 ? 48.550 12.514 -79.489 1.00 76.69 365 ARG A O 1
ATOM 2846 N N . VAL A 1 366 ? 48.177 12.928 -77.315 1.00 79.62 366 VAL A N 1
ATOM 2847 C CA . VAL A 1 366 ? 48.457 14.372 -77.373 1.00 79.62 366 VAL A CA 1
ATOM 2848 C C . VAL A 1 366 ? 49.944 14.620 -77.622 1.00 79.62 366 VAL A C 1
ATOM 2850 O O . VAL A 1 366 ? 50.280 15.473 -78.438 1.00 79.62 366 VAL A O 1
ATOM 2853 N N . LEU A 1 367 ? 50.831 13.848 -76.990 1.00 77.88 367 LEU A N 1
ATOM 2854 C CA . LEU A 1 367 ? 52.273 13.927 -77.217 1.00 77.88 367 LEU A CA 1
ATOM 2855 C C . LEU A 1 367 ? 52.636 13.524 -78.656 1.00 77.88 367 LEU A C 1
ATOM 2857 O O . LEU A 1 367 ? 53.367 14.246 -79.328 1.00 77.88 367 LEU A O 1
ATOM 2861 N N . GLU A 1 368 ? 52.060 12.433 -79.168 1.00 78.50 368 GLU A N 1
ATOM 2862 C CA . GLU A 1 368 ? 52.251 11.979 -80.552 1.00 78.50 368 GLU A CA 1
ATOM 2863 C C . GLU A 1 368 ? 51.734 13.002 -81.575 1.00 78.50 368 GLU A C 1
ATOM 2865 O O . GLU A 1 368 ? 52.421 13.321 -82.547 1.00 78.50 368 GLU A O 1
ATOM 2870 N N . THR A 1 369 ? 50.551 13.586 -81.352 1.00 77.00 369 THR A N 1
ATOM 2871 C CA . THR A 1 369 ? 50.021 14.642 -82.237 1.00 77.00 369 THR A CA 1
ATOM 2872 C C . THR A 1 369 ? 50.798 15.952 -82.131 1.00 77.00 369 THR A C 1
ATOM 2874 O O . THR A 1 369 ? 50.962 16.635 -83.146 1.00 77.00 369 THR A O 1
ATOM 2877 N N . ALA A 1 370 ? 51.313 16.308 -80.953 1.00 77.81 370 ALA A N 1
ATOM 2878 C CA . ALA A 1 370 ? 52.207 17.449 -80.783 1.00 77.81 370 ALA A CA 1
ATOM 2879 C C . ALA A 1 370 ? 53.535 17.229 -81.526 1.00 77.81 370 ALA A C 1
ATOM 2881 O O . ALA A 1 370 ? 53.961 18.111 -82.272 1.00 77.81 370 ALA A O 1
ATOM 2882 N N . MET A 1 371 ? 54.133 16.038 -81.418 1.00 74.81 371 MET A N 1
ATOM 2883 C CA . MET A 1 371 ? 55.331 15.659 -82.173 1.00 74.81 371 MET A CA 1
ATOM 2884 C C . MET A 1 371 ? 55.098 15.673 -83.688 1.00 74.81 371 MET A C 1
ATOM 2886 O O . MET A 1 371 ? 55.926 16.198 -84.429 1.00 74.81 371 MET A O 1
ATOM 2890 N N . LEU A 1 372 ? 53.962 15.159 -84.169 1.00 74.38 372 LEU A N 1
ATOM 2891 C CA . LEU A 1 372 ? 53.611 15.195 -85.594 1.00 74.38 372 LEU A CA 1
ATOM 2892 C C . LEU A 1 372 ? 53.384 16.626 -86.109 1.00 74.38 372 LEU A C 1
ATOM 2894 O O . LEU A 1 372 ? 53.767 16.935 -87.238 1.00 74.38 372 LEU A O 1
ATOM 2898 N N . LYS A 1 373 ? 52.795 17.517 -85.300 1.00 74.81 373 LYS A N 1
ATOM 2899 C CA . LYS A 1 373 ? 52.662 18.946 -85.640 1.00 74.81 373 LYS A CA 1
ATOM 2900 C C . LYS A 1 373 ? 54.010 19.667 -85.666 1.00 74.81 373 LYS A C 1
ATOM 2902 O O . LYS A 1 373 ? 54.208 20.510 -86.535 1.00 74.81 373 LYS A O 1
ATOM 2907 N N . LEU A 1 374 ? 54.924 19.332 -84.755 1.00 72.62 374 LEU A N 1
ATOM 2908 C CA . LEU A 1 374 ? 56.302 19.834 -84.758 1.00 72.62 374 LEU A CA 1
ATOM 2909 C C . LEU A 1 374 ? 57.068 19.351 -85.995 1.00 72.62 374 LEU A C 1
ATOM 2911 O O . LEU A 1 374 ? 57.693 20.160 -86.669 1.00 72.62 374 LEU A O 1
ATOM 2915 N N . ARG A 1 375 ? 56.932 18.072 -86.362 1.00 70.62 375 ARG A N 1
ATOM 2916 C CA . ARG A 1 375 ? 57.567 17.489 -87.555 1.00 70.62 375 ARG A CA 1
ATOM 2917 C C . ARG A 1 375 ? 57.038 18.050 -88.880 1.00 70.62 375 ARG A C 1
ATOM 2919 O O . ARG A 1 375 ? 57.760 18.013 -89.857 1.00 70.62 375 ARG A O 1
ATOM 2926 N N . LYS A 1 376 ? 55.797 18.548 -88.930 1.00 64.56 376 LYS A N 1
ATOM 2927 C CA . LYS A 1 376 ? 55.234 19.236 -90.112 1.00 64.56 376 LYS A CA 1
ATOM 2928 C C . LYS A 1 376 ? 55.641 20.713 -90.227 1.00 64.56 376 LYS A C 1
ATOM 2930 O O . LYS A 1 376 ? 55.317 21.333 -91.234 1.00 64.56 376 LYS A O 1
ATOM 2935 N N . ARG A 1 377 ? 56.240 21.298 -89.183 1.00 56.47 377 ARG A N 1
ATOM 2936 C CA . ARG A 1 377 ? 56.709 22.697 -89.170 1.00 56.47 377 ARG A CA 1
ATOM 2937 C C . ARG A 1 377 ? 58.207 22.841 -89.457 1.00 56.47 377 ARG A C 1
ATOM 2939 O O . ARG A 1 377 ? 58.645 23.968 -89.660 1.00 56.47 377 ARG A O 1
ATOM 2946 N N . VAL A 1 378 ? 58.950 21.736 -89.435 1.00 50.75 378 VAL A N 1
ATOM 2947 C CA . VAL A 1 378 ? 60.318 21.604 -89.960 1.00 50.75 378 VAL A CA 1
ATOM 2948 C C . VAL A 1 378 ? 60.206 21.087 -91.382 1.00 50.75 378 VAL A C 1
ATOM 2950 O O . VAL A 1 378 ? 60.942 21.605 -92.244 1.00 50.75 378 VAL A O 1
#